Protein AF-A0A0U3FLL9-F1 (afdb_monomer_lite)

Foldseek 3Di:
DVLQVVVLVVCLPLQKKKWKFFLQQATQDIRHNDPVFVVLCVQVVVDGGDHRACVVFNDDAWNVQLVVQAWDKAAAVSGPHNSCNQKIKTKHFAAAPLGHGGTMMIIMGGSVSDDPVRNVVRVVSSVVVNVCNCVVDDQVNSVQVNVCSVDQVDPFFKWKDDPPDIDTHLSVVVQDDPVSNVVVNVQVVPDDCVVPQWDWDADPPFGKTKTKGWDPPTPDIMIMITIDGPDDDDDPDPDDDDDDDDPDPPDDPDPQQDLEAEFEDDPPSCSVVVLVVSWDDDDDPAAEAEAEDALVDDPPLVVVLVCQLVQHAYEYEECQRDDPVCLVSVVVSSVVSRVCSVVVNTDYHYYYYYYCVSHDPSSVVSPDDPPPPPVVVVVVVVPDDDDDD

pLDDT: mean 71.77, std 20.6, range [24.05, 98.31]

Organism: NCBI:txid121292

Secondary structure (DSSP, 8-state):
-HHHHHHHHHTGGGT-EEEEEETTSBEEEEE-S-HHHHHHHHHTT-STT-B--HHHHSS-HHHHHHHTTS-EEEEGGGSSSGGGTTEEEEEEEEE-TTS-EEEEEEEEEEGGG--THHHHHHHHHHHHHHHHHHHHS-HHHHHHHHHHHHHTTSSS-EEEE-SS-EEE-TTTGGG-SHHHHHHHHHHHHTS-TTT-S-B--EETTTTEEEEEEEE-SSSS-EEEEEEEETTS---S---------S------S-----SEEEEE--TTS-HHHHHHHT--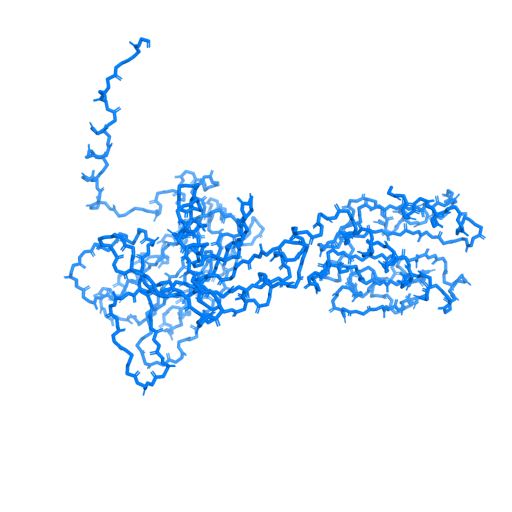--SS---EEEEE-BTTB---HHHHHHHHHTT-EEEEE-GGG--GGGHHHHHHHHHHHHHHHHTT-----EEEEE-TTTS-TTTTGGG--GGGTTHHHHHHHTT------

Radius of gyration: 27.25 Å; chains: 1; bounding box: 56×59×77 Å

Sequence (389 aa):
MPVLDRWQHQLADTGTTLFLSDRGGSIVARRTSDNSERRRLDSVHAAEGFDYSEDAIGTNGLGTSMVEKRPIFVKGSQHYNDALAALACAAAPVYTPAGLVVGSVSLGGPVEAASPIMLSLTREISQQIEERLRTSSRPQDLALAMSFMRFTSSQRPTVVMDKESILANTPGLPYVNVASHVMLWELINSHNWSSNSTLRRHLEETFIEITARRVVDGPREHFVVHFSNFGETPDHDSGVAVPSKTTITTLGRDNTAPAVVVVDGPRGSGRATVAGRLRTTRERVARLEVFVVSSAAAPPWTTVEGLLAGGTDVLIRRVEELAENEIPSLAGVVERQRKARAAGQRASSLLLTSWRDRAAPMSRRLSMPPDQRSILSAWLSARKGFPVW

InterPro domains:
  IPR029016 GAF-like domain superfamily [G3DSA:3.30.450.40] (1-134)
  IPR060265 MimR-like, N-terminal domain [PF26965] (2-131)

Structure (mmCIF, N/CA/C/O backbone):
data_AF-A0A0U3FLL9-F1
#
_entry.id   AF-A0A0U3FLL9-F1
#
loop_
_atom_site.group_PDB
_atom_site.id
_atom_site.type_symbol
_atom_site.label_atom_id
_atom_site.label_alt_id
_atom_site.label_comp_id
_atom_site.label_asym_id
_atom_site.label_entity_id
_atom_site.label_seq_id
_atom_site.pdbx_PDB_ins_code
_atom_site.Cartn_x
_atom_site.Cartn_y
_atom_site.Cartn_z
_atom_site.occupancy
_atom_site.B_iso_or_equiv
_atom_site.auth_seq_id
_atom_site.auth_comp_id
_atom_site.auth_asym_id
_atom_site.auth_atom_id
_atom_site.pdbx_PDB_model_num
ATOM 1 N N . MET A 1 1 ? 9.826 -15.653 -5.288 1.00 60.94 1 MET A N 1
ATOM 2 C CA . MET A 1 1 ? 8.362 -15.598 -5.055 1.00 60.94 1 MET A CA 1
ATOM 3 C C . MET A 1 1 ? 7.698 -16.355 -6.188 1.00 60.94 1 MET A C 1
ATOM 5 O O . MET A 1 1 ? 7.808 -15.895 -7.318 1.00 60.94 1 MET A O 1
ATOM 9 N N . PRO A 1 2 ? 6.976 -17.461 -5.951 1.00 74.56 2 PRO A N 1
ATOM 10 C CA . PRO A 1 2 ? 6.751 -18.417 -7.035 1.00 74.56 2 PRO A CA 1
ATOM 11 C C . PRO A 1 2 ? 5.751 -17.954 -8.114 1.00 74.56 2 PRO A C 1
ATOM 13 O O . PRO A 1 2 ? 5.629 -18.622 -9.132 1.00 74.56 2 PRO A O 1
ATOM 16 N N . VAL A 1 3 ? 5.036 -16.835 -7.912 1.00 87.00 3 VAL A N 1
ATOM 17 C CA . VAL A 1 3 ? 4.280 -16.154 -8.986 1.00 87.00 3 VAL A CA 1
ATOM 18 C C . VAL A 1 3 ? 5.239 -15.366 -9.881 1.00 87.00 3 VAL A C 1
ATOM 20 O O . VAL A 1 3 ? 5.312 -15.641 -11.072 1.00 87.00 3 VAL A O 1
ATOM 23 N N . LEU A 1 4 ? 6.028 -14.451 -9.302 1.00 85.69 4 LEU A N 1
ATOM 24 C CA . LEU A 1 4 ? 7.012 -13.650 -10.041 1.00 85.69 4 LEU A CA 1
ATOM 25 C C . LEU A 1 4 ? 8.020 -14.528 -10.794 1.00 85.69 4 LEU A C 1
ATOM 27 O O . LEU A 1 4 ? 8.328 -14.246 -11.944 1.00 85.69 4 LEU A O 1
ATOM 31 N N . ASP A 1 5 ? 8.505 -15.602 -10.166 1.00 85.56 5 ASP A N 1
ATOM 32 C CA . ASP A 1 5 ? 9.504 -16.485 -10.777 1.00 85.56 5 ASP A CA 1
ATOM 33 C C . ASP A 1 5 ? 8.905 -17.259 -11.972 1.00 85.56 5 ASP A C 1
ATOM 35 O O . ASP A 1 5 ? 9.566 -17.433 -12.993 1.00 85.56 5 ASP A O 1
ATOM 39 N N . ARG A 1 6 ? 7.624 -17.659 -11.900 1.00 88.06 6 ARG A N 1
ATOM 40 C CA . ARG A 1 6 ? 6.904 -18.294 -13.020 1.00 88.06 6 ARG A CA 1
ATOM 41 C C . ARG A 1 6 ? 6.721 -17.326 -14.187 1.00 88.06 6 ARG A C 1
ATOM 43 O O . ARG A 1 6 ? 7.005 -17.681 -15.326 1.00 88.06 6 ARG A O 1
ATOM 50 N N . TRP A 1 7 ? 6.263 -16.111 -13.898 1.00 90.81 7 TRP A N 1
ATOM 51 C CA . TRP A 1 7 ? 6.045 -15.087 -14.918 1.00 90.81 7 TRP A CA 1
ATOM 52 C C . TRP A 1 7 ? 7.350 -14.604 -15.545 1.00 90.81 7 TRP A C 1
ATOM 54 O O . TRP A 1 7 ? 7.392 -14.374 -16.746 1.00 90.81 7 TRP A O 1
ATOM 64 N N . GLN A 1 8 ? 8.440 -14.546 -14.780 1.00 84.81 8 GLN A N 1
ATOM 65 C CA . GLN A 1 8 ? 9.763 -14.244 -15.323 1.00 84.81 8 GLN A CA 1
ATOM 66 C C . GLN A 1 8 ? 10.199 -15.261 -16.387 1.00 84.81 8 GLN A C 1
ATOM 68 O O . GLN A 1 8 ? 10.769 -14.851 -17.391 1.00 84.81 8 GLN A O 1
ATOM 73 N N . HIS A 1 9 ? 9.911 -16.554 -16.208 1.00 84.94 9 HIS A N 1
ATOM 74 C CA . HIS A 1 9 ? 10.210 -17.559 -17.235 1.00 84.94 9 HIS A CA 1
ATOM 75 C C . HIS A 1 9 ? 9.345 -17.378 -18.489 1.00 84.94 9 HIS A C 1
ATOM 77 O O . HIS A 1 9 ? 9.841 -17.524 -19.598 1.00 84.94 9 HIS A O 1
ATOM 83 N N . GLN A 1 10 ? 8.064 -17.034 -18.329 1.00 87.00 10 GLN A N 1
ATOM 84 C CA . GLN A 1 10 ? 7.142 -16.832 -19.457 1.00 87.00 10 GLN A CA 1
ATOM 85 C C . GLN A 1 10 ? 7.420 -15.547 -20.249 1.00 87.00 10 GLN A C 1
ATOM 87 O O . GLN A 1 10 ? 7.060 -15.458 -21.418 1.00 87.00 10 GLN A O 1
ATOM 92 N N . LEU A 1 11 ? 8.045 -14.559 -19.609 1.00 86.56 11 LEU A N 1
ATOM 93 C CA . LEU A 1 11 ? 8.340 -13.242 -20.176 1.00 86.56 11 LEU A CA 1
ATOM 94 C C . LEU A 1 11 ? 9.831 -13.059 -20.494 1.00 86.56 11 LEU A C 1
ATOM 96 O O . LEU A 1 11 ? 10.280 -11.943 -20.734 1.00 86.56 11 LEU A O 1
ATOM 100 N N . ALA A 1 12 ? 10.621 -14.135 -20.472 1.00 83.12 12 ALA A N 1
ATOM 101 C CA . ALA A 1 12 ? 12.064 -14.036 -20.656 1.00 83.12 12 ALA A CA 1
ATOM 102 C C . ALA A 1 12 ? 12.442 -13.443 -22.028 1.00 83.12 12 ALA A C 1
ATOM 104 O O . ALA A 1 12 ? 13.366 -12.632 -22.100 1.00 83.12 12 ALA A O 1
ATOM 105 N N . ASP A 1 13 ? 11.679 -13.772 -23.074 1.00 83.12 13 ASP A N 1
ATOM 106 C CA . ASP A 1 13 ? 11.972 -13.399 -24.465 1.00 83.12 13 ASP A CA 1
ATOM 107 C C . ASP A 1 13 ? 11.233 -12.133 -24.938 1.00 83.12 13 ASP A C 1
ATOM 109 O O . ASP A 1 13 ? 11.329 -11.749 -26.102 1.00 83.12 13 ASP A O 1
ATOM 113 N N . THR A 1 14 ? 10.480 -11.461 -24.060 1.00 81.94 14 THR A N 1
ATOM 114 C CA . THR A 1 14 ? 9.683 -10.276 -24.430 1.00 81.94 14 THR A CA 1
ATOM 115 C C . THR A 1 14 ? 10.435 -8.957 -24.253 1.00 81.94 14 THR A C 1
ATOM 117 O O . THR A 1 14 ? 9.890 -7.901 -24.568 1.00 81.94 14 THR A O 1
ATOM 120 N N . GLY A 1 15 ? 11.661 -8.988 -23.715 1.00 82.12 15 GLY A N 1
ATOM 121 C CA . GLY A 1 15 ? 12.428 -7.778 -23.393 1.00 82.12 15 GLY A CA 1
ATOM 122 C C . GLY A 1 15 ? 11.808 -6.943 -22.266 1.00 82.12 15 GLY A C 1
ATOM 123 O O . GLY A 1 15 ? 12.081 -5.752 -22.153 1.00 82.12 15 GLY A O 1
ATOM 124 N N . THR A 1 16 ? 10.944 -7.546 -21.441 1.00 89.00 16 THR A N 1
ATOM 125 C CA . THR A 1 16 ? 10.293 -6.869 -20.312 1.00 89.00 16 THR A CA 1
ATOM 126 C C . THR A 1 16 ? 10.882 -7.312 -18.981 1.00 89.00 16 THR A C 1
ATOM 128 O O . THR A 1 16 ? 11.207 -8.478 -18.776 1.00 89.00 16 THR A O 1
ATOM 131 N N . THR A 1 17 ? 10.945 -6.385 -18.036 1.00 93.19 17 THR A N 1
ATOM 132 C CA . THR A 1 17 ? 11.316 -6.617 -16.646 1.00 93.19 17 THR A CA 1
ATOM 133 C C . THR A 1 17 ? 10.085 -6.532 -15.758 1.00 93.19 17 THR A C 1
ATOM 135 O O . THR A 1 17 ? 9.293 -5.594 -15.845 1.00 93.19 17 THR A O 1
ATOM 138 N N . LEU A 1 18 ? 9.948 -7.507 -14.867 1.00 95.44 18 LEU A N 1
ATOM 139 C CA . LEU A 1 18 ? 8.895 -7.557 -13.867 1.00 95.44 18 LEU A CA 1
ATOM 140 C C . LEU A 1 18 ? 9.391 -6.949 -12.550 1.00 95.44 18 LEU A C 1
ATOM 142 O O . LEU A 1 18 ? 10.443 -7.328 -12.029 1.00 95.44 18 LEU A O 1
ATOM 146 N N . PHE A 1 19 ? 8.609 -6.029 -12.002 1.00 96.44 19 PHE A N 1
ATOM 147 C CA . PHE A 1 19 ? 8.862 -5.333 -10.747 1.00 96.44 19 PHE A CA 1
ATOM 148 C C . PHE A 1 19 ? 7.739 -5.591 -9.754 1.00 96.44 19 PHE A C 1
ATOM 150 O O . PHE A 1 19 ? 6.573 -5.675 -10.135 1.00 96.44 19 PHE A O 1
ATOM 157 N N . LEU A 1 20 ? 8.094 -5.649 -8.476 1.00 97.56 20 LEU A N 1
ATOM 158 C CA . LEU A 1 20 ? 7.159 -5.598 -7.361 1.00 97.56 20 LEU A CA 1
ATOM 159 C C . LEU A 1 20 ? 7.609 -4.493 -6.410 1.00 97.56 20 LEU A C 1
ATOM 161 O O . LEU A 1 20 ? 8.781 -4.469 -6.027 1.00 97.56 20 LEU A O 1
ATOM 165 N N . SER A 1 21 ? 6.689 -3.620 -6.011 1.00 96.50 21 SER A N 1
ATOM 166 C CA . SER A 1 21 ? 6.901 -2.651 -4.939 1.00 96.50 21 SER A CA 1
ATOM 167 C C . SER A 1 21 ? 6.104 -3.006 -3.692 1.00 96.50 21 SER A C 1
ATOM 169 O O . SER A 1 21 ? 5.069 -3.672 -3.768 1.00 96.50 21 SER A O 1
ATOM 171 N N . ASP A 1 22 ? 6.558 -2.512 -2.546 1.00 93.12 22 ASP A N 1
ATOM 172 C CA . ASP A 1 22 ? 5.724 -2.434 -1.352 1.00 93.12 22 ASP A CA 1
ATOM 173 C C . ASP A 1 22 ? 4.742 -1.249 -1.423 1.00 93.12 22 ASP A C 1
ATOM 175 O O . ASP A 1 22 ? 4.698 -0.485 -2.395 1.00 93.12 22 ASP A O 1
ATOM 179 N N . ARG A 1 23 ? 3.936 -1.096 -0.366 1.00 92.69 23 ARG A N 1
ATOM 180 C CA . ARG A 1 23 ? 2.958 -0.011 -0.205 1.00 92.69 23 ARG A CA 1
ATOM 181 C C . ARG A 1 23 ? 3.600 1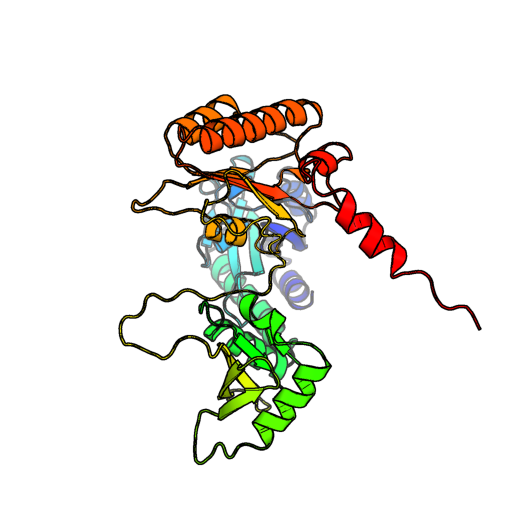.382 -0.164 1.00 92.69 23 ARG A C 1
ATOM 183 O O . ARG A 1 23 ? 2.912 2.360 -0.440 1.00 92.69 23 ARG A O 1
ATOM 190 N N . GLY A 1 24 ? 4.862 1.477 0.245 1.00 83.06 24 GLY A N 1
ATOM 191 C CA . GLY A 1 24 ? 5.612 2.728 0.294 1.00 83.06 24 GLY A CA 1
ATOM 192 C C . GLY A 1 24 ? 6.166 3.148 -1.064 1.00 83.06 24 GLY A C 1
ATOM 193 O O . GLY A 1 24 ? 6.611 4.278 -1.180 1.00 83.06 24 GLY A O 1
ATOM 194 N N . GLY A 1 25 ? 6.117 2.275 -2.076 1.00 86.50 25 GLY A N 1
ATOM 195 C CA . GLY A 1 25 ? 6.716 2.516 -3.389 1.00 86.50 25 GLY A CA 1
ATOM 196 C C . GLY A 1 25 ? 8.135 1.976 -3.524 1.00 86.50 25 GLY A C 1
ATOM 197 O O . GLY A 1 25 ? 8.697 2.064 -4.612 1.00 86.50 25 GLY A O 1
ATOM 198 N N . SER A 1 26 ? 8.704 1.360 -2.482 1.00 94.44 26 SER A N 1
ATOM 199 C CA . SER A 1 26 ? 10.037 0.764 -2.576 1.00 94.44 26 SER A CA 1
ATOM 200 C C . SER A 1 26 ? 9.995 -0.503 -3.421 1.00 94.44 26 SER A C 1
ATOM 202 O O . SER A 1 26 ? 9.143 -1.369 -3.205 1.00 94.44 26 SER A O 1
ATOM 204 N N . ILE A 1 27 ? 10.907 -0.635 -4.384 1.00 96.94 27 ILE A N 1
ATOM 205 C CA . ILE A 1 27 ? 11.047 -1.848 -5.194 1.00 96.94 27 ILE A CA 1
ATOM 206 C C . ILE A 1 27 ? 11.567 -2.971 -4.293 1.00 96.94 27 ILE A C 1
ATOM 208 O O . ILE A 1 27 ? 12.701 -2.933 -3.824 1.00 96.94 27 ILE A O 1
ATOM 212 N N . VAL A 1 28 ? 10.762 -4.009 -4.087 1.00 95.19 28 VAL A N 1
ATOM 213 C CA . VAL A 1 28 ? 11.122 -5.176 -3.263 1.00 95.19 28 VAL A CA 1
ATOM 214 C C . VAL A 1 28 ? 11.561 -6.376 -4.091 1.00 95.19 28 VAL A C 1
ATOM 216 O O . VAL A 1 28 ? 12.209 -7.279 -3.568 1.00 95.19 28 VAL A O 1
ATOM 219 N N . ALA A 1 29 ? 11.206 -6.414 -5.377 1.00 93.81 29 ALA A N 1
ATOM 220 C CA . ALA A 1 29 ? 11.700 -7.434 -6.287 1.00 93.81 29 ALA A CA 1
ATOM 221 C C . ALA A 1 29 ? 11.835 -6.901 -7.712 1.00 93.81 29 ALA A C 1
ATOM 223 O O . ALA A 1 29 ? 10.945 -6.217 -8.220 1.00 93.81 29 ALA A O 1
ATOM 224 N N . ARG A 1 30 ? 12.919 -7.302 -8.380 1.00 94.00 30 ARG A N 1
ATOM 225 C CA . ARG A 1 30 ? 13.141 -7.091 -9.813 1.00 94.00 30 ARG A CA 1
ATOM 226 C C . ARG A 1 30 ? 13.491 -8.410 -10.495 1.00 94.00 30 ARG A C 1
ATOM 228 O O . ARG A 1 30 ? 14.350 -9.161 -10.030 1.00 94.00 30 ARG A O 1
ATOM 235 N N . ARG A 1 31 ? 12.836 -8.709 -11.611 1.00 92.56 31 ARG A N 1
ATOM 236 C CA . ARG A 1 31 ? 13.046 -9.922 -12.408 1.00 92.56 31 ARG A CA 1
ATOM 237 C C . ARG A 1 31 ? 13.236 -9.540 -13.867 1.00 92.56 31 ARG A C 1
ATOM 239 O O . ARG A 1 31 ? 12.293 -9.138 -14.535 1.00 92.56 31 ARG A O 1
ATOM 246 N N . THR A 1 32 ? 14.475 -9.652 -14.322 1.00 89.06 32 THR A N 1
ATOM 247 C CA . THR A 1 32 ? 14.916 -9.291 -15.670 1.00 89.06 32 THR A CA 1
ATOM 248 C C . THR A 1 32 ? 15.691 -10.464 -16.259 1.00 89.06 32 THR A C 1
ATOM 250 O O . THR A 1 32 ? 16.460 -11.103 -15.535 1.00 89.06 32 THR A O 1
ATOM 253 N N . SER A 1 33 ? 15.447 -10.775 -17.529 1.00 81.44 33 SER A N 1
ATOM 254 C CA . SER A 1 33 ? 16.103 -11.856 -18.275 1.00 81.44 33 SER A CA 1
ATOM 255 C C . SER A 1 33 ? 17.360 -11.397 -19.019 1.00 81.44 33 SER A C 1
ATOM 257 O O . SER A 1 33 ? 18.189 -12.238 -19.357 1.00 81.44 33 SER A O 1
ATOM 259 N N . ASP A 1 34 ? 17.542 -10.087 -19.226 1.00 82.56 34 ASP A N 1
ATOM 260 C CA . ASP A 1 34 ? 18.648 -9.522 -20.004 1.00 82.56 34 ASP A CA 1
ATOM 261 C C . ASP A 1 34 ? 19.536 -8.581 -19.163 1.00 82.56 34 ASP A C 1
ATOM 263 O O . ASP A 1 34 ? 19.078 -7.662 -18.478 1.00 82.56 34 ASP A O 1
ATOM 267 N N . ASN A 1 35 ? 20.852 -8.792 -19.243 1.00 85.50 35 ASN A N 1
ATOM 268 C CA . ASN A 1 35 ? 21.863 -7.935 -18.626 1.00 85.50 35 ASN A CA 1
ATOM 269 C C . ASN A 1 35 ? 21.923 -6.530 -19.245 1.00 85.50 35 ASN A C 1
ATOM 271 O O . ASN A 1 35 ? 22.375 -5.588 -18.587 1.00 85.50 35 ASN A O 1
ATOM 275 N N . SER A 1 36 ? 21.526 -6.369 -20.509 1.00 86.06 36 SER A N 1
ATOM 276 C CA . SER A 1 36 ? 21.436 -5.059 -21.156 1.00 86.06 36 SER A CA 1
ATOM 277 C C . SER A 1 36 ? 20.303 -4.227 -20.537 1.00 86.06 36 SER A C 1
ATOM 279 O O . SER A 1 36 ? 20.554 -3.122 -20.047 1.00 86.06 36 SER A O 1
ATOM 281 N N . GLU A 1 37 ? 19.116 -4.823 -20.397 1.00 85.38 37 GLU A N 1
ATOM 282 C CA . GLU A 1 37 ? 17.962 -4.229 -19.718 1.00 85.38 37 GLU A CA 1
ATOM 283 C C . GLU A 1 37 ? 18.255 -3.940 -18.246 1.00 85.38 37 GLU A C 1
ATOM 285 O O . GLU A 1 37 ? 17.954 -2.853 -17.757 1.00 85.38 37 GLU A O 1
ATOM 290 N N . ARG A 1 38 ? 18.937 -4.850 -17.538 1.00 90.19 38 ARG A N 1
ATOM 291 C CA . ARG A 1 38 ? 19.371 -4.597 -16.156 1.00 90.19 38 ARG A CA 1
ATOM 292 C C . ARG A 1 38 ? 20.207 -3.321 -16.036 1.00 90.19 38 ARG A C 1
ATOM 294 O O . ARG A 1 38 ? 19.896 -2.484 -15.196 1.00 90.19 38 ARG A O 1
ATOM 301 N N . ARG A 1 39 ? 21.236 -3.156 -16.875 1.00 90.00 39 ARG A N 1
ATOM 302 C CA . ARG A 1 39 ? 22.122 -1.975 -16.843 1.00 90.00 39 ARG A CA 1
ATOM 303 C C . ARG A 1 39 ? 21.370 -0.686 -17.152 1.00 90.00 39 ARG A C 1
ATOM 305 O O . ARG A 1 39 ? 21.590 0.334 -16.504 1.00 90.00 39 ARG A O 1
ATOM 312 N N . ARG A 1 40 ? 20.460 -0.740 -18.120 1.00 88.56 40 ARG A N 1
ATOM 313 C CA . ARG A 1 40 ? 19.581 0.375 -18.462 1.00 88.56 40 ARG A CA 1
ATOM 314 C C . ARG A 1 40 ? 18.682 0.761 -17.285 1.00 88.56 40 ARG A C 1
ATOM 316 O O . ARG A 1 40 ? 18.589 1.937 -16.948 1.00 88.56 40 ARG A O 1
ATOM 323 N N . LEU A 1 41 ? 18.076 -0.215 -16.618 1.00 92.50 41 LEU A N 1
ATOM 324 C CA . LEU A 1 41 ? 17.257 0.008 -15.427 1.00 92.50 41 LEU A CA 1
ATOM 325 C C . LEU A 1 41 ? 18.078 0.528 -14.241 1.00 92.50 41 LEU A C 1
ATOM 327 O O . LEU A 1 41 ? 17.614 1.396 -13.508 1.00 92.50 41 LEU A O 1
ATOM 331 N N . ASP A 1 42 ? 19.313 0.058 -14.072 1.00 93.50 42 ASP A N 1
ATOM 332 C CA . ASP A 1 42 ? 20.227 0.571 -13.047 1.00 93.50 42 ASP A CA 1
ATOM 333 C C . ASP A 1 42 ? 20.570 2.054 -13.284 1.00 93.50 42 ASP A C 1
ATOM 335 O O . ASP A 1 42 ? 20.649 2.819 -12.324 1.00 93.50 42 ASP A O 1
ATOM 339 N N . SER A 1 43 ? 20.693 2.486 -14.548 1.00 91.69 43 SER A N 1
ATOM 340 C CA . SER A 1 43 ? 20.966 3.892 -14.903 1.00 91.69 43 SER A CA 1
ATOM 341 C C . SER A 1 43 ? 19.842 4.863 -14.525 1.00 91.69 43 SER A C 1
ATOM 343 O O . SER A 1 43 ? 20.090 6.052 -14.354 1.00 91.69 43 SER A O 1
ATOM 345 N N . VAL A 1 44 ? 18.624 4.346 -14.344 1.00 92.00 44 VAL A N 1
ATOM 346 C CA . VAL A 1 44 ? 17.457 5.105 -13.868 1.00 92.00 44 VAL A CA 1
ATOM 347 C C . VAL A 1 44 ? 17.097 4.754 -12.423 1.00 92.00 44 VAL A C 1
ATOM 349 O O . VAL A 1 44 ? 16.014 5.082 -11.952 1.00 92.00 44 VAL A O 1
ATOM 352 N N . HIS A 1 45 ? 17.986 4.068 -11.702 1.00 94.00 45 HIS A N 1
ATOM 353 C CA . HIS A 1 45 ? 17.776 3.646 -10.316 1.00 94.00 45 HIS A CA 1
ATOM 354 C C . HIS A 1 45 ? 16.577 2.698 -10.103 1.00 94.00 45 HIS A C 1
ATOM 356 O O . HIS A 1 45 ? 16.071 2.571 -8.994 1.00 94.00 45 HIS A O 1
ATOM 362 N N . ALA A 1 46 ? 16.128 1.979 -11.136 1.00 94.19 46 ALA A N 1
ATOM 363 C CA . ALA A 1 46 ? 15.056 0.985 -11.045 1.00 94.19 46 ALA A CA 1
ATOM 364 C C . ALA A 1 46 ? 15.593 -0.366 -10.539 1.00 94.19 46 ALA A C 1
ATOM 366 O O . ALA A 1 46 ? 15.609 -1.361 -11.272 1.00 94.19 46 ALA A O 1
ATOM 367 N N . ALA A 1 47 ? 16.069 -0.411 -9.295 1.00 93.06 47 ALA A N 1
ATOM 368 C CA . ALA A 1 47 ? 16.590 -1.613 -8.643 1.00 93.06 47 ALA A CA 1
ATOM 369 C C . ALA A 1 47 ? 15.948 -1.835 -7.265 1.00 93.06 47 ALA A C 1
ATOM 371 O O . ALA A 1 47 ? 15.310 -0.944 -6.712 1.00 93.06 47 ALA A O 1
ATOM 372 N N . GLU A 1 48 ? 16.106 -3.041 -6.715 1.00 94.31 48 GLU A N 1
ATOM 373 C CA . GLU A 1 48 ? 15.588 -3.376 -5.383 1.00 94.31 48 GLU A CA 1
ATOM 374 C C . GLU A 1 48 ? 16.141 -2.401 -4.322 1.00 94.31 48 GLU A C 1
ATOM 376 O O . GLU A 1 48 ? 17.332 -2.091 -4.315 1.00 94.31 48 GLU A O 1
ATOM 381 N N . GLY A 1 49 ? 15.262 -1.898 -3.452 1.00 90.69 49 GLY A N 1
ATOM 382 C CA . GLY A 1 49 ? 15.548 -0.908 -2.411 1.00 90.69 49 GLY A CA 1
ATOM 383 C C . GLY A 1 49 ? 15.252 0.547 -2.792 1.00 90.69 49 GLY A C 1
ATOM 384 O O . GLY A 1 49 ? 15.067 1.369 -1.895 1.00 90.69 49 GLY A O 1
ATOM 385 N N . PHE A 1 50 ? 15.156 0.885 -4.081 1.00 94.25 50 PHE A N 1
ATOM 386 C CA . PHE A 1 50 ? 14.854 2.255 -4.509 1.00 94.25 50 PHE A CA 1
ATOM 387 C C . PHE A 1 50 ? 13.371 2.600 -4.362 1.00 94.25 50 PHE A C 1
ATOM 389 O O . PHE A 1 50 ? 12.503 1.754 -4.575 1.00 94.25 50 PHE A O 1
ATOM 396 N N . ASP A 1 51 ? 13.093 3.856 -4.008 1.00 93.69 51 ASP A N 1
ATOM 397 C CA . ASP A 1 51 ? 11.742 4.402 -3.878 1.00 93.69 51 ASP A CA 1
ATOM 398 C C . ASP A 1 51 ? 11.215 4.872 -5.240 1.00 93.69 51 ASP A C 1
ATOM 400 O O . ASP A 1 51 ? 11.790 5.755 -5.874 1.00 93.69 51 ASP A O 1
ATOM 404 N N . TYR A 1 52 ? 10.128 4.245 -5.682 1.00 94.94 52 TYR A N 1
ATOM 405 C CA . TYR A 1 52 ? 9.397 4.527 -6.915 1.00 94.94 52 TYR A CA 1
ATOM 406 C C . TYR A 1 52 ? 7.959 4.997 -6.643 1.00 94.94 52 TYR A C 1
ATOM 408 O O . TYR A 1 52 ? 7.078 4.899 -7.505 1.00 94.94 52 TYR A O 1
ATOM 416 N N . SER A 1 53 ? 7.693 5.521 -5.444 1.00 93.19 53 SER A N 1
ATOM 417 C CA . SER A 1 53 ? 6.443 6.221 -5.151 1.00 93.19 53 SER A CA 1
ATOM 418 C C . SER A 1 53 ? 6.238 7.416 -6.087 1.00 93.19 53 SER A C 1
ATOM 420 O O . SER A 1 53 ? 7.187 8.003 -6.614 1.00 93.19 53 SER A O 1
ATOM 422 N N . GLU A 1 54 ? 4.974 7.776 -6.318 1.00 90.38 54 GLU A N 1
ATOM 423 C CA . GLU A 1 54 ? 4.644 8.951 -7.133 1.00 90.38 54 GLU A CA 1
ATOM 424 C C . GLU A 1 54 ? 5.145 10.244 -6.480 1.00 90.38 54 GLU A C 1
ATOM 426 O O . GLU A 1 54 ? 5.632 11.124 -7.177 1.00 90.38 54 GLU A O 1
ATOM 431 N N . ASP A 1 55 ? 5.129 10.324 -5.148 1.00 90.56 55 ASP A N 1
ATOM 432 C CA . ASP A 1 55 ? 5.656 11.478 -4.413 1.00 90.56 55 ASP A CA 1
ATOM 433 C C . ASP A 1 55 ? 7.169 11.671 -4.632 1.00 90.56 55 ASP A C 1
ATOM 435 O O . ASP A 1 55 ? 7.651 12.804 -4.634 1.00 90.56 55 ASP A O 1
ATOM 439 N N . ALA A 1 56 ? 7.927 10.583 -4.818 1.00 86.31 56 ALA A N 1
ATOM 440 C CA . ALA A 1 56 ? 9.378 10.633 -4.996 1.00 86.31 56 ALA A CA 1
ATOM 441 C C . ALA A 1 56 ? 9.810 10.830 -6.459 1.00 86.31 56 ALA A C 1
ATOM 443 O O . ALA A 1 56 ? 10.734 11.597 -6.730 1.00 86.31 56 ALA A O 1
ATOM 444 N N . ILE A 1 57 ? 9.174 10.127 -7.403 1.00 87.12 57 ILE A N 1
ATOM 445 C CA . ILE A 1 57 ? 9.604 10.062 -8.815 1.00 87.12 57 ILE A CA 1
ATOM 446 C C . ILE A 1 57 ? 8.668 10.846 -9.754 1.00 87.12 57 ILE A C 1
ATOM 448 O O . ILE A 1 57 ? 9.011 11.098 -10.911 1.00 87.12 57 ILE A O 1
ATOM 452 N N . GLY A 1 58 ? 7.495 11.260 -9.273 1.00 84.38 58 GLY A N 1
ATOM 453 C CA . GLY A 1 58 ? 6.390 11.744 -10.099 1.00 84.38 58 GLY A CA 1
ATOM 454 C C . GLY A 1 58 ? 5.678 10.602 -10.828 1.00 84.38 58 GLY A C 1
ATOM 455 O O . GLY A 1 58 ? 5.901 9.423 -10.528 1.00 84.38 58 GLY A O 1
ATOM 456 N N . THR A 1 59 ? 4.821 10.942 -11.798 1.00 87.94 59 THR A N 1
ATOM 457 C CA . THR A 1 59 ? 4.027 9.978 -12.578 1.00 87.94 59 THR A CA 1
ATOM 458 C C . THR A 1 59 ? 4.889 8.831 -13.097 1.00 87.94 59 THR A C 1
ATOM 460 O O . THR A 1 59 ? 5.802 9.036 -13.902 1.00 87.94 59 THR A O 1
ATOM 463 N N . ASN A 1 60 ? 4.592 7.615 -12.643 1.00 92.94 60 ASN A N 1
ATOM 464 C CA . ASN A 1 60 ? 5.299 6.400 -13.032 1.00 92.94 60 ASN A CA 1
ATOM 465 C C . ASN A 1 60 ? 4.399 5.166 -12.874 1.00 92.94 60 ASN A C 1
ATOM 467 O O . ASN A 1 60 ? 3.362 5.227 -12.225 1.00 92.94 60 ASN A O 1
ATOM 471 N N . GLY A 1 61 ? 4.788 4.024 -13.447 1.00 91.88 61 GLY A N 1
ATOM 472 C CA . GLY A 1 61 ? 3.969 2.810 -13.371 1.00 91.88 61 GLY A CA 1
ATOM 473 C C . GLY A 1 61 ? 3.661 2.360 -11.933 1.00 91.88 61 GLY A C 1
ATOM 474 O O . GLY A 1 61 ? 2.496 2.238 -11.555 1.00 91.88 61 GLY A O 1
ATOM 475 N N . LEU A 1 62 ? 4.693 2.112 -11.122 1.00 94.88 62 LEU A N 1
ATOM 476 C CA . LEU A 1 62 ? 4.541 1.529 -9.783 1.00 94.88 62 LEU A CA 1
ATOM 477 C C . LEU A 1 62 ? 3.741 2.452 -8.855 1.00 94.88 62 LEU A C 1
ATOM 479 O O . LEU A 1 62 ? 2.651 2.077 -8.415 1.00 94.88 62 LEU A O 1
ATOM 483 N N . GLY A 1 63 ? 4.251 3.659 -8.604 1.00 92.00 63 GLY A N 1
ATOM 484 C CA . GLY A 1 63 ? 3.654 4.624 -7.684 1.00 92.00 63 GLY A CA 1
ATOM 485 C C . GLY A 1 63 ? 2.237 5.023 -8.086 1.00 92.00 63 GLY A C 1
ATOM 486 O O . GLY A 1 63 ? 1.305 4.876 -7.291 1.00 92.00 63 GLY A O 1
ATOM 487 N N . THR A 1 64 ? 2.045 5.433 -9.341 1.00 93.31 64 THR A N 1
ATOM 488 C CA . THR A 1 64 ? 0.758 5.979 -9.792 1.00 93.31 64 THR A CA 1
ATOM 489 C C . THR A 1 64 ? -0.345 4.937 -9.824 1.00 93.31 64 THR A C 1
ATOM 491 O O . THR A 1 64 ? -1.485 5.243 -9.489 1.00 93.31 64 THR A O 1
ATOM 494 N N . SER A 1 65 ? -0.033 3.669 -10.106 1.00 95.50 65 SER A N 1
ATOM 495 C CA . SER A 1 65 ? -1.041 2.600 -10.045 1.00 95.50 65 SER A CA 1
ATOM 496 C C . SER A 1 65 ? -1.633 2.421 -8.637 1.00 95.50 65 SER A C 1
ATOM 498 O O . SER A 1 65 ? -2.812 2.086 -8.490 1.00 95.50 65 SER A O 1
ATOM 500 N N . MET A 1 66 ? -0.833 2.680 -7.593 1.00 95.31 66 MET A N 1
ATOM 501 C CA . MET A 1 66 ? -1.272 2.610 -6.198 1.00 95.31 66 MET A CA 1
ATOM 502 C C . MET A 1 66 ? -2.092 3.833 -5.790 1.00 95.31 66 MET A C 1
ATOM 504 O O . MET A 1 66 ? -3.086 3.673 -5.078 1.00 95.31 66 MET A O 1
ATOM 508 N N . VAL A 1 67 ? -1.703 5.029 -6.249 1.00 91.25 67 VAL A N 1
ATOM 509 C CA . VAL A 1 67 ? -2.438 6.286 -6.017 1.00 91.25 67 VAL A CA 1
ATOM 510 C C . VAL A 1 67 ? -3.809 6.231 -6.688 1.00 91.25 67 VAL A C 1
ATOM 512 O O . VAL A 1 67 ? -4.835 6.415 -6.032 1.00 91.25 67 VAL A O 1
ATOM 515 N N . GLU A 1 68 ? -3.830 5.865 -7.969 1.00 86.88 68 GLU A N 1
ATOM 516 C CA . GLU A 1 68 ? -5.036 5.756 -8.792 1.00 86.88 68 GLU A CA 1
ATOM 517 C C . GLU A 1 68 ? -5.910 4.547 -8.429 1.00 86.88 68 GLU A C 1
ATOM 519 O O . GLU A 1 68 ? -7.061 4.460 -8.859 1.00 86.88 68 GLU A O 1
ATOM 524 N N . LYS A 1 69 ? -5.371 3.594 -7.653 1.00 94.12 69 LYS A N 1
ATOM 525 C CA . LYS A 1 69 ? -6.046 2.348 -7.250 1.00 94.12 69 LYS A CA 1
ATOM 526 C C . LYS A 1 69 ? -6.666 1.609 -8.441 1.00 94.12 69 LYS A C 1
ATOM 528 O O . LYS A 1 69 ? -7.777 1.084 -8.356 1.00 94.12 69 LYS A O 1
ATOM 533 N N . ARG A 1 70 ? -5.950 1.584 -9.564 1.00 93.31 70 ARG A N 1
ATOM 534 C CA . ARG A 1 70 ? -6.351 0.884 -10.788 1.00 93.31 70 ARG A CA 1
ATOM 535 C C . ARG A 1 70 ? -5.124 0.539 -11.628 1.00 93.31 70 ARG A C 1
ATOM 537 O O . ARG A 1 70 ? -4.095 1.200 -11.498 1.00 93.31 70 ARG A O 1
ATOM 544 N N . PRO A 1 71 ? -5.223 -0.460 -12.519 1.00 96.06 71 PRO A N 1
ATOM 545 C CA . PRO A 1 71 ? -4.187 -0.695 -13.510 1.00 96.06 71 PRO A CA 1
ATOM 546 C C . PRO A 1 71 ? -3.995 0.526 -14.415 1.00 96.06 71 PRO A C 1
ATOM 548 O O . PRO A 1 71 ? -4.975 1.130 -14.863 1.00 96.06 71 PRO A O 1
ATOM 551 N N . ILE A 1 72 ? -2.740 0.863 -14.697 1.00 93.88 72 ILE A N 1
ATOM 552 C CA . ILE A 1 72 ? -2.357 1.984 -15.557 1.00 93.88 72 ILE A CA 1
ATOM 553 C C . ILE A 1 72 ? -1.271 1.570 -16.545 1.00 93.88 72 ILE A C 1
ATOM 555 O O . ILE A 1 72 ? -0.483 0.656 -16.298 1.00 93.88 72 ILE A O 1
ATOM 559 N N . PHE A 1 73 ? -1.211 2.296 -17.655 1.00 94.50 73 PHE A N 1
ATOM 560 C CA . PHE A 1 73 ? -0.152 2.188 -18.642 1.00 94.50 73 PHE A CA 1
ATOM 561 C C . PHE A 1 73 ? 0.479 3.565 -18.831 1.00 94.50 73 PHE A C 1
ATOM 563 O O . PHE A 1 73 ? -0.226 4.515 -19.165 1.00 94.50 73 PHE A O 1
ATOM 570 N N . VAL A 1 74 ? 1.783 3.667 -18.584 1.00 88.81 74 VAL A N 1
ATOM 571 C CA . VAL A 1 74 ? 2.563 4.905 -18.684 1.00 88.81 74 VAL A CA 1
ATOM 572 C C . VAL A 1 74 ? 3.655 4.683 -19.720 1.00 88.81 74 VAL A C 1
ATOM 574 O O . VAL A 1 74 ? 4.463 3.764 -19.594 1.00 88.81 74 VAL A O 1
ATOM 577 N N . LYS A 1 75 ? 3.675 5.500 -20.770 1.00 91.69 75 LYS A N 1
ATOM 578 C CA . LYS A 1 75 ? 4.579 5.352 -21.911 1.00 91.69 75 LYS A CA 1
ATOM 579 C C . LYS A 1 75 ? 5.343 6.641 -22.177 1.00 91.69 75 LYS A C 1
ATOM 581 O O . LYS A 1 75 ? 4.743 7.699 -22.351 1.00 91.69 75 LYS A O 1
ATOM 586 N N . GLY A 1 76 ? 6.663 6.527 -22.293 1.00 87.00 76 GLY A N 1
ATOM 587 C CA . GLY A 1 76 ? 7.541 7.609 -22.718 1.00 87.00 76 GLY A CA 1
ATOM 588 C C . GLY A 1 76 ? 7.358 8.878 -21.892 1.00 87.00 76 GLY A C 1
ATOM 589 O O . GLY A 1 76 ? 7.441 8.818 -20.667 1.00 87.00 76 GLY A O 1
ATOM 590 N N . SER A 1 77 ? 7.033 9.989 -22.556 1.00 82.44 77 SER A N 1
ATOM 591 C CA . SER A 1 77 ? 6.820 11.314 -21.950 1.00 82.44 77 SER A CA 1
ATOM 592 C C . SER A 1 77 ? 5.611 11.418 -21.010 1.00 82.44 77 SER A C 1
ATOM 594 O O . SER A 1 77 ? 5.335 12.490 -20.485 1.00 82.44 77 SER A O 1
ATOM 596 N N . GLN A 1 78 ? 4.840 10.342 -20.826 1.00 84.25 78 GLN A N 1
ATOM 597 C CA . GLN A 1 78 ? 3.840 10.273 -19.758 1.00 84.25 78 GLN A CA 1
ATOM 598 C C . GLN A 1 78 ? 4.479 10.054 -18.382 1.00 84.25 78 GLN A C 1
ATOM 600 O O . GLN A 1 78 ? 3.832 10.315 -17.369 1.00 84.25 78 GLN A O 1
ATOM 605 N N . HIS A 1 79 ? 5.720 9.560 -18.332 1.00 91.00 79 HIS A N 1
ATOM 606 C CA . HIS A 1 79 ? 6.496 9.594 -17.102 1.00 91.00 79 HIS A CA 1
ATOM 607 C C . HIS A 1 79 ? 6.853 11.043 -16.783 1.00 91.00 79 HIS A C 1
ATOM 609 O O . HIS A 1 79 ? 7.260 11.787 -17.669 1.00 91.00 79 HIS A O 1
ATOM 615 N N . TYR A 1 80 ? 6.721 11.429 -15.516 1.00 83.38 80 TYR A N 1
ATOM 616 C CA . TYR A 1 80 ? 7.104 12.774 -15.085 1.00 83.38 80 TYR A CA 1
ATOM 617 C C . TYR A 1 80 ? 8.627 12.963 -15.087 1.00 83.38 80 TYR A C 1
ATOM 619 O O . TYR A 1 80 ? 9.125 14.033 -15.418 1.00 83.38 80 TYR A O 1
ATOM 627 N N . ASN A 1 81 ? 9.374 11.919 -14.718 1.00 84.06 81 ASN A N 1
ATOM 628 C CA . ASN A 1 81 ? 10.831 11.936 -14.741 1.00 84.06 81 ASN A CA 1
ATOM 629 C C . ASN A 1 81 ? 11.354 11.622 -16.152 1.00 84.06 81 ASN A C 1
ATOM 631 O O . ASN A 1 81 ? 11.192 10.499 -16.637 1.00 84.06 81 ASN A O 1
ATOM 635 N N . ASP A 1 82 ? 12.044 12.583 -16.768 1.00 82.44 82 ASP A N 1
ATOM 636 C CA . ASP A 1 82 ? 12.614 12.466 -18.118 1.00 82.44 82 ASP A CA 1
ATOM 637 C C . ASP A 1 82 ? 13.594 11.295 -18.274 1.00 82.44 82 ASP A C 1
ATOM 639 O O . ASP A 1 82 ? 13.704 10.719 -19.357 1.00 82.44 82 ASP A O 1
ATOM 643 N N . ALA A 1 83 ? 14.264 10.871 -17.197 1.00 87.69 83 ALA A N 1
ATOM 644 C CA . ALA A 1 83 ? 15.133 9.694 -17.229 1.00 87.69 83 ALA A CA 1
ATOM 645 C C . ALA A 1 83 ? 14.362 8.410 -17.600 1.00 87.69 83 ALA A C 1
ATOM 647 O O . ALA A 1 83 ? 14.942 7.462 -18.129 1.00 87.69 83 ALA A O 1
ATOM 648 N N . LEU A 1 84 ? 13.044 8.382 -17.371 1.00 89.19 84 LEU A N 1
ATOM 649 C CA . LEU A 1 84 ? 12.160 7.266 -17.708 1.00 89.19 84 LEU A CA 1
ATOM 650 C C . LEU A 1 84 ? 11.524 7.396 -19.102 1.00 89.19 84 LEU A C 1
ATOM 652 O O . LEU A 1 84 ? 10.797 6.496 -19.521 1.00 89.19 84 LEU A O 1
ATOM 656 N N . ALA A 1 85 ? 11.803 8.462 -19.860 1.00 86.00 85 ALA A N 1
ATOM 657 C CA . ALA A 1 85 ? 11.157 8.728 -21.149 1.00 86.00 85 ALA A CA 1
ATOM 658 C C . ALA A 1 85 ? 11.441 7.666 -22.229 1.00 86.00 85 ALA A C 1
ATOM 660 O O . ALA A 1 85 ? 10.698 7.554 -23.203 1.00 86.00 85 ALA A O 1
ATOM 661 N N . ALA A 1 86 ? 12.484 6.851 -22.063 1.00 88.19 86 ALA A N 1
ATOM 662 C CA . ALA A 1 86 ? 12.767 5.727 -22.955 1.00 88.19 86 ALA A CA 1
ATOM 663 C C . ALA A 1 86 ? 11.952 4.460 -22.623 1.00 88.19 86 ALA A C 1
ATOM 665 O O . ALA A 1 86 ? 12.070 3.458 -23.330 1.00 88.19 86 ALA A O 1
ATOM 666 N N . LEU A 1 87 ? 11.178 4.451 -21.532 1.00 92.25 87 LEU A N 1
ATOM 667 C CA . LEU A 1 87 ? 10.494 3.270 -21.002 1.00 92.25 87 LEU A CA 1
ATOM 668 C C . LEU A 1 87 ? 8.982 3.300 -21.256 1.00 92.25 87 LEU A C 1
ATOM 670 O O . LEU A 1 87 ? 8.346 4.349 -21.388 1.00 92.25 87 LEU A O 1
ATOM 674 N N . ALA A 1 88 ? 8.391 2.111 -21.254 1.00 93.06 88 ALA A N 1
ATOM 675 C CA . ALA A 1 88 ? 6.961 1.901 -21.098 1.00 93.06 88 ALA A CA 1
ATOM 676 C C . ALA A 1 88 ? 6.706 0.961 -19.918 1.00 93.06 88 ALA A C 1
ATOM 678 O O . ALA A 1 88 ? 7.360 -0.074 -19.793 1.00 93.06 88 ALA A O 1
ATOM 679 N N . CYS A 1 89 ? 5.746 1.325 -19.070 1.00 95.19 89 CYS A N 1
ATOM 680 C CA . CYS A 1 89 ? 5.388 0.596 -17.863 1.00 95.19 89 CYS A CA 1
ATOM 681 C C . CYS A 1 89 ? 3.888 0.297 -17.848 1.00 95.19 89 CYS A C 1
ATOM 683 O O . CYS A 1 89 ? 3.060 1.204 -17.935 1.00 95.19 89 CYS A O 1
ATOM 685 N N . ALA A 1 90 ? 3.536 -0.972 -17.673 1.00 97.00 90 ALA A N 1
ATOM 686 C CA . ALA A 1 90 ? 2.184 -1.405 -17.363 1.00 97.00 90 ALA A CA 1
ATOM 687 C C . ALA A 1 90 ? 2.141 -1.886 -15.918 1.00 97.00 90 ALA A C 1
ATOM 689 O O . ALA A 1 90 ? 2.805 -2.867 -15.589 1.00 97.00 90 ALA A O 1
ATOM 690 N N . ALA A 1 91 ? 1.359 -1.227 -15.071 1.00 97.69 91 ALA A N 1
ATOM 691 C CA . ALA A 1 91 ? 1.351 -1.470 -13.635 1.00 97.69 91 ALA A CA 1
ATOM 692 C C . ALA A 1 91 ? -0.057 -1.741 -13.109 1.00 97.69 91 ALA A C 1
ATOM 694 O O . ALA A 1 91 ? -1.035 -1.201 -13.629 1.00 97.69 91 ALA A O 1
ATOM 695 N N . ALA A 1 92 ? -0.163 -2.558 -12.065 1.00 98.31 92 ALA A N 1
ATOM 696 C CA . ALA A 1 92 ? -1.409 -2.818 -11.361 1.00 98.31 92 ALA A CA 1
ATOM 697 C C . ALA A 1 92 ? -1.166 -2.870 -9.845 1.00 98.31 92 ALA A C 1
ATOM 699 O O . ALA A 1 92 ? -0.237 -3.551 -9.402 1.00 98.31 92 ALA A O 1
ATOM 700 N N . PRO A 1 93 ? -2.008 -2.199 -9.038 1.00 97.94 93 PRO A N 1
ATOM 701 C CA . PRO A 1 93 ? -1.940 -2.330 -7.591 1.00 97.94 93 PRO A CA 1
ATOM 702 C C . PRO A 1 93 ? -2.281 -3.763 -7.172 1.00 97.94 93 PRO A C 1
ATOM 704 O O . PRO A 1 93 ? -3.092 -4.429 -7.819 1.00 97.94 93 PRO A O 1
ATOM 707 N N . VAL A 1 94 ? -1.666 -4.202 -6.077 1.00 96.88 94 VAL A N 1
ATOM 708 C CA . VAL A 1 94 ? -1.937 -5.477 -5.408 1.00 96.88 94 VAL A CA 1
ATOM 709 C C . VAL A 1 94 ? -2.718 -5.189 -4.134 1.00 96.88 94 VAL A C 1
ATOM 711 O O . VAL A 1 94 ? -2.269 -4.407 -3.285 1.00 96.88 94 VAL A O 1
ATOM 714 N N . TYR A 1 95 ? -3.869 -5.832 -3.974 1.00 91.88 95 TYR A N 1
ATOM 715 C CA . TYR A 1 95 ? -4.727 -5.671 -2.806 1.00 91.88 95 TYR A CA 1
ATOM 716 C C . TYR A 1 95 ? -4.565 -6.810 -1.796 1.00 91.88 95 TYR A C 1
ATOM 718 O O . TYR A 1 95 ? -4.362 -7.977 -2.126 1.00 91.88 95 TYR A O 1
ATOM 726 N N . THR A 1 96 ? -4.723 -6.494 -0.514 1.00 84.31 96 THR A N 1
ATOM 727 C CA . THR A 1 96 ? -5.099 -7.521 0.453 1.00 84.31 96 THR A CA 1
ATOM 728 C C . THR A 1 96 ? -6.496 -8.035 0.128 1.00 84.31 96 THR A C 1
ATOM 730 O O . THR A 1 96 ? -7.312 -7.306 -0.441 1.00 84.31 96 THR A O 1
ATOM 733 N N . PRO A 1 97 ? -6.853 -9.228 0.621 1.00 76.75 97 PRO A N 1
ATOM 734 C CA . PRO A 1 97 ? -8.244 -9.672 0.614 1.00 76.75 97 PRO A CA 1
ATOM 735 C C . PRO A 1 97 ? -9.231 -8.691 1.282 1.00 76.75 97 PRO A C 1
ATOM 737 O O . PRO A 1 97 ? -10.422 -8.713 1.000 1.00 76.75 97 PRO A O 1
ATOM 740 N N . ALA A 1 98 ? -8.735 -7.818 2.165 1.00 72.56 98 ALA A N 1
ATOM 741 C CA . ALA A 1 98 ? -9.493 -6.749 2.807 1.00 72.56 98 ALA A CA 1
ATOM 742 C C . ALA A 1 98 ? -9.658 -5.479 1.940 1.00 72.56 98 ALA A C 1
ATOM 744 O O . ALA A 1 98 ? -10.219 -4.490 2.411 1.00 72.56 98 ALA A O 1
ATOM 745 N N . GLY A 1 99 ? -9.159 -5.468 0.701 1.00 82.38 99 GLY A N 1
ATOM 746 C CA . GLY A 1 99 ? -9.268 -4.335 -0.223 1.00 82.38 99 GLY A CA 1
ATOM 747 C C . GLY A 1 99 ? -8.259 -3.208 0.023 1.00 82.38 99 GLY A C 1
ATOM 748 O O . GLY A 1 99 ? -8.431 -2.103 -0.491 1.00 82.38 99 GLY A O 1
ATOM 749 N N . LEU A 1 100 ? -7.199 -3.449 0.802 1.00 85.88 100 LEU A N 1
ATOM 750 C CA . LEU A 1 100 ? -6.135 -2.465 1.032 1.00 85.88 100 LEU A CA 1
ATOM 751 C C . LEU A 1 100 ? -4.985 -2.673 0.045 1.00 85.88 100 LEU A C 1
ATOM 753 O O . LEU A 1 100 ? -4.476 -3.780 -0.057 1.00 85.88 100 LEU A O 1
ATOM 757 N N . VAL A 1 101 ? -4.514 -1.610 -0.611 1.00 91.62 101 VAL A N 1
ATOM 758 C CA . VAL A 1 101 ? -3.306 -1.678 -1.456 1.00 91.62 101 VAL A CA 1
ATOM 759 C C . VAL A 1 101 ? -2.079 -1.978 -0.589 1.00 91.62 101 VAL A C 1
ATOM 761 O O . VAL A 1 101 ? -1.795 -1.238 0.360 1.00 91.62 101 VAL A O 1
ATOM 764 N N . VAL A 1 102 ? -1.354 -3.047 -0.915 1.00 91.88 102 VAL A N 1
ATOM 765 C CA . VAL A 1 102 ? -0.116 -3.476 -0.229 1.00 91.88 102 VAL A CA 1
ATOM 766 C C . VAL A 1 102 ? 1.140 -3.314 -1.069 1.00 91.88 102 VAL A C 1
ATOM 768 O O . VAL A 1 102 ? 2.239 -3.510 -0.557 1.00 91.88 102 VAL A O 1
ATOM 771 N N . GLY A 1 103 ? 0.976 -2.927 -2.327 1.00 96.00 103 GLY A N 1
ATOM 772 C CA . GLY A 1 103 ? 2.059 -2.716 -3.267 1.00 96.00 103 GLY A CA 1
ATOM 773 C C . GLY A 1 103 ? 1.535 -2.614 -4.689 1.00 96.00 103 GLY A C 1
ATOM 774 O O . GLY A 1 103 ? 0.324 -2.526 -4.913 1.00 96.00 103 GLY A O 1
ATOM 775 N N . SER A 1 104 ? 2.450 -2.665 -5.646 1.00 98.12 104 SER A N 1
ATOM 776 C CA . SER A 1 104 ? 2.137 -2.706 -7.069 1.00 98.12 104 SER A CA 1
ATOM 777 C C . SER A 1 104 ? 3.065 -3.666 -7.787 1.00 98.12 104 SER A C 1
ATOM 779 O O . SER A 1 104 ? 4.234 -3.808 -7.427 1.00 98.12 104 SER A O 1
ATOM 781 N N . VAL A 1 105 ? 2.537 -4.327 -8.809 1.00 98.12 105 VAL A N 1
ATOM 782 C CA . VAL A 1 105 ? 3.323 -5.087 -9.772 1.00 98.12 105 VAL A CA 1
ATOM 783 C C . VAL A 1 105 ? 3.382 -4.309 -11.081 1.00 98.12 105 VAL A C 1
ATOM 785 O O . VAL A 1 105 ? 2.389 -3.720 -11.502 1.00 98.12 105 VAL A O 1
ATOM 788 N N . SER A 1 106 ? 4.543 -4.294 -11.730 1.00 96.88 106 SER A N 1
ATOM 789 C CA . SER A 1 106 ? 4.746 -3.592 -12.998 1.00 96.88 106 SER A CA 1
ATOM 790 C C . SER A 1 106 ? 5.552 -4.432 -13.977 1.00 96.88 106 SER A C 1
ATOM 792 O O . SER A 1 106 ? 6.541 -5.055 -13.599 1.00 96.88 106 SER A O 1
ATOM 794 N N . LEU A 1 107 ? 5.144 -4.415 -15.241 1.00 95.56 107 LEU A N 1
ATOM 795 C CA . LEU A 1 107 ? 5.954 -4.829 -16.377 1.00 95.56 107 LEU A CA 1
ATOM 796 C C . LEU A 1 107 ? 6.512 -3.571 -17.031 1.00 95.56 107 LEU A C 1
ATOM 798 O O . LEU A 1 107 ? 5.754 -2.755 -17.554 1.00 95.56 107 LEU A O 1
ATOM 802 N N . GLY A 1 108 ? 7.830 -3.414 -16.980 1.00 93.12 108 GLY A N 1
ATOM 803 C CA . GLY A 1 108 ? 8.555 -2.304 -17.589 1.00 93.12 108 GLY A CA 1
ATOM 804 C C . GLY A 1 108 ? 9.473 -2.791 -18.699 1.00 93.12 108 GLY A C 1
ATOM 805 O O . GLY A 1 108 ? 10.030 -3.880 -18.607 1.00 93.12 108 GLY A O 1
ATOM 806 N N . GLY A 1 109 ? 9.662 -1.994 -19.737 1.00 91.19 109 GLY A N 1
ATOM 807 C CA . GLY A 1 109 ? 10.615 -2.303 -20.798 1.00 91.19 109 GLY A CA 1
ATOM 808 C C . GLY A 1 109 ? 10.845 -1.111 -21.720 1.00 91.19 109 GLY A C 1
ATOM 809 O O . GLY A 1 109 ? 10.333 -0.017 -21.450 1.00 91.19 109 GLY A O 1
ATOM 810 N N . PRO A 1 110 ? 11.598 -1.308 -22.812 1.00 90.38 110 PRO A N 1
ATOM 811 C CA . PRO A 1 110 ? 11.778 -0.308 -23.853 1.00 90.38 110 PRO A CA 1
ATOM 812 C C . PRO A 1 110 ? 10.450 0.241 -24.374 1.00 90.38 110 PRO A C 1
ATOM 814 O O . PRO A 1 110 ? 9.471 -0.494 -24.495 1.00 90.38 110 PRO A O 1
ATOM 817 N N . VAL A 1 111 ? 10.400 1.533 -24.705 1.00 89.56 111 VAL A N 1
ATOM 818 C CA . VAL A 1 111 ? 9.200 2.163 -25.278 1.00 89.56 111 VAL A CA 1
ATOM 819 C C . VAL A 1 111 ? 8.795 1.517 -26.610 1.00 89.56 111 VAL A C 1
ATOM 821 O O . VAL A 1 111 ? 7.620 1.532 -26.977 1.00 89.56 111 VAL A O 1
ATOM 824 N N . GLU A 1 112 ? 9.750 0.897 -27.299 1.00 88.50 112 GLU A N 1
ATOM 825 C CA . GLU A 1 112 ? 9.578 0.102 -28.513 1.00 88.50 112 GLU A CA 1
ATOM 826 C C . GLU A 1 112 ? 8.849 -1.221 -28.241 1.00 88.50 112 GLU A C 1
ATOM 828 O O . GLU A 1 112 ? 8.103 -1.699 -29.091 1.00 88.50 112 GLU A O 1
ATOM 833 N N . ALA A 1 113 ? 9.009 -1.784 -27.039 1.00 83.94 113 ALA A N 1
ATOM 834 C CA . ALA A 1 113 ? 8.325 -2.994 -26.584 1.00 83.94 113 ALA A CA 1
ATOM 835 C C . ALA A 1 113 ? 6.928 -2.704 -25.994 1.00 83.94 113 ALA A C 1
ATOM 837 O O . ALA A 1 113 ? 6.233 -3.616 -25.542 1.00 83.94 113 ALA A O 1
ATOM 838 N N . ALA A 1 114 ? 6.497 -1.437 -25.997 1.00 87.12 114 ALA A N 1
ATOM 839 C CA . ALA A 1 114 ? 5.200 -1.010 -25.490 1.00 87.12 114 ALA A CA 1
ATOM 840 C C . ALA A 1 114 ? 4.050 -1.724 -26.213 1.00 87.12 114 ALA A C 1
ATOM 842 O O . ALA A 1 114 ? 3.768 -1.448 -27.380 1.00 87.12 114 ALA A O 1
ATOM 843 N N . SER A 1 115 ? 3.323 -2.572 -25.487 1.00 88.00 115 SER A N 1
ATOM 844 C CA . SER A 1 115 ? 2.177 -3.303 -26.021 1.00 88.00 115 SER A CA 1
ATOM 845 C C . SER A 1 115 ? 0.980 -3.237 -25.069 1.00 88.00 115 SER A C 1
ATOM 847 O O . SER A 1 115 ? 1.158 -3.421 -23.862 1.00 88.00 115 SER A O 1
ATOM 849 N N . PRO A 1 116 ? -0.259 -3.048 -25.573 1.00 84.06 116 PRO A N 1
ATOM 850 C CA . PRO A 1 116 ? -1.467 -3.085 -24.745 1.00 84.06 116 PRO A CA 1
ATOM 851 C C . PRO A 1 116 ? -1.610 -4.374 -23.926 1.00 84.06 116 PRO A C 1
ATOM 853 O O . PRO A 1 116 ? -2.188 -4.351 -22.839 1.00 84.06 116 PRO A O 1
ATOM 856 N N . ILE A 1 117 ? -1.047 -5.491 -24.407 1.00 92.00 117 ILE A N 1
ATOM 857 C CA . ILE A 1 117 ? -1.103 -6.770 -23.691 1.00 92.00 117 ILE A CA 1
ATOM 858 C C . ILE A 1 117 ? -0.349 -6.735 -22.361 1.00 92.00 117 ILE A C 1
ATOM 860 O O . ILE A 1 117 ? -0.726 -7.459 -21.444 1.00 92.00 117 ILE A O 1
ATOM 864 N N . MET A 1 118 ? 0.654 -5.858 -22.213 1.00 93.19 118 MET A N 1
ATOM 865 C CA . MET A 1 118 ? 1.390 -5.700 -20.958 1.00 93.19 118 MET A CA 1
ATOM 866 C C . MET A 1 118 ? 0.440 -5.364 -19.806 1.00 93.19 118 MET A C 1
ATOM 868 O O . MET A 1 118 ? 0.590 -5.908 -18.720 1.00 93.19 118 MET A O 1
ATOM 872 N N . LEU A 1 119 ? -0.580 -4.530 -20.039 1.00 93.62 119 LEU A N 1
ATOM 873 C CA . LEU A 1 119 ? -1.544 -4.164 -18.999 1.00 93.62 119 LEU A CA 1
ATOM 874 C C . LEU A 1 119 ? -2.420 -5.347 -18.579 1.00 93.62 119 LEU A C 1
ATOM 876 O O . LEU A 1 119 ? -2.657 -5.542 -17.385 1.00 93.62 119 LEU A O 1
ATOM 880 N N . SER A 1 120 ? -2.865 -6.153 -19.544 1.00 94.56 120 SER A N 1
ATOM 881 C CA . SER A 1 120 ? -3.628 -7.372 -19.266 1.00 94.56 120 SER A CA 1
ATOM 882 C C . SER A 1 120 ? -2.793 -8.390 -18.489 1.00 94.56 120 SER A C 1
ATOM 884 O O . SER A 1 120 ? -3.279 -8.946 -17.507 1.00 94.56 120 SER A O 1
ATOM 886 N N . LEU A 1 121 ? -1.528 -8.580 -18.875 1.00 94.69 121 LEU A N 1
ATOM 887 C CA . LEU A 1 121 ? -0.598 -9.471 -18.181 1.00 94.69 121 LEU A CA 1
ATOM 888 C C . LEU A 1 121 ? -0.312 -8.982 -16.762 1.00 94.69 121 LEU A C 1
ATOM 890 O O . LEU A 1 121 ? -0.432 -9.753 -15.818 1.00 94.69 121 LEU A O 1
ATOM 894 N N . THR A 1 122 ? -0.012 -7.697 -16.573 1.00 96.25 122 THR A N 1
ATOM 895 C CA . THR A 1 122 ? 0.235 -7.153 -15.234 1.00 96.25 122 THR A CA 1
ATOM 896 C C . THR A 1 122 ? -0.994 -7.277 -14.329 1.00 96.25 122 THR A C 1
ATOM 898 O O . THR A 1 122 ? -0.855 -7.606 -13.150 1.00 96.25 122 THR A O 1
ATOM 901 N N . ARG A 1 123 ? -2.208 -7.070 -14.862 1.00 96.56 123 ARG A N 1
ATOM 902 C CA . ARG A 1 123 ? -3.452 -7.302 -14.111 1.00 96.56 123 ARG A CA 1
ATOM 903 C C . ARG A 1 123 ? -3.576 -8.765 -13.679 1.00 96.56 123 ARG A C 1
ATOM 905 O O . ARG A 1 123 ? -3.874 -9.009 -12.514 1.00 96.56 123 ARG A O 1
ATOM 912 N N . GLU A 1 124 ? -3.338 -9.706 -14.586 1.00 96.69 124 GLU A N 1
ATOM 913 C CA . GLU A 1 124 ? -3.374 -11.142 -14.288 1.00 96.69 124 GLU A CA 1
ATOM 914 C C . GLU A 1 124 ? -2.333 -11.519 -13.218 1.00 96.69 124 GLU A C 1
ATOM 916 O O . GLU A 1 124 ? -2.647 -12.213 -12.252 1.00 96.69 124 GLU A O 1
ATOM 921 N N . ILE A 1 125 ? -1.106 -11.000 -13.325 1.00 96.25 125 ILE A N 1
ATOM 922 C CA . ILE A 1 125 ? -0.054 -11.221 -12.324 1.00 96.25 125 ILE A CA 1
ATOM 923 C C . ILE A 1 125 ? -0.498 -10.692 -10.957 1.00 96.25 125 ILE A C 1
ATOM 925 O O . ILE A 1 125 ? -0.333 -11.394 -9.956 1.00 96.25 125 ILE A O 1
ATOM 929 N N . SER A 1 126 ? -1.079 -9.488 -10.906 1.00 96.94 126 SER A N 1
ATOM 930 C CA . SER A 1 126 ? -1.602 -8.920 -9.659 1.00 96.94 126 SER A CA 1
ATOM 931 C C . SER A 1 126 ? -2.663 -9.833 -9.045 1.00 96.94 126 SER A C 1
ATOM 933 O O . SER A 1 126 ? -2.525 -10.251 -7.897 1.00 96.94 126 SER A O 1
ATOM 935 N N . GLN A 1 127 ? -3.648 -10.268 -9.836 1.00 95.62 127 GLN A N 1
ATOM 936 C CA . GLN A 1 127 ? -4.708 -11.172 -9.380 1.00 95.62 127 GLN A CA 1
ATOM 937 C C . GLN A 1 127 ? -4.163 -12.507 -8.855 1.00 95.62 127 GLN A C 1
ATOM 939 O O . GLN A 1 127 ? -4.632 -13.002 -7.832 1.00 95.62 127 GLN A O 1
ATOM 944 N N . GLN A 1 128 ? -3.129 -13.075 -9.483 1.00 95.44 128 GLN A N 1
ATOM 945 C CA . GLN A 1 128 ? -2.480 -14.292 -8.984 1.00 95.44 128 GLN A CA 1
ATOM 946 C C . GLN A 1 128 ? -1.721 -14.071 -7.670 1.00 95.44 128 GLN A C 1
ATOM 948 O O . GLN A 1 128 ? -1.666 -14.972 -6.827 1.00 95.44 128 GLN A O 1
ATOM 953 N N . ILE A 1 129 ? -1.120 -12.893 -7.473 1.00 93.50 129 ILE A N 1
ATOM 954 C CA . ILE A 1 129 ? -0.510 -12.526 -6.189 1.00 93.50 129 ILE A CA 1
ATOM 955 C C . ILE A 1 129 ? -1.602 -12.419 -5.120 1.00 93.50 129 ILE A C 1
ATOM 957 O O . ILE A 1 129 ? -1.455 -13.010 -4.051 1.00 93.50 129 ILE A O 1
ATOM 961 N N . GLU A 1 130 ? -2.709 -11.741 -5.412 1.00 92.94 130 GLU A N 1
ATOM 962 C CA . GLU A 1 130 ? -3.851 -11.582 -4.503 1.00 92.94 130 GLU A CA 1
ATOM 963 C C . GLU A 1 130 ? -4.497 -12.922 -4.132 1.00 92.94 130 GLU A C 1
ATOM 965 O O . GLU A 1 130 ? -4.758 -13.186 -2.958 1.00 92.94 130 GLU A O 1
ATOM 970 N N . GLU A 1 131 ? -4.683 -13.809 -5.111 1.00 90.56 131 GLU A N 1
ATOM 971 C CA . GLU A 1 131 ? -5.125 -15.193 -4.912 1.00 90.56 131 GLU A CA 1
ATOM 972 C C . GLU A 1 131 ? -4.216 -15.931 -3.938 1.00 90.56 131 GLU A C 1
ATOM 974 O O . GLU A 1 131 ? -4.670 -16.604 -3.009 1.00 90.56 131 GLU A O 1
ATOM 979 N N . ARG A 1 132 ? -2.905 -15.762 -4.103 1.00 86.69 132 ARG A N 1
ATOM 980 C CA . ARG A 1 132 ? -1.928 -16.396 -3.231 1.00 86.69 132 ARG A CA 1
ATOM 981 C C . ARG A 1 132 ? -1.919 -15.793 -1.834 1.00 86.69 132 ARG A C 1
ATOM 983 O O . ARG A 1 132 ? -1.787 -16.535 -0.867 1.00 86.69 132 ARG A O 1
ATOM 990 N N . LEU A 1 133 ? -2.097 -14.481 -1.697 1.00 83.31 133 LEU A N 1
ATOM 991 C CA . LEU A 1 133 ? -2.270 -13.826 -0.396 1.00 83.31 133 LEU A CA 1
ATOM 992 C C . LEU A 1 133 ? -3.525 -14.342 0.319 1.00 83.31 133 LEU A C 1
ATOM 994 O O . LEU A 1 133 ? -3.500 -14.582 1.526 1.00 83.31 133 LEU A O 1
ATOM 998 N N . ARG A 1 134 ? -4.603 -14.582 -0.431 1.00 79.75 134 ARG A N 1
ATOM 999 C CA . ARG A 1 134 ? -5.854 -15.123 0.103 1.00 79.75 134 ARG A CA 1
ATOM 1000 C C . ARG A 1 134 ? -5.732 -16.579 0.545 1.00 79.75 134 ARG A C 1
ATOM 1002 O O . ARG A 1 134 ? -6.223 -16.920 1.611 1.00 79.75 134 ARG A O 1
ATOM 1009 N N . THR A 1 135 ? -5.081 -17.418 -0.258 1.00 75.12 135 THR A N 1
ATOM 1010 C CA . THR A 1 135 ? -4.938 -18.865 -0.001 1.00 75.12 135 THR A CA 1
ATOM 1011 C C . THR A 1 135 ? -3.823 -19.208 0.985 1.00 75.12 135 THR A C 1
ATOM 1013 O O . THR A 1 135 ? -3.892 -20.242 1.643 1.00 75.12 135 THR A O 1
ATOM 1016 N N . SER A 1 136 ? -2.797 -18.359 1.109 1.00 67.50 136 SER A N 1
ATOM 1017 C CA . SER A 1 136 ? -1.732 -18.512 2.116 1.00 67.50 136 SER A CA 1
ATOM 1018 C C . SER A 1 136 ? -2.165 -18.072 3.515 1.00 67.50 136 SER A C 1
ATOM 1020 O O . SER A 1 136 ? -1.600 -18.532 4.506 1.00 67.50 136 SER A O 1
ATOM 1022 N N . SER A 1 137 ? -3.180 -17.211 3.600 1.00 67.25 137 SER A N 1
ATOM 1023 C CA . SER A 1 137 ? -3.838 -16.861 4.856 1.00 67.25 137 SER A CA 1
ATOM 1024 C C . SER A 1 137 ? -4.754 -18.012 5.272 1.00 67.25 137 SER A C 1
ATOM 1026 O O . SER A 1 137 ? -5.4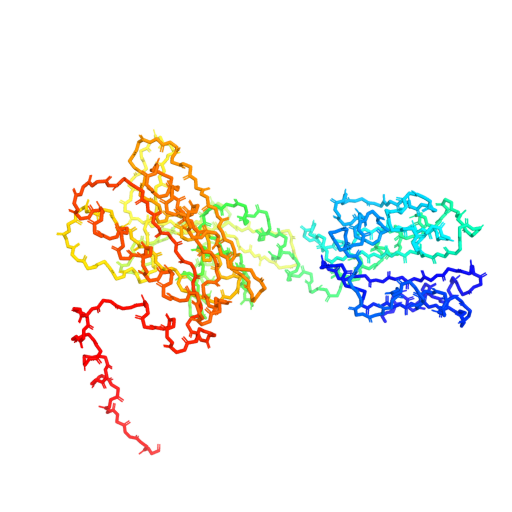77 -18.552 4.432 1.00 67.25 137 SER A O 1
ATOM 1028 N N . ARG A 1 138 ? -4.773 -18.401 6.558 1.00 73.00 138 ARG A N 1
ATOM 1029 C CA . ARG A 1 138 ? -5.771 -19.377 7.023 1.00 73.00 138 ARG A CA 1
ATOM 1030 C C . ARG A 1 138 ? -7.156 -18.805 6.697 1.00 73.00 138 ARG A C 1
ATOM 1032 O O . ARG A 1 138 ? -7.400 -17.641 7.021 1.00 73.00 138 ARG A O 1
ATOM 1039 N N . PRO A 1 139 ? -8.074 -19.583 6.093 1.00 72.38 139 PRO A N 1
ATOM 1040 C CA . PRO A 1 139 ? -9.403 -19.084 5.738 1.00 72.38 139 PRO A CA 1
ATOM 1041 C C . PRO A 1 139 ? -10.144 -18.416 6.912 1.00 72.38 139 PRO A C 1
ATOM 1043 O O . PRO A 1 139 ? -10.914 -17.482 6.708 1.00 72.38 139 PRO A O 1
ATOM 1046 N N . GLN A 1 140 ? -9.847 -18.846 8.144 1.00 78.19 140 GLN A N 1
ATOM 1047 C CA . GLN A 1 140 ? -10.357 -18.258 9.381 1.00 78.19 140 GLN A CA 1
ATOM 1048 C C . GLN A 1 140 ? -9.761 -16.875 9.698 1.00 78.19 140 GLN A C 1
ATOM 1050 O O . GLN A 1 140 ? -10.509 -15.925 9.919 1.00 78.19 140 GLN A O 1
ATOM 1055 N N . ASP A 1 141 ? -8.433 -16.731 9.664 1.00 78.06 141 ASP A N 1
ATOM 1056 C CA . ASP A 1 141 ? -7.741 -15.456 9.917 1.00 78.06 141 ASP A CA 1
ATOM 1057 C C . ASP A 1 141 ? -8.202 -14.381 8.924 1.00 78.06 141 ASP A C 1
ATOM 1059 O O . ASP A 1 141 ? -8.392 -13.211 9.265 1.00 78.06 141 ASP A O 1
ATOM 1063 N N . LEU A 1 142 ? -8.455 -14.804 7.684 1.00 76.50 142 LEU A N 1
ATOM 1064 C CA . LEU A 1 142 ? -9.012 -13.950 6.654 1.00 76.50 142 LEU A CA 1
ATOM 1065 C C . LEU A 1 142 ? -10.466 -13.534 6.953 1.00 76.50 142 LEU A C 1
ATOM 1067 O O . LEU A 1 142 ? -10.802 -12.355 6.820 1.00 76.50 142 LEU A O 1
ATOM 1071 N N . ALA A 1 143 ? -11.327 -14.466 7.369 1.00 80.06 143 ALA A N 1
ATOM 1072 C CA . ALA A 1 143 ? -12.711 -14.168 7.751 1.00 80.06 143 ALA A CA 1
ATOM 1073 C C . ALA A 1 143 ? -12.785 -13.165 8.919 1.00 80.06 143 ALA A C 1
ATOM 1075 O O . ALA A 1 143 ? -13.575 -12.210 8.875 1.00 80.06 143 ALA A O 1
ATOM 1076 N N . LEU A 1 144 ? -11.902 -13.324 9.913 1.00 83.00 144 LEU A N 1
ATOM 1077 C CA . LEU A 1 144 ? -11.720 -12.383 11.020 1.00 83.00 144 LEU A CA 1
ATOM 1078 C C . LEU A 1 144 ? -11.284 -11.003 10.516 1.00 83.00 144 LEU A C 1
ATOM 1080 O O . LEU A 1 144 ? -11.914 -10.003 10.861 1.00 83.00 144 LEU A O 1
ATOM 1084 N N . ALA A 1 145 ? -10.255 -10.929 9.664 1.00 81.94 145 ALA A N 1
ATOM 1085 C CA . ALA A 1 145 ? -9.742 -9.667 9.130 1.00 81.94 145 ALA A CA 1
ATOM 1086 C C . ALA A 1 145 ? -10.775 -8.918 8.270 1.00 81.94 145 ALA A C 1
ATOM 1088 O O . ALA A 1 145 ? -10.952 -7.708 8.426 1.00 81.94 145 ALA A O 1
ATOM 1089 N N . MET A 1 146 ? -11.502 -9.623 7.397 1.00 80.19 146 MET A N 1
ATOM 1090 C CA . MET A 1 146 ? -12.583 -9.031 6.600 1.00 80.19 146 MET A CA 1
ATOM 1091 C C . MET A 1 146 ? -13.712 -8.507 7.488 1.00 80.19 146 MET A C 1
ATOM 1093 O O . MET A 1 146 ? -14.221 -7.408 7.265 1.00 80.19 146 MET A O 1
ATOM 1097 N N . SER A 1 147 ? -14.087 -9.268 8.518 1.00 8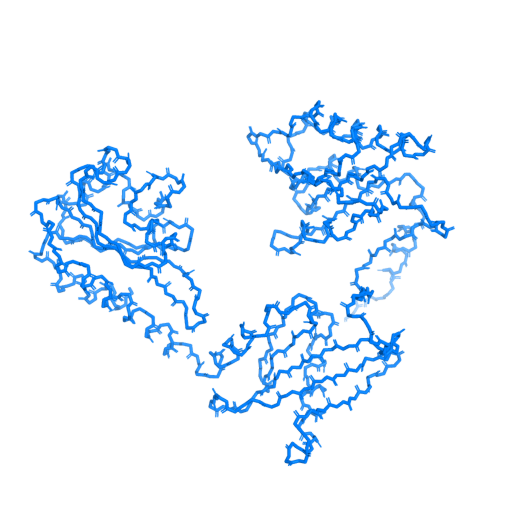1.69 147 SER A N 1
ATOM 1098 C CA . SER A 1 147 ? -15.108 -8.841 9.474 1.00 81.69 147 SER A CA 1
ATOM 1099 C C . SER A 1 147 ? -14.648 -7.621 10.252 1.00 81.69 147 SER A C 1
ATOM 1101 O O . SER A 1 147 ? -15.383 -6.645 10.326 1.00 81.69 147 SER A O 1
ATOM 1103 N N . PHE A 1 148 ? -13.407 -7.618 10.739 1.00 83.62 148 PHE A N 1
ATOM 1104 C CA . PHE A 1 148 ? -12.806 -6.462 11.388 1.00 83.62 148 PHE A CA 1
ATOM 1105 C C . PHE A 1 148 ? -12.914 -5.220 10.502 1.00 83.62 148 PHE A C 1
ATOM 1107 O O . PHE A 1 148 ? -13.496 -4.227 10.928 1.00 83.62 148 PHE A O 1
ATOM 1114 N N . MET A 1 149 ? -12.484 -5.301 9.240 1.00 78.12 149 MET A N 1
ATOM 1115 C CA . MET A 1 149 ? -12.528 -4.198 8.268 1.00 78.12 149 MET A CA 1
ATOM 1116 C C . MET A 1 149 ? -13.928 -3.649 7.986 1.00 78.12 149 MET A C 1
ATOM 1118 O O . MET A 1 149 ? -14.070 -2.445 7.778 1.00 78.12 149 MET A O 1
ATOM 1122 N N . ARG A 1 150 ? -14.975 -4.481 8.046 1.00 74.81 150 ARG A N 1
ATOM 1123 C CA . ARG A 1 150 ? -16.367 -4.006 7.943 1.00 74.81 150 ARG A CA 1
ATOM 1124 C C . ARG A 1 150 ? -16.793 -3.137 9.131 1.00 74.81 150 ARG A C 1
ATOM 1126 O O . ARG A 1 150 ? -17.680 -2.306 8.971 1.00 74.81 150 ARG A O 1
ATOM 1133 N N . PHE A 1 151 ? -16.175 -3.315 10.301 1.00 67.00 151 PHE A N 1
ATOM 1134 C CA . PHE A 1 151 ? -16.552 -2.636 11.547 1.00 67.00 151 PHE A CA 1
ATOM 1135 C C . PHE A 1 151 ? -15.500 -1.633 12.066 1.00 67.00 151 PHE A C 1
ATOM 1137 O O . PHE A 1 151 ? -15.806 -0.856 12.977 1.00 67.00 151 PHE A O 1
ATOM 1144 N N . THR A 1 152 ? -14.291 -1.582 11.481 1.00 61.47 152 THR A N 1
ATOM 1145 C CA . THR A 1 152 ? -13.212 -0.664 11.916 1.00 61.47 152 THR A CA 1
ATOM 1146 C C . THR A 1 152 ? -13.481 0.802 11.620 1.00 61.47 152 THR A C 1
ATOM 1148 O O . THR A 1 152 ? -12.916 1.660 12.295 1.00 61.47 152 THR A O 1
ATOM 1151 N N . SER A 1 153 ? -14.333 1.107 10.638 1.00 55.28 153 SER A N 1
ATOM 1152 C CA . SER A 1 153 ? -14.723 2.483 10.310 1.00 55.28 153 SER A CA 1
ATOM 1153 C C . SER A 1 153 ? -15.520 3.152 11.436 1.00 55.28 153 SER A C 1
ATOM 1155 O O . SER A 1 153 ? -15.703 4.369 11.426 1.00 55.28 153 SER A O 1
ATOM 1157 N N . SER A 1 154 ? -15.971 2.379 12.431 1.00 55.25 154 SER A N 1
ATOM 1158 C CA . SER A 1 154 ? -16.690 2.890 13.591 1.00 55.25 154 SER A CA 1
ATOM 1159 C C . SER A 1 154 ? -15.746 3.424 14.679 1.00 55.25 154 SER A C 1
ATOM 1161 O O . SER A 1 154 ? -14.707 2.842 14.988 1.00 55.25 154 SER A O 1
ATOM 1163 N N . GLN A 1 155 ? -16.151 4.517 15.335 1.00 63.38 155 GLN A N 1
ATOM 1164 C CA . GLN A 1 155 ? -15.518 5.011 16.572 1.00 63.38 155 GLN A CA 1
ATOM 1165 C C . GLN A 1 155 ? -15.817 4.117 17.790 1.00 63.38 155 GLN A C 1
ATOM 1167 O O . GLN A 1 155 ? -15.326 4.379 18.887 1.00 63.38 155 GLN A O 1
ATOM 1172 N N . ARG A 1 156 ? -16.643 3.077 17.615 1.00 72.31 156 ARG A N 1
ATOM 1173 C CA . ARG A 1 156 ? -17.089 2.203 18.697 1.00 72.31 156 ARG A CA 1
ATOM 1174 C C . ARG A 1 156 ? -15.968 1.233 19.079 1.00 72.31 156 ARG A C 1
ATOM 1176 O O . ARG A 1 156 ? -15.366 0.647 18.172 1.00 72.31 156 ARG A O 1
ATOM 1183 N N . PRO A 1 157 ? -15.703 1.010 20.378 1.00 79.69 157 PRO A N 1
ATOM 1184 C CA . PRO A 1 157 ? -14.849 -0.084 20.832 1.00 79.69 157 PRO A CA 1
ATOM 1185 C C . PRO A 1 157 ? -15.307 -1.395 20.204 1.00 79.69 157 PRO A C 1
ATOM 1187 O O . PRO A 1 157 ? -16.434 -1.825 20.435 1.00 79.69 157 PRO A O 1
ATOM 1190 N N . THR A 1 158 ? -14.468 -1.974 19.347 1.00 84.50 158 THR A N 1
ATOM 1191 C CA . THR A 1 158 ? -14.826 -3.139 18.538 1.00 84.50 158 THR A CA 1
ATOM 1192 C C . THR A 1 158 ? -13.723 -4.173 18.593 1.00 84.50 158 THR A C 1
ATOM 1194 O O . THR A 1 158 ? -12.549 -3.873 18.360 1.00 84.50 158 THR A O 1
ATOM 1197 N N . VAL A 1 159 ? -14.139 -5.403 18.856 1.00 87.94 159 VAL A N 1
ATOM 1198 C CA . VAL A 1 159 ? -13.305 -6.594 18.891 1.00 87.94 159 VAL A CA 1
ATOM 1199 C C . VAL A 1 159 ? -13.928 -7.628 17.969 1.00 87.94 159 VAL A C 1
ATOM 1201 O O . VAL A 1 159 ? -15.128 -7.868 18.014 1.00 87.94 159 VAL A O 1
ATOM 1204 N N . VAL A 1 160 ? -13.121 -8.233 17.113 1.00 88.88 160 VAL A N 1
ATOM 1205 C CA . VAL A 1 160 ? -13.494 -9.389 16.309 1.00 88.88 160 VAL A CA 1
ATOM 1206 C C . VAL A 1 160 ? -12.668 -10.559 16.800 1.00 88.88 160 VAL A C 1
ATOM 1208 O O . VAL A 1 160 ? -11.444 -10.473 16.826 1.00 88.88 160 VAL A O 1
ATOM 1211 N N . MET A 1 161 ? -13.326 -11.625 17.234 1.00 88.50 161 MET A N 1
ATOM 1212 C CA . MET A 1 161 ? -12.648 -12.743 17.881 1.00 88.50 161 MET A CA 1
ATOM 1213 C C . MET A 1 161 ? -13.239 -14.086 17.489 1.00 88.50 161 MET A C 1
ATOM 1215 O O . MET A 1 161 ? -14.446 -14.209 17.265 1.00 88.50 161 MET A O 1
ATOM 1219 N N . ASP A 1 162 ? -12.376 -15.093 17.462 1.00 87.56 162 ASP A N 1
ATOM 1220 C CA . ASP A 1 162 ? -12.758 -16.496 17.537 1.00 87.56 162 ASP A CA 1
ATOM 1221 C C . ASP A 1 162 ? -12.118 -17.153 18.775 1.00 87.56 162 ASP A C 1
ATOM 1223 O O . ASP A 1 162 ? -11.651 -16.462 19.686 1.00 87.56 162 ASP A O 1
ATOM 1227 N N . LYS A 1 163 ? -12.111 -18.489 18.826 1.00 83.06 163 LYS A N 1
ATOM 1228 C CA . LYS A 1 163 ? -11.509 -19.253 19.926 1.00 83.06 163 LYS A CA 1
ATOM 1229 C C . LYS A 1 163 ? -10.004 -19.000 20.096 1.00 83.06 163 LYS A C 1
ATOM 1231 O O . LYS A 1 163 ? -9.493 -19.138 21.202 1.00 83.06 163 LYS A O 1
ATOM 1236 N N . GLU A 1 164 ? -9.284 -18.701 19.018 1.00 81.00 164 GLU A N 1
ATOM 1237 C CA . GLU A 1 164 ? -7.814 -18.716 18.966 1.00 81.00 164 GLU A CA 1
ATOM 1238 C C . GLU A 1 164 ? -7.210 -17.326 18.704 1.00 81.00 164 GLU A C 1
ATOM 1240 O O . GLU A 1 164 ? -6.053 -17.087 19.041 1.00 81.00 164 GLU A O 1
ATOM 1245 N N . SER A 1 165 ? -7.982 -16.406 18.131 1.00 85.56 165 SER A N 1
ATOM 1246 C CA . SER A 1 165 ? -7.514 -15.132 17.594 1.00 85.56 165 SER A CA 1
ATOM 1247 C C . SER A 1 165 ? -8.417 -13.970 17.995 1.00 85.56 165 SER A C 1
ATOM 1249 O O . SER A 1 165 ? -9.635 -14.106 18.137 1.00 85.56 165 SER A O 1
ATOM 1251 N N . ILE A 1 166 ? -7.810 -12.788 18.122 1.00 87.00 166 ILE A N 1
ATOM 1252 C CA . ILE A 1 166 ? -8.492 -11.538 18.454 1.00 87.00 166 ILE A CA 1
ATOM 1253 C C . ILE A 1 166 ? -7.934 -10.381 17.619 1.00 87.00 166 ILE A C 1
ATOM 1255 O O . ILE A 1 166 ? -6.724 -10.198 17.499 1.00 87.00 166 ILE A O 1
ATOM 1259 N N . LEU A 1 167 ? -8.828 -9.582 17.047 1.00 87.06 167 LEU A N 1
ATOM 1260 C CA . LEU A 1 167 ? -8.537 -8.335 16.349 1.00 87.06 167 LEU A CA 1
ATOM 1261 C C . LEU A 1 167 ? -9.319 -7.221 17.036 1.00 87.06 167 LEU A C 1
ATOM 1263 O O . LEU A 1 167 ? -10.530 -7.324 17.193 1.00 87.06 167 LEU A O 1
ATOM 1267 N N . ALA A 1 168 ? -8.653 -6.146 17.438 1.00 86.50 168 ALA A N 1
ATOM 1268 C CA . ALA A 1 168 ? -9.298 -5.033 18.124 1.00 86.50 168 ALA A CA 1
ATOM 1269 C C . ALA A 1 168 ? -8.919 -3.711 17.467 1.00 86.50 168 ALA A C 1
ATOM 1271 O O . ALA A 1 168 ? -7.767 -3.496 17.083 1.00 86.50 168 ALA A O 1
ATOM 1272 N N . ASN A 1 169 ? -9.887 -2.802 17.350 1.00 76.81 169 ASN A N 1
ATOM 1273 C CA . ASN A 1 169 ? -9.572 -1.425 17.000 1.00 76.81 169 ASN A CA 1
ATOM 1274 C C . ASN A 1 169 ? -8.996 -0.721 18.234 1.00 76.81 169 ASN A C 1
ATOM 1276 O O . ASN A 1 169 ? -9.106 -1.211 19.358 1.00 76.81 169 ASN A O 1
ATOM 1280 N N . THR A 1 170 ? -8.374 0.442 18.044 1.00 77.75 170 THR A N 1
ATOM 1281 C CA . THR A 1 170 ? -7.714 1.145 19.154 1.00 77.75 170 THR A CA 1
ATOM 1282 C C . THR A 1 170 ? -8.646 1.400 20.352 1.00 77.75 170 THR A C 1
ATOM 1284 O O . THR A 1 170 ? -8.208 1.144 21.471 1.00 77.75 170 THR A O 1
ATOM 1287 N N . PRO A 1 171 ? -9.923 1.815 20.177 1.00 76.50 171 PRO A N 1
ATOM 1288 C CA . PRO A 1 171 ? -10.863 1.941 21.297 1.00 76.50 171 PRO A CA 1
ATOM 1289 C C . PRO A 1 171 ? -11.264 0.615 21.966 1.00 76.50 171 PRO A C 1
ATOM 1291 O O . PRO A 1 171 ? -11.689 0.636 23.114 1.00 76.50 171 PRO A O 1
ATOM 1294 N N . GLY A 1 172 ? -11.151 -0.523 21.274 1.00 75.81 172 GLY A N 1
ATOM 1295 C CA . GLY A 1 172 ? -11.433 -1.859 21.810 1.00 75.81 172 GLY A CA 1
ATOM 1296 C C . GLY A 1 172 ? -10.297 -2.447 22.654 1.00 75.81 172 GLY A C 1
ATOM 1297 O O . GLY A 1 172 ? -10.563 -3.261 23.532 1.00 75.81 172 GLY A O 1
ATOM 1298 N N . LEU A 1 173 ? -9.047 -2.010 22.440 1.00 79.38 173 LEU A N 1
ATOM 1299 C CA . LEU A 1 173 ? -7.861 -2.532 23.141 1.00 79.38 173 LEU A CA 1
ATOM 1300 C C . LEU A 1 173 ? -7.955 -2.531 24.681 1.00 79.38 173 LEU A C 1
ATOM 1302 O O . LEU A 1 173 ? -7.526 -3.513 25.279 1.00 79.38 173 LEU A O 1
ATOM 1306 N N . PRO A 1 174 ? -8.518 -1.506 25.354 1.00 76.62 174 PRO A N 1
ATOM 1307 C CA . PRO A 1 174 ? -8.634 -1.506 26.815 1.00 76.62 174 PRO A CA 1
ATOM 1308 C C . PRO A 1 174 ? -9.507 -2.631 27.387 1.00 76.62 174 PRO A C 1
ATOM 1310 O O . PRO A 1 174 ? -9.405 -2.923 28.576 1.00 76.62 174 PRO A O 1
ATOM 1313 N N . TYR A 1 175 ? -10.367 -3.236 26.564 1.00 72.62 175 TYR A N 1
ATOM 1314 C CA . TYR A 1 175 ? -11.290 -4.299 26.963 1.00 72.62 175 TYR A CA 1
ATOM 1315 C C . TYR A 1 175 ? -10.742 -5.704 26.691 1.00 72.62 175 TYR A C 1
ATOM 1317 O O . TYR A 1 175 ? -11.415 -6.683 27.007 1.00 72.62 175 TYR A O 1
ATOM 1325 N N . VAL A 1 176 ? -9.546 -5.815 26.096 1.00 74.62 176 VAL A N 1
ATOM 1326 C CA . VAL A 1 176 ? -8.975 -7.094 25.668 1.00 74.62 176 VAL A CA 1
ATOM 1327 C C . VAL A 1 176 ? -7.566 -7.326 26.203 1.00 74.62 176 VAL A C 1
ATOM 1329 O O . VAL A 1 176 ? -6.661 -6.502 26.118 1.00 74.62 176 VAL A O 1
ATOM 1332 N N . ASN A 1 177 ? -7.392 -8.517 26.746 1.00 73.69 177 ASN A N 1
ATOM 1333 C CA . ASN A 1 177 ? -6.171 -9.162 27.197 1.00 73.69 177 ASN A CA 1
ATOM 1334 C C . ASN A 1 177 ? -6.410 -10.686 27.174 1.00 73.69 177 ASN A C 1
ATOM 1336 O O . ASN A 1 177 ? -7.531 -11.137 26.923 1.00 73.69 177 ASN A O 1
ATOM 1340 N N . VAL A 1 178 ? -5.382 -11.482 27.473 1.00 71.56 178 VAL A N 1
ATOM 1341 C CA . VAL A 1 178 ? -5.471 -12.954 27.428 1.00 71.56 178 VAL A CA 1
ATOM 1342 C C . VAL A 1 178 ? -6.606 -13.505 28.306 1.00 71.56 178 VAL A C 1
ATOM 1344 O O . VAL A 1 178 ? -7.370 -14.350 27.851 1.00 71.56 178 VAL A O 1
ATOM 1347 N N . ALA A 1 179 ? -6.773 -12.999 29.531 1.00 68.81 179 ALA A N 1
ATOM 1348 C CA . ALA A 1 179 ? -7.810 -13.474 30.452 1.00 68.81 179 ALA A CA 1
ATOM 1349 C C . ALA A 1 179 ? -9.226 -13.101 29.978 1.00 68.81 179 ALA A C 1
ATOM 1351 O O . ALA A 1 179 ? -10.135 -13.929 29.982 1.00 68.81 179 ALA A O 1
ATOM 1352 N N . SER A 1 180 ? -9.407 -11.866 29.507 1.00 70.94 180 SER A N 1
ATOM 1353 C CA . SER A 1 180 ? -10.694 -11.394 28.992 1.00 70.94 180 SER A CA 1
ATOM 1354 C C . SER A 1 180 ? -11.103 -12.083 27.688 1.00 70.94 180 SER A C 1
ATOM 1356 O O . SER A 1 180 ? -12.292 -12.256 27.467 1.00 70.94 180 SER A O 1
ATOM 1358 N N . HIS A 1 181 ? -10.157 -12.524 26.847 1.00 77.62 181 HIS A N 1
ATOM 1359 C CA . HIS A 1 181 ? -10.469 -13.268 25.621 1.00 77.62 181 HIS A CA 1
ATOM 1360 C C . HIS A 1 181 ? -11.173 -14.591 25.941 1.00 77.62 181 HIS A C 1
ATOM 1362 O O . HIS A 1 181 ? -12.235 -14.860 25.384 1.00 77.62 181 HIS A O 1
ATOM 1368 N N . VAL A 1 182 ? -10.641 -15.359 26.898 1.00 75.50 182 VAL A N 1
ATOM 1369 C CA . VAL A 1 182 ? -11.241 -16.627 27.348 1.00 75.50 182 VAL A CA 1
ATOM 1370 C C . VAL A 1 182 ? -12.625 -16.393 27.955 1.00 75.50 182 VAL A C 1
ATOM 1372 O O . VAL A 1 182 ? -13.598 -17.016 27.540 1.00 75.50 182 VAL A O 1
ATOM 1375 N N . MET A 1 183 ? -12.733 -15.433 28.874 1.00 75.38 183 MET A N 1
ATOM 1376 C CA . MET A 1 183 ? -13.997 -15.102 29.535 1.00 75.38 183 MET A CA 1
ATOM 1377 C C . MET A 1 183 ? -15.067 -14.612 28.543 1.00 75.38 183 MET A C 1
ATOM 1379 O O . MET A 1 183 ? -16.217 -15.040 28.613 1.00 75.38 183 MET A O 1
ATOM 1383 N N . LEU A 1 184 ? -14.713 -13.732 27.597 1.00 77.62 184 LEU A N 1
ATOM 1384 C CA . LEU A 1 184 ? -15.638 -13.257 26.564 1.00 77.62 184 LEU A CA 1
ATOM 1385 C C . LEU A 1 184 ? -16.092 -14.400 25.657 1.00 77.62 184 LEU A C 1
ATOM 1387 O O . LEU A 1 184 ? -17.270 -14.470 25.318 1.00 77.62 184 LEU A O 1
ATOM 1391 N N . TRP A 1 185 ? -15.180 -15.301 25.289 1.00 82.62 185 TRP A N 1
ATOM 1392 C CA . TRP A 1 185 ? -15.502 -16.468 24.475 1.00 82.62 185 TRP A CA 1
ATOM 1393 C C . TRP A 1 185 ? -16.517 -17.386 25.170 1.00 82.62 185 TRP A C 1
ATOM 1395 O O . TRP A 1 185 ? -17.518 -17.767 24.563 1.00 82.62 185 TRP A O 1
ATOM 1405 N N . GLU A 1 186 ? -16.321 -17.686 26.455 1.00 78.94 186 GLU A N 1
ATOM 1406 C CA . GLU A 1 186 ? -17.263 -18.486 27.251 1.00 78.94 186 GLU A CA 1
ATOM 1407 C C . GLU A 1 186 ? -18.622 -17.790 27.430 1.00 78.94 186 GLU A C 1
ATOM 1409 O O . GLU A 1 186 ? -19.682 -18.404 27.260 1.00 78.94 186 GLU A O 1
ATOM 1414 N N . LEU A 1 187 ? -18.613 -16.484 27.710 1.00 77.38 187 LEU A N 1
ATOM 1415 C CA . LEU A 1 187 ? -19.825 -15.681 27.874 1.00 77.38 187 LEU A CA 1
ATOM 1416 C C . LEU A 1 187 ? -20.667 -15.629 26.589 1.00 77.38 187 LEU A C 1
ATOM 1418 O O . LEU A 1 187 ? -21.892 -15.707 26.634 1.00 77.38 187 LEU A O 1
ATOM 1422 N N . ILE A 1 188 ? -20.012 -15.500 25.437 1.00 82.50 188 ILE A N 1
ATOM 1423 C CA . ILE A 1 188 ? -20.657 -15.441 24.122 1.00 82.50 188 ILE A CA 1
ATOM 1424 C C . ILE A 1 188 ? -21.194 -16.818 23.716 1.00 82.50 188 ILE A C 1
ATOM 1426 O O . ILE A 1 188 ? -22.319 -16.907 23.219 1.00 82.50 188 ILE A O 1
ATOM 1430 N N . ASN A 1 189 ? -20.441 -17.893 23.959 1.00 79.44 189 ASN A N 1
ATOM 1431 C CA . ASN A 1 189 ? -20.872 -19.250 23.608 1.00 79.44 189 ASN A CA 1
ATOM 1432 C C . ASN A 1 189 ? -21.969 -19.808 24.517 1.00 79.44 189 ASN A C 1
ATOM 1434 O O . ASN A 1 189 ? -22.703 -20.700 24.102 1.00 79.44 189 ASN A O 1
ATOM 1438 N N . SER A 1 190 ? -22.121 -19.281 25.731 1.00 77.06 190 SER A N 1
ATOM 1439 C CA . SER A 1 190 ? -23.244 -19.633 26.609 1.00 77.06 190 SER A CA 1
ATOM 1440 C C . SER A 1 190 ? -24.558 -18.928 26.236 1.00 77.06 190 SER A C 1
ATOM 1442 O O . SER A 1 190 ? -25.605 -19.238 26.807 1.00 77.06 190 SER A O 1
ATOM 1444 N N . HIS A 1 191 ? -24.543 -17.997 25.272 1.00 75.81 191 HIS A N 1
ATOM 1445 C CA . HIS A 1 191 ? -25.742 -17.287 24.819 1.00 75.81 191 HIS A CA 1
ATOM 1446 C C . HIS A 1 191 ? -26.509 -18.042 23.731 1.00 75.81 191 HIS A C 1
ATOM 1448 O O . HIS A 1 191 ? -25.934 -18.589 22.791 1.00 75.81 191 HIS A O 1
ATOM 1454 N N . ASN A 1 192 ? -27.842 -18.011 23.809 1.00 74.69 192 ASN A N 1
ATOM 1455 C CA . ASN A 1 192 ? -28.699 -18.649 22.815 1.00 74.69 192 ASN A CA 1
ATOM 1456 C C . ASN A 1 192 ? -28.982 -17.731 21.608 1.00 74.69 192 ASN A C 1
ATOM 1458 O O . ASN A 1 192 ? -29.998 -17.027 21.544 1.00 74.69 192 ASN A O 1
ATOM 1462 N N . TRP A 1 193 ? -28.104 -17.808 20.609 1.00 74.31 193 TRP A N 1
ATOM 1463 C CA . TRP A 1 193 ? -28.150 -17.023 19.370 1.00 74.31 193 TRP A CA 1
ATOM 1464 C C . TRP A 1 193 ? -29.340 -17.306 18.442 1.00 74.31 193 TRP A C 1
ATOM 1466 O O . TRP A 1 193 ? -29.560 -16.530 17.513 1.00 74.31 193 TRP A O 1
ATOM 1476 N N . SER A 1 194 ? -30.113 -18.381 18.651 1.00 67.75 194 SER A N 1
ATOM 1477 C CA . SER A 1 194 ? -31.325 -18.631 17.849 1.00 67.75 194 SER A CA 1
ATOM 1478 C C . SER A 1 194 ? -32.495 -17.734 18.256 1.00 67.75 194 SER A C 1
ATOM 1480 O O . SER A 1 194 ? -33.432 -17.562 17.484 1.00 67.75 194 SER A O 1
ATOM 1482 N N . SER A 1 195 ? -32.444 -17.177 19.470 1.00 63.78 195 SER A N 1
ATOM 1483 C CA . SER A 1 195 ? -33.511 -16.356 20.051 1.00 63.78 195 SER A CA 1
ATOM 1484 C C . SER A 1 195 ? -33.205 -14.858 20.008 1.00 63.78 195 SER A C 1
ATOM 1486 O O . SER A 1 195 ? -34.120 -14.044 19.923 1.00 63.78 195 SER A O 1
ATOM 1488 N N . ASN A 1 196 ? -31.921 -14.482 20.050 1.00 62.19 196 ASN A N 1
ATOM 1489 C CA . ASN A 1 196 ? -31.491 -13.090 20.064 1.00 62.19 196 ASN A CA 1
ATOM 1490 C C . ASN A 1 196 ? -30.125 -12.940 19.377 1.00 62.19 196 ASN A C 1
ATOM 1492 O O . ASN A 1 196 ? -29.137 -13.533 19.813 1.00 62.19 196 ASN A O 1
ATOM 1496 N N . SER A 1 197 ? -30.061 -12.125 18.319 1.00 63.84 197 SER A N 1
ATOM 1497 C CA . SER A 1 197 ? -28.842 -11.877 17.531 1.00 63.84 197 SER A CA 1
ATOM 1498 C C . SER A 1 197 ? -27.817 -10.985 18.237 1.00 63.84 197 SER A C 1
ATOM 1500 O O . SER A 1 197 ? -26.752 -10.729 17.675 1.00 63.84 197 SER A O 1
ATOM 1502 N N . THR A 1 198 ? -28.158 -10.503 19.435 1.00 61.06 198 THR A N 1
ATOM 1503 C CA . THR A 1 198 ? -27.350 -9.606 20.252 1.00 61.06 198 THR A CA 1
ATOM 1504 C C . THR A 1 198 ? -27.305 -10.102 21.698 1.00 61.06 198 THR A C 1
ATOM 1506 O O . THR A 1 198 ? -28.344 -10.295 22.327 1.00 61.06 198 THR A O 1
ATOM 1509 N N . LEU A 1 199 ? -26.102 -10.271 22.250 1.00 65.12 199 LEU A N 1
ATOM 1510 C CA . LEU A 1 199 ? -25.888 -10.533 23.679 1.00 65.12 199 LEU A CA 1
ATOM 1511 C C . LEU A 1 199 ? -25.558 -9.229 24.405 1.00 65.12 199 LEU A C 1
ATOM 1513 O O . LEU A 1 199 ? -24.603 -8.574 23.998 1.00 65.12 199 LEU A O 1
ATOM 1517 N N . ARG A 1 200 ? -26.294 -8.915 25.485 1.00 65.44 200 ARG A N 1
ATOM 1518 C CA . ARG A 1 200 ? -26.020 -7.814 26.427 1.00 65.44 200 ARG A CA 1
ATOM 1519 C C . ARG A 1 200 ? -25.701 -8.330 27.823 1.00 65.44 200 ARG A C 1
ATOM 1521 O O . ARG A 1 200 ? -26.496 -9.069 28.405 1.00 65.44 200 ARG A O 1
ATOM 1528 N N . ARG A 1 201 ? -24.528 -7.971 28.350 1.00 64.62 201 ARG A N 1
ATOM 1529 C CA . ARG A 1 201 ? -24.026 -8.396 29.669 1.00 64.62 201 ARG A CA 1
ATOM 1530 C C . ARG A 1 201 ? -23.217 -7.287 30.325 1.00 64.62 201 ARG A C 1
ATOM 1532 O O . ARG A 1 201 ? -22.537 -6.554 29.616 1.00 64.62 201 ARG A O 1
ATOM 1539 N N . HIS A 1 202 ? -23.289 -7.231 31.653 1.00 60.38 202 HIS A N 1
ATOM 1540 C CA . HIS A 1 202 ? -22.456 -6.385 32.502 1.00 60.38 202 HIS A CA 1
ATOM 1541 C C . HIS A 1 202 ? -21.248 -7.182 33.000 1.00 60.38 202 HIS A C 1
ATOM 1543 O O . HIS A 1 202 ? -21.416 -8.320 33.438 1.00 60.38 202 HIS A O 1
ATOM 1549 N N . LEU A 1 203 ? -20.056 -6.589 32.940 1.00 58.47 203 LEU A N 1
ATOM 1550 C CA . LEU A 1 203 ? -18.840 -7.126 33.563 1.00 58.47 203 LEU A CA 1
ATOM 1551 C C . LEU A 1 203 ? -18.524 -6.402 34.878 1.00 58.47 203 LEU A C 1
ATOM 1553 O O . LEU A 1 203 ? -18.934 -5.259 35.047 1.00 58.47 203 LEU A O 1
ATOM 1557 N N . GLU A 1 204 ? -17.861 -7.101 35.804 1.00 51.78 204 GLU A N 1
ATOM 1558 C CA . GLU A 1 204 ? -17.564 -6.701 37.197 1.00 51.78 204 GLU A CA 1
ATOM 1559 C C . GLU A 1 204 ? -17.131 -5.234 37.391 1.00 51.78 204 GLU A C 1
ATOM 1561 O O . GLU A 1 204 ? -16.442 -4.707 36.525 1.00 51.78 204 GLU A O 1
ATOM 1566 N N . GLU A 1 205 ? -17.489 -4.636 38.549 1.00 40.72 205 GLU A N 1
ATOM 1567 C CA . GLU A 1 205 ? -17.258 -3.278 39.136 1.00 40.72 205 GLU A CA 1
ATOM 1568 C C . GLU A 1 205 ? -17.294 -2.030 38.222 1.00 40.72 205 GLU A C 1
ATOM 1570 O O . GLU A 1 205 ? -17.716 -0.955 38.645 1.00 40.72 205 GLU A O 1
ATOM 1575 N N . THR A 1 206 ? -16.899 -2.145 36.962 1.00 46.84 206 THR A N 1
ATOM 1576 C CA . THR A 1 206 ? -17.020 -1.153 35.903 1.00 46.84 206 THR A CA 1
ATOM 1577 C C . THR A 1 206 ? -18.174 -1.587 35.006 1.00 46.84 206 THR A C 1
ATOM 1579 O O . THR A 1 206 ? -18.041 -2.537 34.244 1.00 46.84 206 THR A O 1
ATOM 1582 N N . PHE A 1 207 ? -19.315 -0.906 35.084 1.00 53.16 207 PHE A N 1
ATOM 1583 C CA . PHE A 1 207 ? -20.507 -1.237 34.301 1.00 53.16 207 PHE A CA 1
ATOM 1584 C C . PHE A 1 207 ? -20.235 -1.143 32.786 1.00 53.16 207 PHE A C 1
ATOM 1586 O O . PHE A 1 207 ? -20.392 -0.088 32.180 1.00 53.16 207 PHE A O 1
ATOM 1593 N N . ILE A 1 208 ? -19.816 -2.239 32.158 1.00 60.34 208 ILE A N 1
ATOM 1594 C CA . ILE A 1 208 ? -19.552 -2.318 30.716 1.00 60.34 208 ILE A CA 1
ATOM 1595 C C . ILE A 1 208 ? -20.647 -3.171 30.095 1.00 60.34 208 ILE A C 1
ATOM 1597 O O . ILE A 1 208 ? -20.775 -4.340 30.444 1.00 60.34 208 ILE A O 1
ATOM 1601 N N . GLU A 1 209 ? -21.429 -2.590 29.190 1.00 67.25 209 GLU A N 1
ATOM 1602 C CA . GLU A 1 209 ? -22.359 -3.326 28.346 1.00 67.25 209 GLU A CA 1
ATOM 1603 C C . GLU A 1 209 ? -21.616 -3.836 27.113 1.00 67.25 209 GLU A C 1
ATOM 1605 O O . GLU A 1 209 ? -20.901 -3.110 26.420 1.00 67.25 209 GLU A O 1
ATOM 1610 N N . ILE A 1 210 ? -21.799 -5.118 26.831 1.00 74.75 210 ILE A N 1
ATOM 1611 C CA . ILE A 1 210 ? -21.314 -5.732 25.602 1.00 74.75 210 ILE A CA 1
ATOM 1612 C C . ILE A 1 210 ? -22.472 -5.901 24.632 1.00 74.75 210 ILE A C 1
ATOM 1614 O O . ILE A 1 210 ? -23.575 -6.213 25.044 1.00 74.75 210 ILE A O 1
ATOM 1618 N N . THR A 1 211 ? -22.233 -5.712 23.340 1.00 76.06 211 THR A N 1
ATOM 1619 C CA . THR A 1 211 ? -23.124 -6.140 22.261 1.00 76.06 211 THR A CA 1
ATOM 1620 C C . THR A 1 211 ? -22.325 -7.029 21.326 1.00 76.06 211 THR A C 1
ATOM 1622 O O . THR A 1 211 ? -21.476 -6.541 20.585 1.00 76.06 211 THR A O 1
ATOM 1625 N N . ALA A 1 212 ? -22.577 -8.335 21.362 1.00 81.44 212 ALA A N 1
ATOM 1626 C CA . ALA A 1 212 ? -21.925 -9.288 20.466 1.00 81.44 212 ALA A CA 1
ATOM 1627 C C . ALA A 1 212 ? -22.876 -9.749 19.355 1.00 81.44 212 ALA A C 1
ATOM 1629 O O . ALA A 1 212 ? -24.058 -9.964 19.613 1.00 81.44 212 ALA A O 1
ATOM 1630 N N . ARG A 1 213 ? -22.351 -9.915 18.138 1.00 79.88 213 ARG A N 1
ATOM 1631 C CA . ARG A 1 213 ? -23.052 -10.436 16.959 1.00 79.88 213 ARG A CA 1
ATOM 1632 C C . ARG A 1 213 ? -22.286 -11.625 16.389 1.00 79.88 213 ARG A C 1
ATOM 1634 O O . ARG A 1 213 ? -21.101 -11.499 16.071 1.00 79.88 213 ARG A O 1
ATOM 1641 N N . ARG A 1 214 ? -22.978 -12.751 16.216 1.00 81.38 214 ARG A N 1
ATOM 1642 C CA . ARG A 1 214 ? -22.437 -13.956 15.571 1.00 81.38 214 ARG A CA 1
ATOM 1643 C C . ARG A 1 214 ? -22.298 -13.755 14.061 1.00 81.38 214 ARG A C 1
ATOM 1645 O O . ARG A 1 214 ? -23.232 -13.276 13.416 1.00 81.38 214 ARG A O 1
ATOM 1652 N N . VAL A 1 215 ? -21.154 -14.138 13.502 1.00 79.62 215 VAL A N 1
ATOM 1653 C CA . VAL A 1 215 ? -20.875 -14.121 12.061 1.00 79.62 215 VAL A CA 1
ATOM 1654 C C . VAL A 1 215 ? -20.486 -15.529 11.617 1.00 79.62 215 VAL A C 1
ATOM 1656 O O . VAL A 1 215 ? -19.662 -16.180 12.251 1.00 79.62 215 VAL A O 1
ATOM 1659 N N . VAL A 1 216 ? -21.107 -15.994 10.531 1.00 71.12 216 VAL A N 1
ATOM 1660 C CA . VAL A 1 216 ? -20.933 -17.357 9.987 1.00 71.12 216 VAL A CA 1
ATOM 1661 C C . VAL A 1 216 ? -20.331 -17.320 8.571 1.00 71.12 216 VAL A C 1
ATOM 1663 O O . VAL A 1 216 ? -20.293 -18.323 7.874 1.00 71.12 216 VAL A O 1
ATOM 1666 N N . ASP A 1 217 ? -19.819 -16.163 8.139 1.00 64.69 217 ASP A N 1
ATOM 1667 C CA . ASP A 1 217 ? -19.231 -15.947 6.804 1.00 64.69 217 ASP A CA 1
ATOM 1668 C C . ASP A 1 217 ? -17.796 -16.529 6.682 1.00 64.69 217 ASP A C 1
ATOM 1670 O O . ASP A 1 217 ? -16.930 -15.948 6.027 1.00 64.69 217 ASP A O 1
ATOM 1674 N N . GLY A 1 218 ? -17.511 -17.662 7.337 1.00 62.41 218 GLY A N 1
ATOM 1675 C CA . GLY A 1 218 ? -16.180 -18.270 7.419 1.00 62.41 218 GLY A CA 1
ATOM 1676 C C . GLY A 1 218 ? -16.193 -19.763 7.796 1.00 62.41 218 GLY A C 1
ATOM 1677 O O . GLY A 1 218 ? -17.254 -20.329 8.051 1.00 62.41 218 GLY A O 1
ATOM 1678 N N . PRO A 1 219 ? -15.019 -20.426 7.822 1.00 67.00 219 PRO A N 1
ATOM 1679 C CA . PRO A 1 219 ? -14.902 -21.859 8.121 1.00 67.00 219 PRO A CA 1
ATOM 1680 C C . PRO A 1 219 ? -15.290 -22.220 9.556 1.00 67.00 219 PRO A C 1
ATOM 1682 O O . PRO A 1 219 ? -15.724 -23.341 9.816 1.00 67.00 219 PRO A O 1
ATOM 1685 N N . ARG A 1 220 ? -15.078 -21.297 10.498 1.00 76.94 220 ARG A N 1
ATOM 1686 C CA . ARG A 1 220 ? -15.534 -21.391 11.883 1.00 76.94 220 ARG A CA 1
ATOM 1687 C C . ARG A 1 220 ? -16.319 -20.132 12.219 1.00 76.94 220 ARG A C 1
ATOM 1689 O O . ARG A 1 220 ? -16.087 -19.072 11.640 1.00 76.94 220 ARG A O 1
ATOM 1696 N N . GLU A 1 221 ? -17.230 -20.255 13.173 1.00 80.12 221 GLU A N 1
ATOM 1697 C CA . GLU A 1 221 ? -17.935 -19.095 13.703 1.00 80.12 221 GLU A CA 1
ATOM 1698 C C . GLU A 1 221 ? -16.968 -18.141 14.411 1.00 80.12 221 GLU A C 1
ATOM 1700 O O . GLU A 1 221 ? -16.029 -18.550 15.101 1.00 80.12 221 GLU A O 1
ATOM 1705 N N . HIS A 1 222 ? -17.219 -16.851 14.237 1.00 86.75 222 HIS A N 1
ATOM 1706 C CA . HIS A 1 222 ? -16.529 -15.788 14.950 1.00 86.75 222 HIS A CA 1
ATOM 1707 C C . HIS A 1 222 ? -17.521 -14.690 15.313 1.00 86.75 222 HIS A C 1
ATOM 1709 O O . HIS A 1 222 ? -18.646 -14.625 14.807 1.00 86.75 222 HIS A O 1
ATOM 1715 N N . PHE A 1 223 ? -17.107 -13.809 16.213 1.00 86.31 223 PHE A N 1
ATOM 1716 C CA . PHE A 1 223 ? -17.993 -12.811 16.792 1.00 86.31 223 PHE A CA 1
ATOM 1717 C C . PHE A 1 223 ? -17.430 -11.416 16.612 1.00 86.31 223 PHE A C 1
ATOM 1719 O O . PHE A 1 223 ? -16.227 -11.188 16.722 1.00 86.31 223 PHE A O 1
ATOM 1726 N N . VAL A 1 224 ? -18.334 -10.477 16.354 1.00 85.38 224 VAL A N 1
ATOM 1727 C CA . VAL A 1 224 ? -18.058 -9.044 16.421 1.00 85.38 224 VAL A CA 1
ATOM 1728 C C . VAL A 1 224 ? -18.650 -8.539 17.724 1.00 85.38 224 VAL A C 1
ATOM 1730 O O . 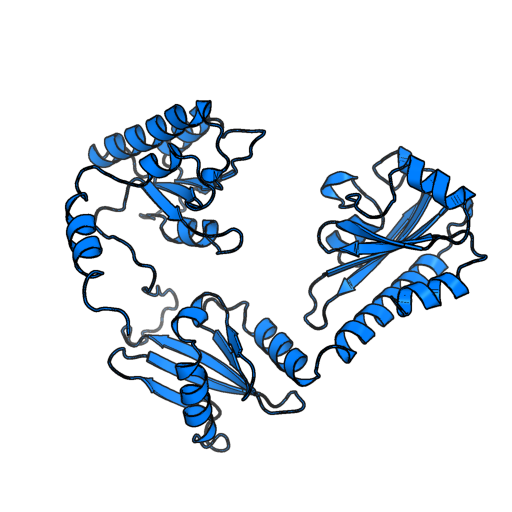VAL A 1 224 ? -19.847 -8.683 17.953 1.00 85.38 224 VAL A O 1
ATOM 1733 N N . VAL A 1 225 ? -17.809 -7.971 18.573 1.00 84.81 225 VAL A N 1
ATOM 1734 C CA . VAL A 1 225 ? -18.119 -7.555 19.935 1.00 84.81 225 VAL A CA 1
ATOM 1735 C C . VAL A 1 225 ? -17.912 -6.051 20.036 1.00 84.81 225 VAL A C 1
ATOM 1737 O O . VAL A 1 225 ? -16.823 -5.544 19.770 1.00 84.81 225 VAL A O 1
ATOM 1740 N N . HIS A 1 226 ? -18.964 -5.338 20.414 1.00 83.38 226 HIS A N 1
ATOM 1741 C CA . HIS A 1 226 ? -18.935 -3.913 20.703 1.00 83.38 226 HIS A CA 1
ATOM 1742 C C . HIS A 1 226 ? -19.047 -3.679 22.208 1.00 83.38 226 HIS A C 1
ATOM 1744 O O . HIS A 1 226 ? -19.786 -4.398 22.877 1.00 83.38 226 HIS A O 1
ATOM 1750 N N . PHE A 1 227 ? -18.359 -2.660 22.721 1.00 76.38 227 PHE A N 1
ATOM 1751 C CA . PHE A 1 227 ? -18.424 -2.276 24.134 1.00 76.38 227 PHE A CA 1
ATOM 1752 C C . PHE A 1 227 ? -19.018 -0.871 24.282 1.00 76.38 227 PHE A C 1
ATOM 1754 O O . PHE A 1 227 ? -18.634 0.049 23.552 1.00 76.38 227 PHE A O 1
ATOM 1761 N N . SER A 1 228 ? -19.929 -0.710 25.240 1.00 71.12 228 SER A N 1
ATOM 1762 C CA . SER A 1 228 ? -20.493 0.558 25.719 1.00 71.12 228 SER A CA 1
ATOM 1763 C C . SER A 1 228 ? -20.262 0.676 27.231 1.00 71.12 228 SER A C 1
ATOM 1765 O O . SER A 1 228 ? -20.432 -0.289 27.969 1.00 71.12 228 SER A O 1
ATOM 1767 N N . ASN A 1 229 ? -19.861 1.852 27.723 1.00 58.19 229 ASN A N 1
ATOM 1768 C CA . ASN A 1 229 ? -19.817 2.106 29.168 1.00 58.19 229 ASN A CA 1
ATOM 1769 C C . ASN A 1 229 ? -21.219 2.502 29.649 1.00 58.19 229 ASN A C 1
ATOM 1771 O O . ASN A 1 229 ? -21.860 3.356 29.040 1.00 58.19 229 ASN A O 1
ATOM 1775 N N . PHE A 1 230 ? -21.677 1.930 30.758 1.00 41.56 230 PHE A N 1
ATOM 1776 C CA . PHE A 1 230 ? -22.865 2.399 31.460 1.00 41.56 230 PHE A CA 1
ATOM 1777 C C . PHE A 1 230 ? -22.488 3.628 32.297 1.00 41.56 230 PHE A C 1
ATOM 1779 O O . PHE A 1 230 ? -21.590 3.580 33.139 1.00 41.56 230 PHE A O 1
ATOM 1786 N N . GLY A 1 231 ? -23.156 4.741 32.011 1.00 36.84 231 GLY A N 1
ATOM 1787 C CA . GLY A 1 231 ? -22.864 6.079 32.535 1.00 36.84 231 GLY A CA 1
ATOM 1788 C C . GLY A 1 231 ? -23.615 7.186 31.788 1.00 36.84 231 GLY A C 1
ATOM 1789 O O . GLY A 1 231 ? -23.749 8.286 32.309 1.00 36.84 231 GLY A O 1
ATOM 1790 N N . GLU A 1 232 ? -24.179 6.874 30.621 1.00 32.56 232 GLU A N 1
ATOM 1791 C CA . GLU A 1 232 ? -25.135 7.719 29.907 1.00 32.56 232 GLU A CA 1
ATOM 1792 C C . GLU A 1 232 ? -26.356 6.863 29.554 1.00 32.56 232 GLU A C 1
ATOM 1794 O O . GLU A 1 232 ? -26.276 5.923 28.762 1.00 32.56 232 GLU A O 1
ATOM 1799 N N . THR A 1 233 ? -27.494 7.142 30.188 1.00 26.22 233 THR A N 1
ATOM 1800 C CA . THR A 1 233 ? -28.794 6.684 29.687 1.00 26.22 233 THR A CA 1
ATOM 1801 C C . THR A 1 233 ? -29.029 7.270 28.290 1.00 26.22 233 THR A C 1
ATOM 1803 O O . THR A 1 233 ? -28.687 8.431 28.063 1.00 26.22 233 THR A O 1
ATOM 1806 N N . PRO A 1 234 ? -29.610 6.504 27.353 1.00 35.44 234 PRO A N 1
ATOM 1807 C CA . PRO A 1 234 ? -29.799 6.936 25.977 1.00 35.44 234 PRO A CA 1
ATOM 1808 C C . PRO A 1 234 ? -30.977 7.907 25.900 1.00 35.44 234 PRO A C 1
ATOM 1810 O O . PRO A 1 234 ? -32.128 7.474 25.924 1.00 35.44 234 PRO A O 1
ATOM 1813 N N . ASP A 1 235 ? -30.686 9.201 25.790 1.00 25.86 235 ASP A N 1
ATOM 1814 C CA . ASP A 1 235 ? -31.655 10.175 25.295 1.00 25.86 235 ASP A CA 1
ATOM 1815 C C . ASP A 1 235 ? -31.342 10.482 23.827 1.00 25.86 235 ASP A C 1
ATOM 1817 O O . ASP A 1 235 ? -30.185 10.609 23.415 1.00 25.86 235 ASP A O 1
ATOM 1821 N N . HIS A 1 236 ? -32.390 10.494 23.014 1.00 34.56 236 HIS A N 1
ATOM 1822 C CA . HIS A 1 236 ? -32.330 10.677 21.572 1.00 34.56 236 HIS A CA 1
ATOM 1823 C C . HIS A 1 236 ? -31.871 12.102 21.213 1.00 34.56 236 HIS A C 1
ATOM 1825 O O . HIS A 1 236 ? -32.704 12.971 21.000 1.00 34.56 236 HIS A O 1
ATOM 1831 N N . ASP A 1 237 ? -30.561 12.324 21.080 1.00 24.52 237 ASP A N 1
ATOM 1832 C CA . ASP A 1 237 ? -29.974 13.229 20.078 1.00 24.52 237 ASP A CA 1
ATOM 1833 C C . ASP A 1 237 ? -28.471 12.920 19.939 1.00 24.52 237 ASP A C 1
ATOM 1835 O O . ASP A 1 237 ? -27.681 13.068 20.872 1.00 24.52 237 ASP A O 1
ATOM 1839 N N . SER A 1 238 ? -28.068 12.342 18.806 1.00 30.09 238 SER A N 1
ATOM 1840 C CA . SER A 1 238 ? -26.820 11.574 18.687 1.00 30.09 238 SER A CA 1
ATOM 1841 C C . SER A 1 238 ? -25.575 12.452 18.515 1.00 30.09 238 SER A C 1
ATOM 1843 O O . SER A 1 238 ? -25.008 12.550 17.426 1.00 30.09 238 SER A O 1
ATOM 1845 N N . GLY A 1 239 ? -25.116 13.050 19.609 1.00 31.61 239 GLY A N 1
ATOM 1846 C CA . GLY A 1 239 ? -23.823 13.712 19.731 1.00 31.61 239 GLY A CA 1
ATOM 1847 C C . GLY A 1 239 ? -23.270 13.444 21.119 1.00 31.61 239 GLY A C 1
ATOM 1848 O O . GLY A 1 239 ? -23.618 14.148 22.057 1.00 31.61 239 GLY A O 1
ATOM 1849 N N . VAL A 1 240 ? -22.461 12.392 21.273 1.00 24.05 240 VAL A N 1
ATOM 1850 C CA . VAL A 1 240 ? -22.081 11.927 22.611 1.00 24.05 240 VAL A CA 1
ATOM 1851 C C . VAL A 1 240 ? -20.606 11.535 22.689 1.00 24.05 240 VAL A C 1
ATOM 1853 O O . VAL A 1 240 ? -20.062 10.815 21.846 1.00 24.05 240 VAL A O 1
ATOM 1856 N N . ALA A 1 241 ? -19.978 12.109 23.713 1.00 25.05 241 ALA A N 1
ATOM 1857 C CA . ALA A 1 241 ? -18.619 11.910 24.177 1.00 25.05 241 ALA A CA 1
ATOM 1858 C C . ALA A 1 241 ? -18.442 10.533 24.840 1.00 25.05 241 ALA A C 1
ATOM 1860 O O . ALA A 1 241 ? -19.401 9.880 25.214 1.00 25.05 241 ALA A O 1
ATOM 1861 N N . VAL A 1 242 ? -17.194 10.093 25.022 1.00 25.41 242 VAL A N 1
ATOM 1862 C CA . VAL A 1 242 ? -16.871 8.918 25.848 1.00 25.41 242 VAL A CA 1
ATOM 1863 C C . VAL A 1 242 ? -15.605 9.212 26.665 1.00 25.41 242 VAL A C 1
ATOM 1865 O O . VAL A 1 242 ? -14.590 9.592 26.072 1.00 25.41 242 VAL A O 1
ATOM 1868 N N . PRO A 1 243 ? -15.610 9.009 27.994 1.00 25.38 243 PRO A N 1
ATOM 1869 C CA . PRO A 1 243 ? -14.410 8.884 28.826 1.00 25.38 243 PRO A CA 1
ATOM 1870 C C . PRO A 1 243 ? -14.017 7.396 29.001 1.00 25.38 243 PRO A C 1
ATOM 1872 O O . PRO A 1 243 ? -14.867 6.521 28.883 1.00 25.38 243 PRO A O 1
ATOM 1875 N N . SER A 1 244 ? -12.823 6.942 29.398 1.00 29.98 244 SER A N 1
ATOM 1876 C CA . SER A 1 244 ? -11.435 7.429 29.464 1.00 29.98 244 SER A CA 1
ATOM 1877 C C . SER A 1 244 ? -10.629 6.286 30.113 1.00 29.98 244 SER A C 1
ATOM 1879 O O . SER A 1 244 ? -10.881 5.971 31.270 1.00 29.98 244 SER A O 1
ATOM 1881 N N . LYS A 1 245 ? -9.638 5.689 29.436 1.00 26.05 245 LYS A N 1
ATOM 1882 C CA . LYS A 1 245 ? -8.495 5.007 30.094 1.00 26.05 245 LYS A CA 1
ATOM 1883 C C . LYS A 1 245 ? -7.191 5.325 29.353 1.00 26.05 245 LYS A C 1
ATOM 1885 O O . LYS A 1 245 ? -6.441 4.461 28.921 1.00 26.05 245 LYS A O 1
ATOM 1890 N N . THR A 1 246 ? -6.948 6.623 29.222 1.00 29.39 246 THR A N 1
ATOM 1891 C CA . THR A 1 246 ? -5.612 7.218 29.146 1.00 29.39 246 THR A CA 1
ATOM 1892 C C . THR A 1 246 ? -5.345 7.744 30.549 1.00 29.39 246 THR A C 1
ATOM 1894 O O . THR A 1 246 ? -6.224 8.409 31.098 1.00 29.39 246 THR A O 1
ATOM 1897 N N . THR A 1 247 ? -4.185 7.479 31.152 1.00 27.62 247 THR A N 1
ATOM 1898 C CA . THR A 1 247 ? -3.802 8.201 32.373 1.00 27.62 247 THR A CA 1
ATOM 1899 C C . THR A 1 247 ? -3.588 9.664 31.996 1.00 27.62 247 THR A C 1
ATOM 1901 O O . THR A 1 247 ? -2.510 10.061 31.560 1.00 27.62 247 THR A O 1
ATOM 1904 N N . ILE A 1 248 ? -4.652 10.457 32.094 1.00 31.33 248 ILE A N 1
ATOM 1905 C CA . ILE A 1 248 ? -4.590 11.910 32.094 1.00 31.33 248 ILE A CA 1
ATOM 1906 C C . ILE A 1 248 ? -4.189 12.273 33.515 1.00 31.33 248 ILE A C 1
ATOM 1908 O O . ILE A 1 248 ? -4.959 12.086 34.455 1.00 31.33 248 ILE A O 1
ATOM 1912 N N . THR A 1 249 ? -2.973 12.773 33.693 1.00 27.09 249 THR A N 1
ATOM 1913 C CA . THR A 1 249 ? -2.622 13.465 34.929 1.00 27.09 249 THR A CA 1
ATOM 1914 C C . THR A 1 249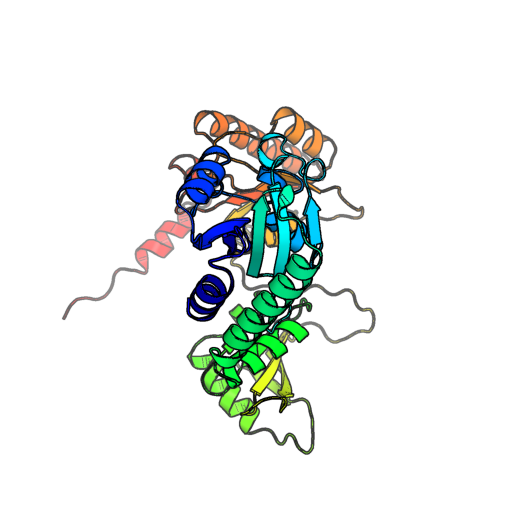 ? -3.351 14.806 34.919 1.00 27.09 249 THR A C 1
ATOM 1916 O O . THR A 1 249 ? -2.796 15.821 34.504 1.00 27.09 249 THR A O 1
ATOM 1919 N N . THR A 1 250 ? -4.620 14.814 35.323 1.00 28.84 250 THR A N 1
ATOM 1920 C CA . THR A 1 250 ? -5.364 16.049 35.576 1.00 28.84 250 THR A CA 1
ATOM 1921 C C . THR A 1 250 ? -4.965 16.530 36.965 1.00 28.84 250 THR A C 1
ATOM 1923 O O . THR A 1 250 ? -5.499 16.088 37.981 1.00 28.84 250 THR A O 1
ATOM 1926 N N . LEU A 1 251 ? -3.952 17.391 37.023 1.00 27.66 251 LEU A N 1
ATOM 1927 C CA . LEU A 1 251 ? -3.708 18.204 38.208 1.00 27.66 251 LEU A CA 1
ATOM 1928 C C . LEU A 1 251 ? -4.847 19.220 38.323 1.00 27.66 251 LEU A C 1
ATOM 1930 O O . LEU A 1 251 ? -4.991 20.073 37.454 1.00 27.66 251 LEU A O 1
ATOM 1934 N N . GLY A 1 252 ? -5.605 19.134 39.413 1.00 25.81 252 GLY A N 1
ATOM 1935 C CA . GLY A 1 252 ? -6.504 20.195 39.858 1.00 25.81 252 GLY A CA 1
ATOM 1936 C C . GLY A 1 252 ? -7.951 20.045 39.396 1.00 25.81 252 GLY A C 1
ATOM 1937 O O . GLY A 1 252 ? -8.263 20.050 38.209 1.00 25.81 252 GLY A O 1
ATOM 1938 N N . ARG A 1 253 ? -8.853 19.976 40.382 1.00 28.09 253 ARG A N 1
ATOM 1939 C CA . ARG A 1 253 ? -10.242 20.424 40.252 1.00 28.09 253 ARG A CA 1
ATOM 1940 C C . ARG A 1 253 ? -10.221 21.929 39.971 1.00 28.09 253 ARG A C 1
ATOM 1942 O O . ARG A 1 253 ? -10.290 22.716 40.899 1.00 28.09 253 ARG A O 1
ATOM 1949 N N . ASP A 1 254 ? -10.087 22.302 38.709 1.00 30.42 254 ASP A N 1
ATOM 1950 C CA . ASP A 1 254 ? -10.533 23.594 38.201 1.00 30.42 254 ASP A CA 1
ATOM 1951 C C . ASP A 1 254 ? -10.796 23.436 36.708 1.00 30.42 254 ASP A C 1
ATOM 1953 O O . ASP A 1 254 ? -9.968 22.903 35.973 1.00 30.42 254 ASP A O 1
ATOM 1957 N N . ASN A 1 255 ? -11.972 23.863 36.253 1.00 35.56 255 ASN A N 1
ATOM 1958 C CA . ASN A 1 255 ? -12.497 23.640 34.901 1.00 35.56 255 ASN A CA 1
ATOM 1959 C C . ASN A 1 255 ? -11.800 24.529 33.839 1.00 35.56 255 ASN A C 1
ATOM 1961 O O . ASN A 1 255 ? -12.434 25.123 32.962 1.00 35.56 255 ASN A O 1
ATOM 1965 N N . THR A 1 256 ? -10.475 24.668 33.943 1.00 46.28 256 THR A N 1
ATOM 1966 C CA . THR A 1 256 ? -9.624 25.440 33.041 1.00 46.28 256 THR A CA 1
ATOM 1967 C C . THR A 1 256 ? -8.928 24.498 32.062 1.00 46.28 256 THR A C 1
ATOM 1969 O O . THR A 1 256 ? -8.012 23.746 32.373 1.00 46.28 256 THR A O 1
ATOM 1972 N N . ALA A 1 257 ? -9.417 24.530 30.829 1.00 51.00 257 ALA A N 1
ATOM 1973 C CA . ALA A 1 257 ? -8.824 23.902 29.658 1.00 51.00 257 ALA A CA 1
ATOM 1974 C C . ALA A 1 257 ? -7.283 24.106 29.588 1.00 51.00 257 ALA A C 1
ATOM 1976 O O . ALA A 1 257 ? -6.845 25.266 29.603 1.00 51.00 257 ALA A O 1
ATOM 1977 N N . PRO A 1 258 ? -6.463 23.036 29.472 1.00 58.53 258 PRO A N 1
ATOM 1978 C CA . PRO A 1 258 ? -5.005 23.135 29.550 1.00 58.53 258 PRO A CA 1
ATOM 1979 C C . PRO A 1 258 ? -4.418 23.958 28.394 1.00 58.53 258 PRO A C 1
ATOM 1981 O O . PRO A 1 258 ? -4.751 23.757 27.227 1.00 58.53 258 PRO A O 1
ATOM 1984 N N . ALA A 1 259 ? -3.504 24.880 28.718 1.00 68.62 259 ALA A N 1
ATOM 1985 C CA . ALA A 1 259 ? -2.835 25.751 27.741 1.00 68.62 259 ALA A CA 1
ATOM 1986 C C . ALA A 1 259 ? -1.954 24.973 26.746 1.00 68.62 259 ALA A C 1
ATOM 1988 O O . ALA A 1 259 ? -1.793 25.371 25.591 1.00 68.62 259 ALA A O 1
ATOM 1989 N N . VAL A 1 260 ? -1.349 23.883 27.229 1.00 73.12 260 VAL A N 1
ATOM 1990 C CA . VAL A 1 260 ? -0.400 23.047 26.492 1.00 73.12 260 VAL A CA 1
ATOM 1991 C C . VAL A 1 260 ? -0.672 21.581 26.813 1.00 73.12 260 VAL A C 1
ATOM 1993 O O . VAL A 1 260 ? -0.740 21.216 27.986 1.00 73.12 260 VAL A O 1
ATOM 1996 N N . VAL A 1 261 ? -0.781 20.744 25.784 1.00 72.19 261 VAL A N 1
ATOM 1997 C CA . VAL A 1 261 ? -1.017 19.298 25.898 1.00 72.19 261 VAL A CA 1
ATOM 1998 C C . VAL A 1 261 ? 0.120 18.546 25.220 1.00 72.19 261 VAL A C 1
ATOM 2000 O O . VAL A 1 261 ? 0.502 18.878 24.102 1.00 72.19 261 VAL A O 1
ATOM 2003 N N . VAL A 1 262 ? 0.640 17.506 25.872 1.00 66.88 262 VAL A N 1
ATOM 2004 C CA . VAL A 1 262 ? 1.675 16.631 25.305 1.00 66.88 262 VAL A CA 1
ATOM 2005 C C . VAL A 1 262 ? 1.162 15.198 25.269 1.00 66.88 262 VAL A C 1
ATOM 2007 O O . VAL A 1 262 ? 0.761 14.659 26.296 1.00 66.88 262 VAL A O 1
ATOM 2010 N N . VAL A 1 263 ? 1.194 14.579 24.089 1.00 53.66 263 VAL A N 1
ATOM 2011 C CA . VAL A 1 263 ? 0.801 13.184 23.868 1.00 53.66 263 VAL A CA 1
ATOM 2012 C C . VAL A 1 263 ? 2.035 12.360 23.521 1.00 53.66 263 VAL A C 1
ATOM 2014 O O . VAL A 1 263 ? 2.597 12.480 22.429 1.00 53.66 263 VAL A O 1
ATOM 2017 N N . ASP A 1 264 ? 2.461 11.525 24.463 1.00 54.78 264 ASP A N 1
ATOM 2018 C CA . ASP A 1 264 ? 3.636 10.667 24.321 1.00 54.78 264 ASP A CA 1
ATOM 2019 C C . ASP A 1 264 ? 3.262 9.245 23.869 1.00 54.78 264 ASP A C 1
ATOM 2021 O O . ASP A 1 264 ? 2.223 8.722 24.270 1.00 54.78 264 ASP A O 1
ATOM 2025 N N . GLY A 1 265 ? 4.086 8.621 23.020 1.00 47.38 265 GLY A N 1
ATOM 2026 C CA . GLY A 1 265 ? 3.889 7.233 22.583 1.00 47.38 265 GLY A CA 1
ATOM 2027 C C . GLY A 1 265 ? 4.647 6.829 21.304 1.00 47.38 265 GLY A C 1
ATOM 2028 O O . GLY A 1 265 ? 5.172 7.686 20.590 1.00 47.38 265 GLY A O 1
ATOM 2029 N N . PRO A 1 266 ? 4.692 5.527 20.958 1.00 45.03 266 PRO A N 1
ATOM 2030 C CA . PRO A 1 266 ? 5.423 5.029 19.787 1.00 45.03 266 PRO A CA 1
ATOM 2031 C C . PRO A 1 266 ? 4.908 5.591 18.451 1.00 45.03 266 PRO A C 1
ATOM 2033 O O . PRO A 1 266 ? 3.777 6.087 18.344 1.00 45.03 266 PRO A O 1
ATOM 2036 N N . ARG A 1 267 ? 5.707 5.490 17.378 1.00 48.12 267 ARG A N 1
ATOM 2037 C CA . ARG A 1 267 ? 5.222 5.752 16.006 1.00 48.12 267 ARG A CA 1
ATOM 2038 C C . ARG A 1 267 ? 4.045 4.814 15.686 1.00 48.12 267 ARG A C 1
ATOM 2040 O O . ARG A 1 267 ? 4.073 3.644 16.037 1.00 48.12 267 ARG A O 1
ATOM 2047 N N . GLY A 1 268 ? 2.994 5.346 15.059 1.00 38.81 268 GLY A N 1
ATOM 2048 C CA . GLY A 1 268 ? 1.779 4.585 14.727 1.00 38.81 268 GLY A CA 1
ATOM 2049 C C . GLY A 1 268 ? 0.709 4.503 15.829 1.00 38.81 268 GLY A C 1
ATOM 2050 O O . GLY A 1 268 ? -0.406 4.100 15.534 1.00 38.81 268 GLY A O 1
ATOM 2051 N N . SER A 1 269 ? 0.971 4.969 17.058 1.00 39.91 269 SER A N 1
ATOM 2052 C CA . SER A 1 269 ? 0.014 4.898 18.190 1.00 39.91 269 SER A CA 1
ATOM 2053 C C . SER A 1 269 ? -1.157 5.899 18.146 1.00 39.91 269 SER A C 1
ATOM 2055 O O . SER A 1 269 ? -1.909 6.024 19.107 1.00 39.91 269 SER A O 1
ATOM 2057 N N . GLY A 1 270 ? -1.320 6.658 17.056 1.00 37.28 270 GLY A N 1
ATOM 2058 C CA . GLY A 1 270 ? -2.422 7.623 16.928 1.00 37.28 270 GLY A CA 1
ATOM 2059 C C . GLY A 1 270 ? -2.264 8.918 17.742 1.00 37.28 270 GLY A C 1
ATOM 2060 O O . GLY A 1 270 ? -3.239 9.641 17.924 1.00 37.28 270 GLY A O 1
ATOM 2061 N N . ARG A 1 271 ? -1.048 9.267 18.195 1.00 49.94 271 ARG A N 1
ATOM 2062 C CA . ARG A 1 271 ? -0.770 10.469 19.020 1.00 49.94 271 ARG A CA 1
ATOM 2063 C C . ARG A 1 271 ? -1.391 11.763 18.493 1.00 49.94 271 ARG A C 1
ATOM 2065 O O . ARG A 1 271 ? -1.952 12.529 19.263 1.00 49.94 271 ARG A O 1
ATOM 2072 N N . ALA A 1 272 ? -1.304 12.004 17.183 1.00 43.25 272 ALA A N 1
ATOM 2073 C CA . ALA A 1 272 ? -1.865 13.201 16.552 1.00 43.25 272 ALA A CA 1
ATOM 2074 C C . ALA A 1 272 ? -3.401 13.230 16.635 1.00 43.25 272 ALA A C 1
ATOM 2076 O O . ALA A 1 272 ? -3.990 14.281 16.868 1.00 43.25 272 ALA A O 1
ATOM 2077 N N . THR A 1 273 ? -4.040 12.064 16.513 1.00 46.12 273 THR A N 1
ATOM 2078 C CA . THR A 1 273 ? -5.488 11.892 16.673 1.00 46.12 273 THR A CA 1
ATOM 2079 C C . THR A 1 273 ? -5.913 12.129 18.121 1.00 46.12 273 THR A C 1
ATOM 2081 O O . THR A 1 273 ? -6.900 12.816 18.360 1.00 46.12 273 THR A O 1
ATOM 2084 N N . VAL A 1 274 ? -5.152 11.617 19.094 1.00 49.34 274 VAL A N 1
ATOM 2085 C CA . VAL A 1 274 ? -5.403 11.849 20.528 1.00 49.34 274 VAL A CA 1
ATOM 2086 C C . VAL A 1 274 ? -5.200 13.322 20.892 1.00 49.34 274 VAL A C 1
ATOM 2088 O O . VAL A 1 274 ? -6.050 13.911 21.550 1.00 49.34 274 VAL A O 1
ATOM 2091 N N . ALA A 1 275 ? -4.127 13.947 20.405 1.00 53.66 275 ALA A N 1
ATOM 2092 C CA . ALA A 1 275 ? -3.851 15.363 20.624 1.00 53.66 275 ALA A CA 1
ATOM 2093 C C . ALA A 1 275 ? -4.967 16.252 20.051 1.00 53.66 275 ALA A C 1
ATOM 2095 O O . ALA A 1 275 ? -5.441 17.158 20.729 1.00 53.66 275 ALA A O 1
ATOM 2096 N N . GLY A 1 276 ? -5.453 15.940 18.844 1.00 53.06 276 GLY A N 1
ATOM 2097 C CA . GLY A 1 276 ? -6.583 16.636 18.227 1.00 53.06 276 GLY A CA 1
ATOM 2098 C C . GLY A 1 276 ? -7.908 16.489 18.987 1.00 53.06 276 GLY A C 1
ATOM 2099 O O . GLY A 1 276 ? -8.742 17.384 18.909 1.00 53.06 276 GLY A O 1
ATOM 2100 N N . ARG A 1 277 ? -8.105 15.406 19.752 1.00 55.41 277 ARG A N 1
ATOM 2101 C CA . ARG A 1 277 ? -9.288 15.221 20.617 1.00 55.41 277 ARG A CA 1
ATOM 2102 C C . ARG A 1 277 ? -9.208 16.002 21.926 1.00 55.41 277 ARG A C 1
ATOM 2104 O O . ARG A 1 277 ? -10.242 16.346 22.478 1.00 55.41 277 ARG A O 1
ATOM 2111 N N . LEU A 1 278 ? -8.001 16.298 22.407 1.00 56.59 278 LEU A N 1
ATOM 2112 C CA . LEU A 1 278 ? -7.764 17.085 23.626 1.00 56.59 278 LEU A CA 1
ATOM 2113 C C . LEU A 1 278 ? -7.849 18.604 23.385 1.00 56.59 278 LEU A C 1
ATOM 2115 O O . LEU A 1 278 ? -7.497 19.394 24.261 1.00 56.59 278 LEU A O 1
ATOM 2119 N N . ARG A 1 279 ? -8.305 19.020 22.198 1.00 62.38 279 ARG A N 1
ATOM 2120 C CA . ARG A 1 279 ? -8.534 20.422 21.848 1.00 62.38 279 ARG A CA 1
ATOM 2121 C C . ARG A 1 279 ? -9.626 21.021 22.713 1.00 62.38 279 ARG A C 1
ATOM 2123 O O . ARG A 1 279 ? -10.691 20.438 22.886 1.00 62.38 279 ARG A O 1
ATOM 2130 N N . THR A 1 280 ? -9.381 22.222 23.217 1.00 53.88 280 THR A N 1
ATOM 2131 C CA . THR A 1 280 ? -10.349 22.910 24.064 1.00 53.88 280 THR A CA 1
ATOM 2132 C C . THR A 1 280 ? -11.242 23.772 23.182 1.00 53.88 280 THR A C 1
ATOM 2134 O O . THR A 1 280 ? -10.924 24.923 22.903 1.00 53.88 280 THR A O 1
ATOM 2137 N N . THR A 1 281 ? -12.348 23.214 22.695 1.00 51.19 281 THR A N 1
ATOM 2138 C CA . THR A 1 281 ? -13.318 23.942 21.866 1.00 51.19 281 THR A CA 1
ATOM 2139 C C . THR A 1 281 ? -14.364 24.626 22.739 1.00 51.19 281 THR A C 1
ATOM 2141 O O . THR A 1 281 ? -15.316 23.991 23.183 1.00 51.19 281 THR A O 1
ATOM 2144 N N . ARG A 1 282 ? -14.211 25.935 22.965 1.00 47.94 282 ARG A N 1
ATOM 2145 C CA . ARG A 1 282 ? -15.346 26.809 23.298 1.00 47.94 282 ARG A CA 1
ATOM 2146 C C . ARG A 1 282 ? -15.852 27.400 21.987 1.00 47.94 282 ARG A C 1
ATOM 2148 O O . ARG A 1 282 ? -15.166 28.222 21.398 1.00 47.94 282 ARG A O 1
ATOM 2155 N N . GLU A 1 283 ? -16.985 26.894 21.507 1.00 44.97 283 GLU A N 1
ATOM 2156 C CA . GLU A 1 283 ? -17.881 27.558 20.547 1.00 44.97 283 GLU A CA 1
ATOM 2157 C C . GLU A 1 283 ? -17.208 28.408 19.453 1.00 44.97 283 GLU A C 1
ATOM 2159 O O . GLU A 1 283 ? -17.281 29.632 19.430 1.00 44.97 283 GLU A O 1
ATOM 2164 N N . ARG A 1 284 ? -16.533 27.725 18.531 1.00 45.88 284 ARG A N 1
ATOM 2165 C CA . ARG A 1 284 ? -16.343 28.045 17.103 1.00 45.88 284 ARG A CA 1
ATOM 2166 C C . ARG A 1 284 ? -15.422 26.968 16.547 1.00 45.88 284 ARG A C 1
ATOM 2168 O O . ARG A 1 284 ? -14.651 26.369 17.293 1.00 45.88 284 ARG A O 1
ATOM 2175 N N . VAL A 1 285 ? -15.507 26.700 15.247 1.00 45.59 285 VAL A N 1
ATOM 2176 C CA . VAL A 1 285 ? -14.577 25.814 14.533 1.00 45.59 285 VAL A CA 1
ATOM 2177 C C . VAL A 1 285 ? -13.172 26.418 14.647 1.00 45.59 285 VAL A C 1
ATOM 2179 O O . VAL A 1 285 ? -12.751 27.193 13.792 1.00 45.59 285 VAL A O 1
ATOM 2182 N N . ALA A 1 286 ? -12.468 26.152 15.750 1.00 52.78 286 ALA A N 1
ATOM 2183 C CA . ALA A 1 286 ? -11.098 26.596 15.920 1.00 52.78 286 ALA A CA 1
ATOM 2184 C C . ALA A 1 286 ? -10.297 25.953 14.784 1.00 52.78 286 ALA A C 1
ATOM 2186 O O . ALA A 1 286 ? -10.382 24.740 14.553 1.00 52.78 286 ALA A O 1
ATOM 2187 N N . ARG A 1 287 ? -9.566 26.760 14.018 1.00 58.94 287 ARG A N 1
ATOM 2188 C CA . ARG A 1 287 ? -8.648 26.232 13.007 1.00 58.94 287 ARG A CA 1
ATOM 2189 C C . ARG A 1 287 ? -7.538 25.476 13.742 1.00 58.94 287 ARG A C 1
ATOM 2191 O O . ARG A 1 287 ? -7.120 25.902 14.819 1.00 58.94 287 ARG A O 1
ATOM 2198 N N . LEU A 1 288 ? -7.148 24.320 13.213 1.00 70.00 288 LEU A N 1
ATOM 2199 C CA . LEU A 1 288 ? -6.025 23.535 13.719 1.00 70.00 288 LEU A CA 1
ATOM 2200 C C . LEU A 1 288 ? -4.945 23.547 12.660 1.00 70.00 288 LEU A C 1
ATOM 2202 O O . LEU A 1 288 ? -5.165 23.006 11.580 1.00 70.00 288 LEU A O 1
ATOM 2206 N N . GLU A 1 289 ? -3.794 24.102 12.999 1.00 73.25 289 GLU A N 1
ATOM 2207 C CA . GLU A 1 289 ? -2.622 24.038 12.137 1.00 73.25 289 GLU A CA 1
ATOM 2208 C C . GLU A 1 289 ? -1.650 22.975 12.627 1.00 73.25 289 GLU A C 1
ATOM 2210 O O . GLU A 1 289 ? -1.383 22.856 13.826 1.00 73.25 289 GLU A O 1
ATOM 2215 N N . VAL A 1 290 ? -1.145 22.169 11.694 1.00 73.81 290 VAL A N 1
ATOM 2216 C CA . VAL A 1 290 ? -0.322 20.998 12.005 1.00 73.81 290 VAL A CA 1
ATOM 2217 C C . VAL A 1 290 ? 1.075 21.173 11.429 1.00 73.81 290 VAL A C 1
ATOM 2219 O O . VAL A 1 290 ? 1.259 21.194 10.218 1.00 73.81 290 VAL A O 1
ATOM 2222 N N . PHE A 1 291 ? 2.073 21.194 12.306 1.00 71.56 291 PHE A N 1
ATOM 2223 C CA . PHE A 1 291 ? 3.485 21.190 11.941 1.00 71.56 291 PHE A CA 1
ATOM 2224 C C . PHE A 1 291 ? 4.082 19.815 12.222 1.00 71.56 291 PHE A C 1
ATOM 2226 O O . PHE A 1 291 ? 3.813 19.214 13.263 1.00 71.56 291 PHE A O 1
ATOM 2233 N N . VAL A 1 292 ? 4.900 19.300 11.308 1.00 71.44 292 VAL A N 1
ATOM 2234 C CA . VAL A 1 292 ? 5.628 18.040 11.497 1.00 71.44 292 VAL A CA 1
ATOM 2235 C C . VAL A 1 292 ? 7.110 18.357 11.575 1.00 71.44 292 VAL A C 1
ATOM 2237 O O . VAL A 1 292 ? 7.673 18.895 10.630 1.00 71.44 292 VAL A O 1
ATOM 2240 N N . VAL A 1 293 ? 7.728 18.028 12.704 1.00 69.88 293 VAL A N 1
ATOM 2241 C CA . VAL A 1 293 ? 9.173 18.159 12.884 1.00 69.88 293 VAL A CA 1
ATOM 2242 C C . VAL A 1 293 ? 9.872 17.014 12.159 1.00 69.88 293 VAL A C 1
ATOM 2244 O O . VAL A 1 293 ? 9.415 15.867 12.204 1.00 69.88 293 VAL A O 1
ATOM 2247 N N . SER A 1 294 ? 10.986 17.338 11.510 1.00 70.44 294 SER A N 1
ATOM 2248 C CA . SER A 1 294 ? 11.941 16.371 10.977 1.00 70.44 294 SER A CA 1
ATOM 2249 C C . SER A 1 294 ? 13.362 16.832 11.291 1.00 70.44 294 SER A C 1
ATOM 2251 O O . SER A 1 294 ? 13.588 18.010 11.566 1.00 70.44 294 SER A O 1
ATOM 2253 N N . SER A 1 295 ? 14.339 15.933 11.178 1.00 59.81 295 SER A N 1
ATOM 2254 C CA . SER A 1 295 ? 15.755 16.265 11.385 1.00 59.81 295 SER A CA 1
ATOM 2255 C C . SER A 1 295 ? 16.302 17.318 10.410 1.00 59.81 295 SER A C 1
ATOM 2257 O O . SER A 1 295 ? 17.335 17.915 10.691 1.00 59.81 295 SER A O 1
ATOM 2259 N N . ALA A 1 296 ? 15.640 17.535 9.268 1.00 55.16 296 ALA A N 1
ATOM 2260 C CA . ALA A 1 296 ? 16.052 18.491 8.238 1.00 55.16 296 ALA A CA 1
ATOM 2261 C C . ALA A 1 296 ? 15.296 19.832 8.305 1.00 55.16 296 ALA A C 1
ATOM 2263 O O . ALA A 1 296 ? 15.715 20.796 7.670 1.00 55.16 296 ALA A O 1
ATOM 2264 N N . ALA A 1 297 ? 14.181 19.904 9.042 1.00 63.03 297 ALA A N 1
ATOM 2265 C CA . ALA A 1 297 ? 13.324 21.085 9.067 1.00 63.03 297 ALA A CA 1
ATOM 2266 C C . ALA A 1 297 ? 12.586 21.230 10.404 1.00 63.03 297 ALA A C 1
ATOM 2268 O O . ALA A 1 297 ? 11.787 20.370 10.797 1.00 63.03 297 ALA A O 1
ATOM 2269 N N . ALA A 1 298 ? 12.832 22.357 11.073 1.00 72.25 298 ALA A N 1
ATOM 2270 C CA . ALA A 1 298 ? 12.088 22.794 12.245 1.00 72.25 298 ALA A CA 1
ATOM 2271 C C . ALA A 1 298 ? 10.826 23.582 11.840 1.00 72.25 298 ALA A C 1
ATOM 2273 O O . ALA A 1 298 ? 10.775 24.152 10.746 1.00 72.25 298 ALA A O 1
ATOM 2274 N N . PRO A 1 299 ? 9.800 23.653 12.707 1.00 77.38 299 PRO A N 1
ATOM 2275 C CA . PRO A 1 299 ? 8.644 24.504 12.469 1.00 77.38 299 PRO A CA 1
ATOM 2276 C C . PRO A 1 299 ? 9.060 25.982 12.413 1.00 77.38 299 PRO A C 1
ATOM 2278 O O . PRO A 1 299 ? 9.902 26.404 13.207 1.00 77.38 299 PRO A O 1
ATOM 2281 N N . PRO A 1 300 ? 8.434 26.807 11.559 1.00 82.12 300 PRO A N 1
ATOM 2282 C CA . PRO A 1 300 ? 8.633 28.251 11.593 1.00 82.12 300 PRO A CA 1
ATOM 2283 C C . PRO A 1 300 ? 8.035 28.829 12.887 1.00 82.12 300 PRO A C 1
ATOM 2285 O O . PRO A 1 300 ? 6.843 29.132 12.963 1.00 82.12 300 PRO A O 1
ATOM 2288 N N . TRP A 1 301 ? 8.857 28.974 13.931 1.00 84.56 301 TRP A N 1
ATOM 2289 C CA . TRP A 1 301 ? 8.408 29.332 15.284 1.00 84.56 301 TRP A CA 1
ATOM 2290 C C . TRP A 1 301 ? 7.638 30.652 15.357 1.00 84.56 301 TRP A C 1
ATOM 2292 O O . TRP A 1 301 ? 6.637 30.738 16.062 1.00 84.56 301 TRP A O 1
ATOM 2302 N N . THR A 1 302 ? 8.038 31.657 14.579 1.00 82.00 302 THR A N 1
ATOM 2303 C CA . THR A 1 302 ? 7.325 32.943 14.482 1.00 82.00 302 THR A CA 1
ATOM 2304 C C . THR A 1 302 ? 5.903 32.776 13.946 1.00 82.00 302 THR A C 1
ATOM 2306 O O . THR A 1 302 ? 4.976 33.436 14.412 1.00 82.00 302 THR A O 1
ATOM 2309 N N . THR A 1 303 ? 5.705 31.846 13.008 1.00 79.06 303 THR A N 1
ATOM 2310 C CA . THR A 1 303 ? 4.384 31.517 12.456 1.00 79.06 303 THR A CA 1
ATOM 2311 C C . THR A 1 303 ? 3.547 30.758 13.479 1.00 79.06 303 THR A C 1
ATOM 2313 O O . THR A 1 303 ? 2.388 31.103 13.694 1.00 79.06 303 THR A O 1
ATOM 2316 N N . VAL A 1 304 ? 4.139 29.777 14.170 1.00 81.25 304 VAL A N 1
ATOM 2317 C CA . VAL A 1 304 ? 3.486 29.047 15.272 1.00 81.25 304 VAL A CA 1
ATOM 2318 C C . VAL A 1 304 ? 2.964 30.017 16.336 1.00 81.25 304 VAL A C 1
ATOM 2320 O O . VAL A 1 304 ? 1.823 29.904 16.783 1.00 81.25 304 VAL A O 1
ATOM 2323 N N . GLU A 1 305 ? 3.769 31.003 16.719 1.00 83.81 305 GLU A N 1
ATOM 2324 C CA . GLU A 1 305 ? 3.374 32.008 17.706 1.00 83.81 305 GLU A CA 1
ATOM 2325 C C . GLU A 1 305 ? 2.279 32.942 17.213 1.00 83.81 305 GLU A C 1
ATOM 2327 O O . GLU A 1 305 ? 1.357 33.236 17.976 1.00 83.81 305 GLU A O 1
ATOM 2332 N N . GLY A 1 306 ? 2.358 33.380 15.954 1.00 80.19 306 GLY A N 1
ATOM 2333 C CA . GLY A 1 306 ? 1.324 34.196 15.324 1.00 80.19 306 GLY A CA 1
ATOM 2334 C C . GLY A 1 306 ? -0.023 33.476 15.274 1.00 80.19 306 GLY A C 1
ATOM 2335 O O . GLY A 1 306 ? -1.045 34.061 15.628 1.00 80.19 306 GLY A O 1
ATOM 2336 N N . LEU A 1 307 ? -0.024 32.185 14.928 1.00 80.56 307 LEU A N 1
ATOM 2337 C CA . LEU A 1 307 ? -1.226 31.347 14.909 1.00 80.56 307 LEU A CA 1
ATOM 2338 C C . LEU A 1 307 ? -1.835 31.201 16.308 1.00 80.56 307 LEU A C 1
ATOM 2340 O O . LEU A 1 307 ? -3.030 31.447 16.487 1.00 80.56 307 LEU A O 1
ATOM 2344 N N . LEU A 1 308 ? -1.011 30.885 17.313 1.00 82.00 308 LEU A N 1
ATOM 2345 C CA . LEU A 1 308 ? -1.463 30.788 18.703 1.00 82.00 308 LEU A CA 1
ATOM 2346 C C . LEU A 1 308 ? -2.007 32.126 19.222 1.00 82.00 308 LEU A C 1
ATOM 2348 O O . LEU A 1 308 ? -3.038 32.142 19.898 1.00 82.00 308 LEU A O 1
ATOM 2352 N N . ALA A 1 309 ? -1.351 33.246 18.902 1.00 82.06 309 ALA A N 1
ATOM 2353 C CA . ALA A 1 309 ? -1.812 34.586 19.265 1.00 82.06 309 ALA A CA 1
ATOM 2354 C C . ALA A 1 309 ? -3.130 34.957 18.567 1.00 82.06 309 ALA A C 1
ATOM 2356 O O . ALA A 1 309 ? -3.997 35.561 19.191 1.00 82.06 309 ALA A O 1
ATOM 2357 N N . GLY A 1 310 ? -3.309 34.535 17.313 1.00 75.94 310 GLY A N 1
ATOM 2358 C CA . GLY A 1 310 ? -4.536 34.705 16.533 1.00 75.94 310 GLY A CA 1
ATOM 2359 C C . GLY A 1 310 ? -5.679 33.758 16.917 1.00 75.94 310 GLY A C 1
ATOM 2360 O O . GLY A 1 310 ? -6.704 33.744 16.239 1.00 75.94 310 GLY A O 1
ATOM 2361 N N . GLY A 1 311 ? -5.520 32.950 17.971 1.00 74.19 311 GLY A N 1
ATOM 2362 C CA . GLY A 1 311 ? -6.559 32.036 18.458 1.00 74.19 311 GLY A CA 1
ATOM 2363 C C . GLY A 1 311 ? -6.681 30.723 17.676 1.00 74.19 311 GLY A C 1
ATOM 2364 O O . GLY A 1 311 ? -7.660 30.005 17.856 1.00 74.19 311 GLY A O 1
ATOM 2365 N N . THR A 1 312 ? -5.703 30.396 16.828 1.00 79.06 312 THR A N 1
ATOM 2366 C CA . THR A 1 312 ? -5.619 29.108 16.121 1.00 79.06 312 THR A CA 1
ATOM 2367 C C . THR A 1 312 ? -4.929 28.080 17.014 1.00 79.06 312 THR A C 1
ATOM 2369 O O . THR A 1 312 ? -3.900 28.378 17.623 1.00 79.06 312 THR A O 1
ATOM 2372 N N . ASP A 1 313 ? -5.486 26.872 17.101 1.00 81.12 313 ASP A N 1
ATOM 2373 C CA . ASP A 1 313 ? -4.826 25.772 17.802 1.00 81.12 313 ASP A CA 1
ATOM 2374 C C . ASP A 1 313 ? -3.665 25.263 16.956 1.00 81.12 313 ASP A C 1
ATOM 2376 O O . ASP A 1 313 ? -3.784 25.131 15.737 1.00 81.12 313 ASP A O 1
ATOM 2380 N N . VAL A 1 314 ? -2.554 24.920 17.600 1.00 80.25 314 VAL A N 1
ATOM 2381 C CA . VAL A 1 314 ? -1.376 24.414 16.892 1.00 80.25 314 VAL A CA 1
ATOM 2382 C C . VAL A 1 314 ? -1.015 23.028 17.397 1.00 80.25 314 VAL A C 1
ATOM 2384 O O . VAL A 1 314 ? -0.865 22.825 18.598 1.00 80.25 314 VAL A O 1
ATOM 2387 N N . LEU A 1 315 ? -0.833 22.081 16.476 1.00 77.50 315 LEU A N 1
ATOM 2388 C CA . LEU A 1 315 ? -0.313 20.743 16.739 1.00 77.50 315 LEU A CA 1
ATOM 2389 C C . LEU A 1 315 ? 1.087 20.587 16.148 1.00 77.50 315 LEU A C 1
ATOM 2391 O O . LEU A 1 315 ? 1.251 20.570 14.933 1.00 77.50 315 LEU A O 1
ATOM 2395 N N . ILE A 1 316 ? 2.087 20.381 17.000 1.00 76.12 316 ILE A N 1
ATOM 2396 C CA . ILE A 1 316 ? 3.456 20.064 16.586 1.00 76.12 316 ILE A CA 1
ATOM 2397 C C . ILE A 1 316 ? 3.700 18.569 16.779 1.00 76.12 316 ILE A C 1
ATOM 2399 O O . ILE A 1 316 ? 3.646 18.030 17.889 1.00 76.12 316 ILE A O 1
ATOM 2403 N N . ARG A 1 317 ? 3.960 17.876 15.674 1.00 77.00 317 ARG A N 1
ATOM 2404 C CA . ARG A 1 317 ? 4.181 16.434 15.635 1.00 77.00 317 ARG A CA 1
ATOM 2405 C C . ARG A 1 317 ? 5.670 16.117 15.657 1.00 77.00 317 ARG A C 1
ATOM 2407 O O . ARG A 1 317 ? 6.457 16.829 15.047 1.00 77.00 317 ARG A O 1
ATOM 2414 N N . ARG A 1 318 ? 6.006 14.982 16.271 1.00 70.88 318 ARG A N 1
ATOM 2415 C CA . ARG A 1 318 ? 7.358 14.404 16.335 1.00 70.88 318 ARG A CA 1
ATOM 2416 C C . ARG A 1 318 ? 8.399 15.306 17.004 1.00 70.88 318 ARG A C 1
ATOM 2418 O O . ARG A 1 318 ? 9.508 15.440 16.503 1.00 70.88 318 ARG A O 1
ATOM 2425 N N . VAL A 1 319 ? 8.072 15.920 18.144 1.00 75.25 319 VAL A N 1
ATOM 2426 C CA . VAL A 1 319 ? 9.032 16.804 18.839 1.00 75.25 319 VAL A CA 1
ATOM 2427 C C . VAL A 1 319 ? 10.301 16.068 19.292 1.00 75.25 319 VAL A C 1
ATOM 2429 O O . VAL A 1 319 ? 11.304 16.711 19.577 1.00 75.25 319 VAL A O 1
ATOM 2432 N N . GLU A 1 320 ? 10.280 14.731 19.318 1.00 72.12 320 GLU A N 1
ATOM 2433 C CA . GLU A 1 320 ? 11.463 13.892 19.518 1.00 72.12 320 GLU A CA 1
ATOM 2434 C C . GLU A 1 320 ? 12.521 14.012 18.402 1.00 72.12 320 GLU A C 1
ATOM 2436 O O . GLU A 1 320 ? 13.679 13.693 18.646 1.00 72.12 320 GLU A O 1
ATOM 2441 N N . GLU A 1 321 ? 12.148 14.472 17.202 1.00 71.31 321 GLU A N 1
ATOM 2442 C CA . GLU A 1 321 ? 13.047 14.652 16.045 1.00 71.31 321 GLU A CA 1
ATOM 2443 C C . GLU A 1 321 ? 13.628 16.071 15.957 1.00 71.31 321 GLU A C 1
ATOM 2445 O O . GLU A 1 321 ? 14.321 16.399 14.995 1.00 71.31 321 GLU A O 1
ATOM 2450 N N . LEU A 1 322 ? 13.336 16.926 16.942 1.00 73.81 322 LEU A N 1
ATOM 2451 C CA . LEU A 1 322 ? 13.784 18.311 16.951 1.00 73.81 322 LEU A CA 1
ATOM 2452 C C . LEU A 1 322 ? 15.292 18.398 17.222 1.00 73.81 322 LEU A C 1
ATOM 2454 O O . LEU A 1 322 ? 15.792 17.804 18.179 1.00 73.81 322 LEU A O 1
ATOM 2458 N N . ALA A 1 323 ? 16.002 19.177 16.405 1.00 73.81 323 ALA A N 1
ATOM 2459 C CA . ALA A 1 323 ? 17.420 19.448 16.611 1.00 73.81 323 ALA A CA 1
ATOM 2460 C C . ALA A 1 323 ? 17.662 20.175 17.949 1.00 73.81 323 ALA A C 1
ATOM 2462 O O . ALA A 1 323 ? 16.838 20.977 18.395 1.00 73.81 323 ALA A O 1
ATOM 2463 N N . GLU A 1 324 ? 18.792 19.902 18.608 1.00 71.56 324 GLU A N 1
ATOM 2464 C CA . GLU A 1 324 ? 19.062 20.406 19.965 1.00 71.56 324 GLU A CA 1
ATOM 2465 C C . GLU A 1 324 ? 19.062 21.940 20.055 1.00 71.56 324 GLU A C 1
ATOM 2467 O O . GLU A 1 324 ? 18.593 22.502 21.046 1.00 71.56 324 GLU A O 1
ATOM 2472 N N . ASN A 1 325 ? 19.511 22.622 18.999 1.00 75.62 325 ASN A N 1
ATOM 2473 C CA . ASN A 1 325 ? 19.521 24.082 18.891 1.00 75.62 325 ASN A CA 1
ATOM 2474 C C . ASN A 1 325 ? 18.112 24.704 18.819 1.00 75.62 325 ASN A C 1
ATOM 2476 O O . ASN A 1 325 ? 17.958 25.885 19.114 1.00 75.62 325 ASN A O 1
ATOM 2480 N N . GLU A 1 326 ? 17.085 23.925 18.474 1.00 78.12 326 GLU A N 1
ATOM 2481 C CA . GLU A 1 326 ? 15.694 24.380 18.332 1.00 78.12 326 GLU A CA 1
ATOM 2482 C C . GLU A 1 326 ? 14.849 24.130 19.598 1.00 78.12 326 GLU A C 1
ATOM 2484 O O . GLU A 1 326 ? 13.742 24.656 19.746 1.00 78.12 326 GLU A O 1
ATOM 2489 N N . ILE A 1 327 ? 15.373 23.358 20.558 1.00 72.12 327 ILE A N 1
ATOM 2490 C CA . ILE A 1 327 ? 14.718 23.075 21.846 1.00 72.12 327 ILE A CA 1
ATOM 2491 C C . ILE A 1 327 ? 14.412 24.359 22.646 1.00 72.12 327 ILE A C 1
ATOM 2493 O O . ILE A 1 327 ? 13.299 24.456 23.180 1.00 72.12 327 ILE A O 1
ATOM 2497 N N . PRO A 1 328 ? 15.315 25.364 22.737 1.00 76.19 328 PRO A N 1
ATOM 2498 C CA . PRO A 1 328 ? 15.015 26.629 23.411 1.00 76.19 328 PRO A CA 1
ATOM 2499 C C . PRO A 1 328 ? 13.836 27.383 22.781 1.00 76.19 328 PRO A C 1
ATOM 2501 O O . PRO A 1 328 ? 13.038 27.986 23.501 1.00 76.19 328 PRO A O 1
ATOM 2504 N N . SER A 1 329 ? 13.684 27.308 21.457 1.00 80.25 329 SER A N 1
ATOM 2505 C CA . SER A 1 329 ? 12.579 27.936 20.727 1.00 80.25 329 SER A CA 1
ATOM 2506 C C . SER A 1 329 ? 11.240 27.300 21.104 1.00 80.25 329 SER A C 1
ATOM 2508 O O . SER A 1 329 ? 10.318 28.011 21.510 1.00 80.25 329 SER A O 1
ATOM 2510 N N . LEU A 1 330 ? 11.152 25.962 21.093 1.00 81.19 330 LEU A N 1
ATOM 2511 C CA . LEU A 1 330 ? 9.963 25.233 21.552 1.00 81.19 330 LEU A CA 1
ATOM 2512 C C . LEU A 1 330 ? 9.623 25.557 23.017 1.00 81.19 330 LEU A C 1
ATOM 2514 O O . LEU A 1 330 ? 8.459 25.790 23.349 1.00 81.19 330 LEU A O 1
ATOM 2518 N N . ALA A 1 331 ? 10.634 25.605 23.890 1.00 74.38 331 ALA A N 1
ATOM 2519 C CA . ALA A 1 331 ? 10.464 25.959 25.299 1.00 74.38 331 ALA A CA 1
ATOM 2520 C C . ALA A 1 331 ? 9.862 27.366 25.465 1.00 74.38 331 ALA A C 1
ATOM 2522 O O . ALA A 1 331 ? 8.933 27.557 26.253 1.00 74.38 331 ALA A O 1
ATOM 2523 N N . GLY A 1 332 ? 10.351 28.335 24.684 1.00 73.00 332 GLY A N 1
ATOM 2524 C CA . GLY A 1 332 ? 9.846 29.706 24.674 1.00 73.00 332 GLY A CA 1
ATOM 2525 C C . GLY A 1 332 ? 8.376 29.796 24.262 1.00 73.00 332 GLY A C 1
ATOM 2526 O O . GLY A 1 332 ? 7.601 30.486 24.926 1.00 73.00 332 GLY A O 1
ATOM 2527 N N . VAL A 1 333 ? 7.972 29.061 23.221 1.00 79.50 333 VAL A N 1
ATOM 2528 C CA . VAL A 1 333 ? 6.573 29.005 22.756 1.00 79.50 333 VAL A CA 1
ATOM 2529 C C . VAL A 1 333 ? 5.657 28.415 23.835 1.00 79.50 333 VAL A C 1
ATOM 2531 O O . VAL A 1 333 ? 4.607 28.988 24.135 1.00 79.50 333 VAL A O 1
ATOM 2534 N N . VAL A 1 334 ? 6.063 27.300 24.456 1.00 79.06 334 VAL A N 1
ATOM 2535 C CA . VAL A 1 334 ? 5.314 26.639 25.542 1.00 79.06 334 VAL A CA 1
ATOM 2536 C C . VAL A 1 334 ? 5.107 27.590 26.720 1.00 79.06 334 VAL A C 1
ATOM 2538 O O . VAL A 1 334 ? 3.986 27.727 27.216 1.00 79.06 334 VAL A O 1
ATOM 2541 N N . GLU A 1 335 ? 6.166 28.273 27.151 1.00 74.69 335 GLU A N 1
ATOM 2542 C CA . GLU A 1 335 ? 6.117 29.178 28.299 1.00 74.69 335 GLU A CA 1
ATOM 2543 C C . GLU A 1 335 ? 5.253 30.413 28.019 1.00 74.69 335 GLU A C 1
ATOM 2545 O O . GLU A 1 335 ? 4.405 30.786 28.834 1.00 74.69 335 GLU A O 1
ATOM 2550 N N . ARG A 1 336 ? 5.397 31.019 26.833 1.00 78.44 336 ARG A N 1
ATOM 2551 C CA . ARG A 1 336 ? 4.556 32.145 26.404 1.00 78.44 336 ARG A CA 1
ATOM 2552 C C . ARG A 1 336 ? 3.082 31.757 26.334 1.00 78.44 336 ARG A C 1
ATOM 2554 O O . ARG A 1 336 ? 2.241 32.523 26.799 1.00 78.44 336 ARG A O 1
ATOM 2561 N N . GLN A 1 337 ? 2.762 30.572 25.810 1.00 78.88 337 GLN A N 1
ATOM 2562 C CA . GLN A 1 337 ? 1.379 30.100 25.734 1.00 78.88 337 GLN A CA 1
ATOM 2563 C C . GLN A 1 337 ? 0.775 29.870 27.122 1.00 78.88 337 GLN A C 1
ATOM 2565 O O . GLN A 1 337 ? -0.361 30.274 27.367 1.00 78.88 337 GLN A O 1
ATOM 2570 N N . ARG A 1 338 ? 1.539 29.285 28.054 1.00 76.06 338 ARG A N 1
ATOM 2571 C CA . ARG A 1 338 ? 1.111 29.111 29.451 1.00 76.06 338 ARG A CA 1
ATOM 2572 C C . ARG A 1 338 ? 0.838 30.449 30.133 1.00 76.06 338 ARG A C 1
ATOM 2574 O O . ARG A 1 338 ? -0.246 30.622 30.685 1.00 76.06 338 ARG A O 1
ATOM 2581 N N . LYS A 1 339 ? 1.773 31.405 30.043 1.00 74.81 339 LYS A N 1
ATOM 2582 C CA . LYS A 1 339 ? 1.620 32.749 30.629 1.00 74.81 339 LYS A CA 1
ATOM 2583 C C . LYS A 1 339 ? 0.422 33.498 30.050 1.00 74.81 339 LYS A C 1
ATOM 2585 O O . LYS A 1 339 ? -0.392 34.021 30.803 1.00 74.81 339 LYS A O 1
ATOM 2590 N N . ALA A 1 340 ? 0.277 33.502 28.727 1.00 75.50 340 ALA A N 1
ATOM 2591 C CA . ALA A 1 340 ? -0.824 34.188 28.059 1.00 75.50 340 ALA A CA 1
ATOM 2592 C C . ALA A 1 340 ? -2.189 33.550 28.374 1.00 75.50 340 ALA A C 1
ATOM 2594 O O . ALA A 1 340 ? -3.182 34.261 28.516 1.00 75.50 340 ALA A O 1
ATOM 2595 N N . ARG A 1 341 ? -2.252 32.221 28.537 1.00 73.12 341 ARG A N 1
ATOM 2596 C CA . ARG A 1 341 ? -3.473 31.528 28.970 1.00 73.12 341 ARG A CA 1
ATOM 2597 C C . ARG A 1 341 ? -3.819 31.832 30.427 1.00 73.12 341 ARG A C 1
ATOM 2599 O O . ARG A 1 341 ? -4.981 32.099 30.712 1.00 73.12 341 ARG A O 1
ATOM 2606 N N . ALA A 1 342 ? -2.829 31.839 31.321 1.00 70.44 342 ALA A N 1
ATOM 2607 C CA . ALA A 1 342 ? -3.015 32.196 32.728 1.00 70.44 342 ALA A CA 1
ATOM 2608 C C . ALA A 1 342 ? -3.484 33.653 32.903 1.00 70.44 342 ALA A C 1
ATOM 2610 O O . ALA A 1 342 ? -4.299 33.936 33.772 1.00 70.44 342 ALA A O 1
ATOM 2611 N N . ALA A 1 343 ? -3.032 34.558 32.030 1.00 75.38 343 ALA A N 1
ATOM 2612 C CA . ALA A 1 343 ? -3.480 35.949 31.980 1.00 75.38 343 ALA A CA 1
ATOM 2613 C C . ALA A 1 343 ? -4.833 36.151 31.258 1.00 75.38 343 ALA A C 1
ATOM 2615 O O . ALA A 1 343 ? -5.258 37.289 31.075 1.00 75.38 343 ALA A O 1
ATOM 2616 N N . GLY A 1 344 ? -5.489 35.082 30.783 1.00 69.62 344 GLY A N 1
ATOM 2617 C CA . GLY A 1 344 ? -6.745 35.164 30.022 1.00 69.62 344 GLY A CA 1
ATOM 2618 C C . GLY A 1 344 ? -6.612 35.780 28.621 1.00 69.62 344 GLY A C 1
ATOM 2619 O O . GLY A 1 344 ? -7.614 36.026 27.959 1.00 69.62 344 GLY A O 1
ATOM 2620 N N . GLN A 1 345 ? -5.387 36.012 28.145 1.00 69.62 345 GLN A N 1
ATOM 2621 C CA . GLN A 1 345 ? -5.089 36.710 26.890 1.00 69.62 345 GLN A CA 1
ATOM 2622 C C . GLN A 1 345 ? -5.212 35.816 25.648 1.00 69.62 345 GLN A C 1
ATOM 2624 O O . GLN A 1 345 ? -5.241 36.328 24.531 1.00 69.62 345 GLN A O 1
ATOM 2629 N N . ARG A 1 346 ? -5.237 34.483 25.804 1.00 71.44 346 ARG A N 1
ATOM 2630 C CA . ARG A 1 346 ? -5.302 33.535 24.676 1.00 71.44 346 ARG A CA 1
ATOM 2631 C C . ARG A 1 346 ? -6.331 32.433 24.877 1.00 71.44 346 ARG A C 1
ATOM 2633 O O . ARG A 1 346 ? -6.374 31.773 25.917 1.00 71.44 346 ARG A O 1
ATOM 2640 N N . ALA A 1 347 ? -7.112 32.197 23.823 1.00 67.38 347 ALA A N 1
ATOM 2641 C CA . ALA A 1 347 ? -8.135 31.159 23.763 1.00 67.38 347 ALA A CA 1
ATOM 2642 C C . ALA A 1 347 ? -7.615 29.794 23.247 1.00 67.38 347 ALA A C 1
ATOM 2644 O O . ALA A 1 347 ? -8.233 28.776 23.555 1.00 67.38 347 ALA A O 1
ATOM 2645 N N . SER A 1 348 ? -6.489 29.785 22.525 1.00 75.69 348 SER A N 1
ATOM 2646 C CA . SER A 1 348 ? -5.921 28.642 21.793 1.00 75.69 348 SER A CA 1
ATOM 2647 C C . SER A 1 348 ? -5.191 27.616 22.668 1.00 75.69 348 SER A C 1
ATOM 2649 O O . SER A 1 348 ? -4.700 27.926 23.760 1.00 75.69 348 SER A O 1
ATOM 2651 N N . SER A 1 349 ? -5.057 26.398 22.147 1.00 79.81 349 SER A N 1
ATOM 2652 C CA . SER A 1 349 ? -4.247 25.320 22.721 1.00 79.81 349 SER A CA 1
ATOM 2653 C C . SER A 1 349 ? -3.019 25.015 21.862 1.00 79.81 349 SER A C 1
ATOM 2655 O O . SER A 1 349 ? -3.097 24.929 20.636 1.00 79.81 349 SER A O 1
ATOM 2657 N N . LEU A 1 350 ? -1.885 24.772 22.523 1.00 76.56 350 LEU A N 1
ATOM 2658 C CA . LEU A 1 350 ? -0.708 24.165 21.901 1.00 76.56 350 LEU A CA 1
ATOM 2659 C C . LEU A 1 350 ? -0.680 22.663 22.205 1.00 76.56 350 LEU A C 1
ATOM 2661 O O . LEU A 1 350 ? -0.694 22.253 23.363 1.00 76.56 350 LEU A O 1
ATOM 2665 N N . LEU A 1 351 ? -0.602 21.840 21.171 1.00 78.88 351 LEU A N 1
ATOM 2666 C CA . LEU A 1 351 ? -0.590 20.387 21.254 1.00 78.88 351 LEU A CA 1
ATOM 2667 C C . LEU A 1 351 ? 0.747 19.855 20.734 1.00 78.88 351 LEU A C 1
ATOM 2669 O O . LEU A 1 351 ? 1.196 20.248 19.662 1.00 78.88 351 LEU A O 1
ATOM 2673 N N . LEU A 1 352 ? 1.370 18.926 21.451 1.00 74.56 352 LEU A N 1
ATOM 2674 C CA . LEU A 1 352 ? 2.656 18.332 21.087 1.00 74.56 352 LEU A CA 1
ATOM 2675 C C . LEU A 1 352 ? 2.536 16.806 21.058 1.00 74.56 352 LEU A C 1
ATOM 2677 O O . LEU A 1 352 ? 1.930 16.224 21.955 1.00 74.56 352 LEU A O 1
ATOM 2681 N N . THR A 1 353 ? 3.147 16.133 20.080 1.00 65.38 353 THR A N 1
ATOM 2682 C CA . THR A 1 353 ? 3.327 14.669 20.134 1.00 65.38 353 THR A CA 1
ATOM 2683 C C . THR A 1 353 ? 4.795 14.318 20.329 1.00 65.38 353 THR A C 1
ATOM 2685 O O . THR A 1 353 ? 5.609 14.775 19.527 1.00 65.38 353 THR A O 1
ATOM 2688 N N . SER A 1 354 ? 5.109 13.470 21.309 1.00 70.44 354 SER A N 1
ATOM 2689 C CA . SER A 1 354 ? 6.480 13.058 21.658 1.00 70.44 354 SER A CA 1
ATOM 2690 C C . SER A 1 354 ? 6.634 11.533 21.716 1.00 70.44 354 SER A C 1
ATOM 2692 O O . SER A 1 354 ? 5.628 10.817 21.753 1.00 70.44 354 SER A O 1
ATOM 2694 N N . TRP A 1 355 ? 7.867 11.026 21.661 1.00 63.62 355 TRP A N 1
ATOM 2695 C CA . TRP A 1 355 ? 8.195 9.645 22.023 1.00 63.62 355 TRP A CA 1
ATOM 2696 C C . TRP A 1 355 ? 9.432 9.609 22.925 1.00 63.62 355 TRP A C 1
ATOM 2698 O O . TRP A 1 355 ? 10.573 9.686 22.464 1.00 63.62 355 TRP A O 1
ATOM 2708 N N . ARG A 1 356 ? 9.196 9.477 24.231 1.00 56.94 356 ARG A N 1
ATOM 2709 C CA . ARG A 1 356 ? 10.205 9.592 25.294 1.00 56.94 356 ARG A CA 1
ATOM 2710 C C . ARG A 1 356 ? 11.424 8.668 25.139 1.00 56.94 356 ARG A C 1
ATOM 2712 O O . ARG A 1 356 ? 12.533 9.077 25.497 1.00 56.94 356 ARG A O 1
ATOM 2719 N N . ASP A 1 357 ? 11.253 7.477 24.563 1.00 52.25 357 ASP A N 1
ATOM 2720 C CA . ASP A 1 357 ? 12.348 6.505 24.392 1.00 52.25 357 ASP A CA 1
ATOM 2721 C C . ASP A 1 357 ? 13.355 6.909 23.309 1.00 52.25 357 ASP A C 1
ATOM 2723 O O . ASP A 1 357 ? 14.497 6.457 23.341 1.00 52.25 357 ASP A O 1
ATOM 2727 N N . ARG A 1 358 ? 12.971 7.801 22.386 1.00 51.75 358 ARG A N 1
ATOM 2728 C CA . ARG A 1 358 ? 13.859 8.351 21.345 1.00 51.75 358 ARG A CA 1
ATOM 2729 C C . ARG A 1 358 ? 14.166 9.837 21.490 1.00 51.75 358 ARG A C 1
ATOM 2731 O O . ARG A 1 358 ? 14.964 10.369 20.730 1.00 51.75 358 ARG A O 1
ATOM 2738 N N . ALA A 1 359 ? 13.564 10.488 22.476 1.00 52.91 359 ALA A N 1
ATOM 2739 C CA . ALA A 1 359 ? 13.740 11.903 22.746 1.00 52.91 359 ALA A CA 1
ATOM 2740 C C . ALA A 1 359 ? 15.131 12.183 23.360 1.00 52.91 359 ALA A C 1
ATOM 2742 O O . ALA A 1 359 ? 15.530 11.517 24.326 1.00 52.91 359 ALA A O 1
ATOM 2743 N N . ALA A 1 360 ? 15.848 13.187 22.839 1.00 50.62 360 ALA A N 1
ATOM 2744 C CA . ALA A 1 360 ? 17.122 13.659 23.392 1.00 50.62 360 ALA A CA 1
ATOM 2745 C C . ALA A 1 360 ? 16.983 14.058 24.884 1.00 50.62 360 ALA A C 1
ATOM 2747 O O . ALA A 1 360 ? 15.904 14.502 25.301 1.00 50.62 360 ALA A O 1
ATOM 2748 N N . PRO A 1 361 ? 18.040 13.971 25.717 1.00 47.06 361 PRO A N 1
ATOM 2749 C CA . PRO A 1 361 ? 17.957 14.181 27.171 1.00 47.06 361 PRO A CA 1
ATOM 2750 C C . PRO A 1 361 ? 17.297 15.504 27.601 1.00 47.06 361 PRO A C 1
ATOM 2752 O O . PRO A 1 361 ? 16.642 15.562 28.641 1.00 47.06 361 PRO A O 1
ATOM 2755 N N . MET A 1 362 ? 17.432 16.561 26.794 1.00 44.38 362 MET A N 1
ATOM 2756 C CA . MET A 1 362 ? 16.862 17.885 27.062 1.00 44.38 362 MET A CA 1
ATOM 2757 C C . MET A 1 362 ? 15.364 17.975 26.712 1.00 44.38 362 MET A C 1
ATOM 2759 O O . MET A 1 362 ? 14.590 18.562 27.465 1.00 44.38 362 MET A O 1
ATOM 2763 N N . SER A 1 363 ? 14.915 17.295 25.653 1.00 42.16 363 SER A N 1
ATOM 2764 C CA . SER A 1 363 ? 13.488 17.177 25.295 1.00 42.16 363 SER A CA 1
ATOM 2765 C C . SER A 1 363 ? 12.682 16.360 26.320 1.00 42.16 363 SER A C 1
ATOM 2767 O O . SER A 1 363 ? 11.508 16.642 26.571 1.00 42.16 363 SER A O 1
ATOM 2769 N N . ARG A 1 364 ? 13.342 15.435 27.038 1.00 49.28 364 ARG A N 1
ATOM 2770 C CA . ARG A 1 364 ? 12.759 14.754 28.208 1.00 49.28 364 ARG A CA 1
ATOM 2771 C C . ARG A 1 364 ? 12.434 15.725 29.352 1.00 49.28 364 ARG A C 1
ATOM 2773 O O . ARG A 1 364 ? 11.476 15.485 30.083 1.00 49.28 364 ARG A O 1
ATOM 2780 N N . ARG A 1 365 ? 13.177 16.835 29.496 1.00 46.91 365 ARG A N 1
ATOM 2781 C CA . ARG A 1 365 ? 12.960 17.844 30.556 1.00 46.91 365 ARG A CA 1
ATOM 2782 C C . ARG A 1 365 ? 11.778 18.776 30.282 1.00 46.91 365 ARG A C 1
ATOM 2784 O O . ARG A 1 365 ? 11.153 19.229 31.232 1.00 46.91 365 ARG A O 1
ATOM 2791 N N . LEU A 1 366 ? 11.411 18.996 29.017 1.00 46.28 366 LEU A N 1
ATOM 2792 C CA . LEU A 1 366 ? 10.204 19.754 28.643 1.00 46.28 366 LEU A CA 1
ATOM 2793 C C . LEU A 1 366 ? 8.897 19.069 29.089 1.00 46.28 366 LEU A C 1
ATOM 2795 O O . LEU A 1 366 ? 7.844 19.701 29.123 1.00 46.28 366 LEU A O 1
ATOM 2799 N N . SER A 1 367 ? 8.965 17.785 29.458 1.00 44.38 367 SER A N 1
ATOM 2800 C CA . SER A 1 367 ? 7.808 16.966 29.828 1.00 44.38 367 SER A CA 1
ATOM 2801 C C . SER A 1 367 ? 7.397 17.048 31.309 1.00 44.38 367 SER A C 1
ATOM 2803 O O . SER A 1 367 ? 6.511 16.291 31.697 1.00 44.38 367 SER A O 1
ATOM 2805 N N . MET A 1 368 ? 7.987 17.916 32.150 1.00 35.12 368 MET A N 1
ATOM 2806 C CA . MET A 1 368 ? 7.581 18.040 33.567 1.00 35.12 368 MET A CA 1
ATOM 2807 C C . MET A 1 368 ? 7.579 19.486 34.107 1.00 35.12 368 MET A C 1
ATOM 2809 O O . MET A 1 368 ? 8.574 20.192 33.948 1.00 35.12 368 MET A O 1
ATOM 2813 N N . PRO A 1 369 ? 6.511 19.923 34.809 1.00 40.16 369 PRO A N 1
ATOM 2814 C CA . PRO A 1 369 ? 6.548 21.069 35.720 1.00 40.16 369 PRO A CA 1
ATOM 2815 C C . PRO A 1 369 ? 7.267 20.742 37.053 1.00 40.16 369 PRO A C 1
ATOM 2817 O O . PRO A 1 369 ? 7.317 19.573 37.445 1.00 40.16 369 PRO A O 1
ATOM 2820 N N . PRO A 1 370 ? 7.770 21.754 37.791 1.00 35.34 370 PRO A N 1
ATOM 2821 C CA . PRO A 1 370 ? 8.485 21.577 39.066 1.00 35.34 370 PRO A CA 1
ATOM 2822 C C . PRO A 1 370 ? 7.646 20.995 40.221 1.00 35.34 370 PRO A C 1
ATOM 2824 O O . PRO A 1 370 ? 8.208 20.343 41.102 1.00 35.34 370 PRO A O 1
ATOM 2827 N N . ASP A 1 371 ? 6.320 21.154 40.195 1.00 38.66 371 ASP A N 1
ATOM 2828 C CA . ASP A 1 371 ? 5.436 20.839 41.335 1.00 38.66 371 ASP A CA 1
ATOM 2829 C C . ASP A 1 371 ? 5.030 19.357 41.452 1.00 38.66 371 ASP A C 1
ATOM 2831 O O . ASP A 1 371 ? 4.263 18.980 42.333 1.00 38.66 371 ASP A O 1
ATOM 2835 N N . GLN A 1 372 ? 5.569 18.474 40.604 1.00 39.69 372 GLN A N 1
ATOM 2836 C CA . GLN A 1 372 ? 5.317 17.024 40.663 1.00 39.69 372 GLN A CA 1
ATOM 2837 C C . GLN A 1 372 ? 6.531 16.191 41.099 1.00 39.69 372 GLN A C 1
ATOM 2839 O O . GLN A 1 372 ? 6.628 15.002 40.789 1.00 39.69 372 GLN A O 1
ATOM 2844 N N . ARG A 1 373 ? 7.461 16.773 41.866 1.00 36.34 373 ARG A N 1
ATOM 2845 C CA . ARG A 1 373 ? 8.571 16.012 42.471 1.00 36.34 373 ARG A CA 1
ATOM 2846 C C . ARG A 1 373 ? 8.131 15.007 43.551 1.00 36.34 373 ARG A C 1
ATOM 2848 O O . ARG A 1 373 ? 8.905 14.104 43.850 1.00 36.34 373 ARG A O 1
ATOM 2855 N N . SER A 1 374 ? 6.914 15.093 44.102 1.00 32.31 374 SER A N 1
ATOM 2856 C CA . SER A 1 374 ? 6.471 14.218 45.208 1.00 32.31 374 SER A CA 1
ATOM 2857 C C . SER A 1 374 ? 5.831 12.886 44.788 1.00 32.31 374 SER A C 1
ATOM 2859 O O . SER A 1 374 ? 5.657 12.007 45.624 1.00 32.31 374 SER A O 1
ATOM 2861 N N . ILE A 1 375 ? 5.514 12.683 43.505 1.00 32.09 375 ILE A N 1
ATOM 2862 C CA . ILE A 1 375 ? 4.863 11.438 43.044 1.00 32.09 375 ILE A CA 1
ATOM 2863 C C . ILE A 1 375 ? 5.903 10.373 42.638 1.00 32.09 375 ILE A C 1
ATOM 2865 O O . ILE A 1 375 ? 5.638 9.174 42.700 1.00 32.09 375 ILE A O 1
ATOM 2869 N N . LEU A 1 376 ? 7.136 10.787 42.325 1.00 29.31 376 LEU A N 1
ATOM 2870 C CA . LEU A 1 376 ? 8.253 9.880 42.028 1.00 29.31 376 LEU A CA 1
ATOM 2871 C C . LEU A 1 376 ? 8.871 9.239 43.283 1.00 29.31 376 LEU A C 1
ATOM 2873 O O . LEU A 1 376 ? 9.374 8.122 43.192 1.00 29.31 376 LEU A O 1
ATOM 2877 N N . SER A 1 377 ? 8.782 9.874 44.457 1.00 29.14 377 SER A N 1
ATOM 2878 C CA . SER A 1 377 ? 9.198 9.253 45.726 1.00 29.14 377 SER A CA 1
ATOM 2879 C C . SER A 1 377 ? 8.217 8.170 46.193 1.00 29.14 377 SER A C 1
ATOM 2881 O O . SER A 1 377 ? 8.649 7.149 46.722 1.00 29.14 377 SER A O 1
ATOM 2883 N N . ALA A 1 378 ? 6.916 8.329 45.926 1.00 30.27 378 ALA A N 1
ATOM 2884 C CA . ALA A 1 378 ? 5.907 7.309 46.224 1.00 30.27 378 ALA A CA 1
ATOM 2885 C C . ALA A 1 378 ? 6.012 6.085 45.292 1.00 30.27 378 ALA A C 1
ATOM 2887 O O . ALA A 1 378 ? 5.797 4.954 45.722 1.00 30.27 378 ALA A O 1
ATOM 2888 N N . TRP A 1 379 ? 6.409 6.290 44.031 1.00 31.50 379 TRP A N 1
ATOM 2889 C CA . TRP A 1 379 ? 6.543 5.208 43.050 1.00 31.50 379 TRP A CA 1
ATOM 2890 C C . TRP A 1 379 ? 7.859 4.415 43.189 1.00 31.50 379 TRP A C 1
ATOM 2892 O O . TRP A 1 379 ? 7.874 3.203 42.981 1.00 31.50 379 TRP A O 1
ATOM 2902 N N . LEU A 1 380 ? 8.960 5.060 43.603 1.00 30.59 380 LEU A N 1
ATOM 2903 C CA . LEU A 1 380 ? 10.245 4.388 43.863 1.00 30.59 380 LEU A CA 1
ATOM 2904 C C . LEU A 1 380 ? 10.267 3.586 45.180 1.00 30.59 380 LEU A C 1
ATOM 2906 O O . LEU A 1 380 ? 11.014 2.611 45.271 1.00 30.59 380 LEU A O 1
ATOM 2910 N N . SER A 1 381 ? 9.428 3.927 46.166 1.00 30.27 381 SER A N 1
ATOM 2911 C CA . SER A 1 381 ? 9.311 3.165 47.424 1.00 30.27 381 SER A CA 1
ATOM 2912 C C . SER A 1 381 ? 8.462 1.890 47.313 1.00 30.27 381 SER A C 1
ATOM 2914 O O . SER A 1 381 ? 8.614 0.997 48.139 1.00 30.27 381 SER A O 1
ATOM 2916 N N . ALA A 1 382 ? 7.627 1.741 46.279 1.00 31.98 382 ALA A N 1
ATOM 2917 C CA . ALA A 1 382 ? 6.762 0.566 46.095 1.00 31.98 382 ALA A CA 1
ATOM 2918 C C . ALA A 1 382 ? 7.434 -0.610 45.346 1.00 31.98 382 ALA A C 1
ATOM 2920 O O . ALA A 1 382 ? 6.783 -1.611 45.056 1.00 31.98 382 ALA A O 1
ATOM 2921 N N . ARG A 1 383 ? 8.732 -0.506 45.015 1.00 30.50 383 ARG A N 1
ATOM 2922 C CA . ARG A 1 383 ? 9.487 -1.514 44.236 1.00 30.50 383 ARG A CA 1
ATOM 2923 C C . ARG A 1 383 ? 10.617 -2.220 44.999 1.00 30.50 383 ARG A C 1
ATOM 2925 O O . ARG A 1 383 ? 11.410 -2.925 44.379 1.00 30.50 383 ARG A O 1
ATOM 2932 N N . LYS A 1 384 ? 10.705 -2.065 46.326 1.00 35.91 384 LYS A N 1
ATOM 2933 C CA . LYS A 1 384 ? 11.643 -2.829 47.169 1.00 35.91 384 LYS A CA 1
ATOM 2934 C C . LYS A 1 384 ? 10.897 -3.664 48.214 1.00 35.91 384 LYS A C 1
ATOM 2936 O O . LYS A 1 384 ? 10.382 -3.125 49.184 1.00 35.91 384 LYS A O 1
ATOM 2941 N N . GLY A 1 385 ? 10.915 -4.978 48.009 1.00 27.25 385 GLY A N 1
ATOM 2942 C CA . GLY A 1 385 ? 10.406 -6.028 48.899 1.00 27.25 385 GLY A CA 1
ATOM 2943 C C . GLY A 1 385 ? 9.737 -7.088 48.025 1.00 27.25 385 GLY A C 1
ATOM 2944 O O . GLY A 1 385 ? 8.707 -6.800 47.440 1.00 27.25 385 GLY A O 1
ATOM 2945 N N . PHE A 1 386 ? 10.271 -8.281 47.782 1.00 24.84 386 PHE A N 1
ATOM 2946 C CA . PHE A 1 386 ? 11.149 -9.164 48.562 1.00 24.84 386 PHE A CA 1
ATOM 2947 C C . PHE A 1 386 ? 11.877 -10.136 47.581 1.00 24.84 386 PHE A C 1
ATOM 2949 O O . PHE A 1 386 ? 11.724 -9.959 46.372 1.00 24.84 386 PHE A O 1
ATOM 2956 N N . PRO A 1 387 ? 12.761 -11.057 48.022 1.00 28.27 387 PRO A N 1
ATOM 2957 C CA . PRO A 1 387 ? 14.039 -11.335 47.385 1.00 28.27 387 PRO A CA 1
ATOM 2958 C C . PRO A 1 387 ? 14.064 -12.656 46.603 1.00 28.27 387 PRO A C 1
ATOM 2960 O O . PRO A 1 387 ? 13.130 -13.451 46.617 1.00 28.27 387 PRO A O 1
ATOM 2963 N N . VAL A 1 388 ? 15.208 -12.853 45.954 1.00 29.05 388 VAL A N 1
ATOM 2964 C CA . VAL A 1 388 ? 15.761 -14.117 45.459 1.00 29.05 388 VAL A CA 1
ATOM 2965 C C . VAL A 1 388 ? 15.528 -15.265 46.447 1.00 29.05 388 VAL A C 1
ATOM 2967 O O . VAL A 1 388 ? 15.958 -15.142 47.592 1.00 29.05 388 VAL A O 1
ATOM 2970 N N . TRP A 1 389 ? 14.915 -16.350 45.963 1.00 30.86 389 TRP A N 1
ATOM 2971 C CA . TRP A 1 389 ? 15.422 -17.729 46.021 1.00 30.86 389 TRP A CA 1
ATOM 2972 C C . TRP A 1 389 ? 14.990 -18.463 44.754 1.00 30.86 389 TRP A C 1
ATOM 2974 O O . TRP A 1 389 ? 13.803 -18.322 44.380 1.00 30.86 389 TRP A O 1
#